Protein AF-A0A9P1FQW3-F1 (afdb_monomer)

Sequence (506 aa):
MGTGCNGGKSGRVASGGVCKGSCLQGYAPSVSKLDCYAGIFSPESFTCDPEPCKIPTVQNRAGSGCMGIPGDSIASSKVCNAHCQGGYSPSAAKLSCSAGTLTPATFECSPDPCPMPKVGNQLGNGCKGMAGTIIASGGTFETVCARGYTPSVAKLACFAGTLKPNAYICQEDKCKAVTGVPNAPTVACQEGQSIIGG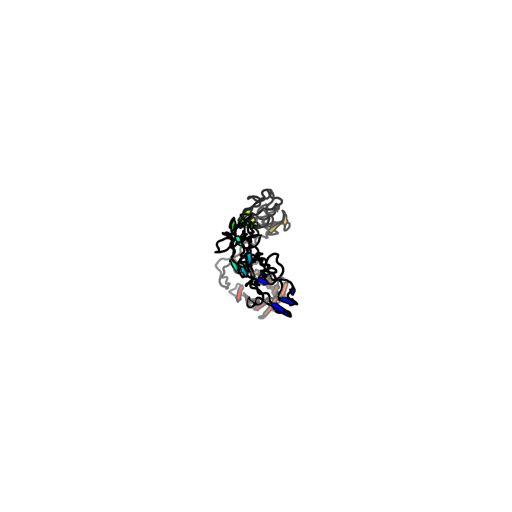KSCTPRCNAGFSPSITSLACSRGTLNPTTFQCRADNCDVPYVANSLNPTCSEGNNIAHNKRCTPRCKSGYLPSSGSLKCTAGVLRPATFVCKAPCAAPNVLNTNQLCREGRLVSHGRSCTTQCNAGYLPSKASLQCVDGVLTGGPVWCESAPPPIGGNFYNCWTGDPHFVCSHGRRSDPLVPGTHWVLKQSCPGSPNFMWVQGLFGPVRPACTMGTAFGGHFLGKNVITIRSNNNPSWIVKWNGQNIVNAWKRSGHNTYKYNLGGTELSLTWSTNHLQLALSYGVTYKAQRSHWRRQKNIRVSGFYYT

Radius of gyration: 66.46 Å; Cα contacts (8 Å, |Δi|>4): 1134; chains: 1; bounding box: 111×54×199 Å

Solvent-accessible surface area (backbone atoms only — not comparable to full-atom values): 28115 Å² total; per-residue (Å²): 137,55,50,53,41,64,72,62,76,52,104,70,77,55,68,80,32,76,35,41,56,34,46,50,93,35,32,41,39,76,41,72,54,27,42,25,51,92,88,40,43,51,57,79,74,68,50,68,42,56,24,53,13,71,53,56,92,47,66,61,42,35,85,50,26,28,65,96,45,78,65,61,57,40,57,43,79,39,70,35,40,48,26,38,31,94,37,33,44,49,76,41,63,57,30,40,20,50,36,42,42,42,46,56,72,65,60,45,46,44,58,23,52,15,73,55,71,90,49,69,61,35,36,87,66,25,39,63,95,60,81,80,61,63,39,56,46,76,39,71,42,41,48,36,32,28,94,38,30,44,50,76,43,62,57,39,32,21,46,38,42,37,48,46,60,77,74,65,48,43,41,54,22,54,12,69,41,56,66,89,49,63,61,33,50,88,56,22,18,74,71,36,62,58,37,56,38,77,41,61,37,38,59,42,39,35,94,34,30,43,51,76,49,78,62,22,42,18,49,52,37,37,45,49,56,73,71,74,48,43,42,62,24,53,15,74,58,73,92,45,68,57,38,39,89,51,42,17,80,70,39,45,61,34,50,53,77,36,64,38,39,62,32,43,34,93,78,35,39,55,64,46,81,59,25,41,18,51,38,37,40,44,48,58,79,72,65,48,38,34,36,39,12,66,53,66,92,43,70,67,36,93,57,40,24,74,76,39,66,60,36,47,43,81,38,68,33,41,45,44,40,35,94,68,34,39,47,76,49,67,59,31,41,17,53,77,39,37,63,43,79,67,91,68,52,48,41,76,44,75,78,76,79,71,90,80,74,84,84,78,83,92,78,80,85,70,81,68,94,73,87,72,96,72,92,72,80,88,58,67,74,49,78,49,75,51,71,56,65,62,90,92,55,93,60,38,43,37,39,38,41,44,49,53,61,96,74,94,63,65,38,44,40,42,35,42,37,23,51,87,55,75,73,36,35,41,36,41,33,41,50,73,80,86,30,47,34,37,20,52,71,80,43,76,78,37,80,62,66,84,94,75,70,80,49,75,48,79,43,77,60,94,88,42,45,35,36,44,36,39,44,98,51,34,44,31,45,34,38,73,85,46,39,35,36,39,41,34,60,49,94,53,89,99,49,93,49,75,48,68,46,63,48,77,54,130

Structure (mmCIF, N/CA/C/O backbone):
data_AF-A0A9P1FQW3-F1
#
_entry.id   AF-A0A9P1FQW3-F1
#
loop_
_atom_site.group_PDB
_atom_site.id
_atom_site.type_symbol
_atom_site.label_atom_id
_atom_site.label_alt_id
_atom_site.label_comp_id
_atom_site.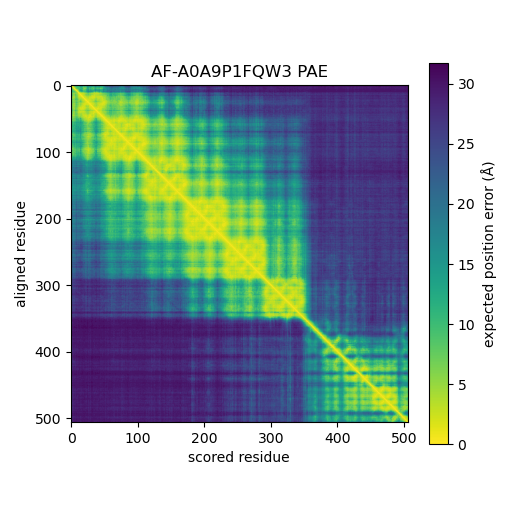label_asym_id
_atom_site.label_entity_id
_atom_site.label_seq_id
_atom_site.pdbx_PDB_ins_code
_atom_site.Cartn_x
_atom_site.Cartn_y
_atom_site.Cartn_z
_atom_site.occupancy
_atom_site.B_iso_or_equiv
_atom_site.auth_seq_id
_atom_site.auth_comp_id
_atom_site.auth_asym_id
_atom_site.auth_atom_id
_atom_site.pdbx_PDB_model_num
ATOM 1 N N . MET A 1 1 ? -50.103 -3.725 75.031 1.00 45.56 1 MET A N 1
ATOM 2 C CA . MET A 1 1 ? -50.382 -4.568 76.215 1.00 45.56 1 MET A CA 1
ATOM 3 C C . MET A 1 1 ? -51.576 -5.451 75.867 1.00 45.56 1 MET A C 1
ATOM 5 O O . MET A 1 1 ? -52.633 -4.904 75.585 1.00 45.56 1 MET A O 1
ATOM 9 N N . GLY A 1 2 ? -51.371 -6.764 75.710 1.00 49.44 2 GLY A N 1
ATOM 10 C CA . GLY A 1 2 ? -52.379 -7.715 75.210 1.00 49.44 2 GLY A CA 1
ATOM 11 C C . GLY A 1 2 ? -53.346 -8.217 76.288 1.00 49.44 2 GLY A C 1
ATOM 12 O O . GLY A 1 2 ? -53.043 -8.174 77.478 1.00 49.44 2 GLY A O 1
ATOM 13 N N . THR A 1 3 ? -54.523 -8.671 75.858 1.00 52.91 3 THR A N 1
ATOM 14 C CA . THR A 1 3 ? -55.677 -9.028 76.693 1.00 52.91 3 THR A CA 1
ATOM 15 C C . THR A 1 3 ? -55.717 -10.523 77.041 1.00 52.91 3 THR A C 1
ATOM 17 O O . THR A 1 3 ? -56.469 -11.285 76.445 1.00 52.91 3 THR A O 1
ATOM 20 N N . GLY A 1 4 ? -54.960 -10.927 78.067 1.00 64.94 4 GLY A N 1
ATOM 21 C CA . GLY A 1 4 ? -55.195 -12.141 78.871 1.00 64.94 4 GLY A CA 1
ATOM 22 C C . GLY A 1 4 ? -55.358 -13.493 78.143 1.00 64.94 4 GLY A C 1
ATOM 23 O O . GLY A 1 4 ? -55.073 -13.659 76.958 1.00 64.94 4 GLY A O 1
ATOM 24 N N . CYS A 1 5 ? -55.811 -14.500 78.896 1.00 65.50 5 CYS A N 1
ATOM 25 C CA . CYS A 1 5 ? -56.115 -15.840 78.388 1.00 65.50 5 CYS A CA 1
ATOM 26 C C . CYS A 1 5 ? -57.400 -15.834 77.545 1.00 65.50 5 CYS A C 1
ATOM 28 O O . CYS A 1 5 ? -58.411 -15.267 77.963 1.00 65.50 5 CYS A O 1
ATOM 30 N N . ASN A 1 6 ? -57.394 -16.513 76.390 1.00 65.38 6 ASN A N 1
ATOM 31 C CA . ASN A 1 6 ? -58.582 -16.709 75.540 1.00 65.38 6 ASN A CA 1
ATOM 32 C C . ASN A 1 6 ? -59.275 -15.399 75.090 1.00 65.38 6 ASN A C 1
ATOM 34 O O . ASN A 1 6 ? -60.502 -15.283 75.143 1.00 65.38 6 ASN A O 1
ATOM 38 N N . GLY A 1 7 ? -58.498 -14.402 74.651 1.00 58.59 7 GLY A N 1
ATOM 39 C CA . GLY A 1 7 ? -59.027 -13.191 74.006 1.00 58.59 7 GLY A CA 1
ATOM 40 C C . GLY A 1 7 ? -59.901 -12.315 74.913 1.00 58.59 7 GLY A C 1
ATOM 41 O O . GLY A 1 7 ? -60.831 -11.671 74.433 1.00 58.59 7 GLY A O 1
ATOM 42 N N . GLY A 1 8 ? -59.638 -12.321 76.224 1.00 57.00 8 GLY A N 1
ATOM 43 C CA . GLY A 1 8 ? -60.322 -11.469 77.201 1.00 57.00 8 GLY A CA 1
ATOM 44 C C . GLY A 1 8 ? -61.701 -11.951 77.672 1.00 57.00 8 GLY A C 1
ATOM 45 O O . GLY A 1 8 ? -62.405 -11.177 78.313 1.00 57.00 8 GLY A O 1
ATOM 46 N N . LYS A 1 9 ? -62.111 -13.200 77.390 1.00 55.12 9 LYS A N 1
ATOM 47 C CA . LYS A 1 9 ? -63.480 -13.675 77.699 1.00 55.12 9 LYS A CA 1
ATOM 48 C C . LYS A 1 9 ? -63.695 -14.317 79.079 1.00 55.12 9 LYS A C 1
ATOM 50 O O . LYS A 1 9 ? -64.844 -14.483 79.471 1.00 55.12 9 LYS A O 1
ATOM 55 N N . SER A 1 10 ? -62.654 -14.611 79.862 1.00 56.88 10 SER A N 1
ATOM 56 C CA . SER A 1 10 ? -62.814 -14.947 81.289 1.00 56.88 10 SER A CA 1
ATOM 57 C C . SER A 1 10 ? -61.488 -14.839 82.042 1.00 56.88 10 SER A C 1
ATOM 59 O O . SER A 1 10 ? -60.528 -15.527 81.708 1.00 56.88 10 SER A O 1
ATOM 61 N N . GLY A 1 11 ? -61.431 -14.033 83.106 1.00 65.19 11 GLY A N 1
ATOM 62 C CA . GLY A 1 11 ? -60.230 -13.856 83.939 1.00 65.19 11 GLY A CA 1
ATOM 63 C C . GLY A 1 11 ? -59.855 -15.054 84.828 1.00 65.19 11 GLY A C 1
ATOM 64 O O . GLY A 1 11 ? -59.080 -14.886 85.763 1.00 65.19 11 GLY A O 1
ATOM 65 N N . ARG A 1 12 ? -60.428 -16.244 84.599 1.00 72.50 12 ARG A N 1
ATOM 66 C CA . ARG A 1 12 ? -60.171 -17.463 85.380 1.00 72.50 12 ARG A CA 1
ATOM 67 C C . ARG A 1 12 ? -60.021 -18.667 84.448 1.00 72.50 12 ARG A C 1
ATOM 69 O O . ARG A 1 12 ? -60.848 -18.860 83.561 1.00 72.50 12 ARG A O 1
ATOM 76 N N . VAL A 1 13 ? -58.980 -19.468 84.670 1.00 76.56 13 VAL A N 1
ATOM 77 C CA . VAL A 1 13 ? -58.725 -20.760 84.010 1.00 76.56 13 VAL A CA 1
ATOM 78 C C . VAL A 1 13 ? -58.801 -21.832 85.098 1.00 76.56 13 VAL A C 1
ATOM 80 O O . VAL A 1 13 ? -58.195 -21.666 86.154 1.00 76.56 13 VAL A O 1
ATOM 83 N N . ALA A 1 14 ? -59.594 -22.887 84.894 1.00 79.38 14 ALA A N 1
ATOM 84 C CA . ALA A 1 14 ? -59.710 -23.977 85.865 1.00 79.38 14 ALA A CA 1
ATOM 85 C C . ALA A 1 14 ? -58.403 -24.787 85.947 1.00 79.38 14 ALA A C 1
ATOM 87 O O . ALA A 1 14 ? -57.673 -24.879 84.961 1.00 79.38 14 ALA A O 1
ATOM 88 N N . SER A 1 15 ? -58.129 -25.407 87.099 1.00 79.06 15 SER A N 1
ATOM 89 C CA . SER A 1 15 ? -57.006 -26.346 87.238 1.00 79.06 15 SER A CA 1
ATOM 90 C C . SER A 1 15 ? -57.171 -27.511 86.251 1.00 79.06 15 SER A C 1
ATOM 92 O O . SER A 1 15 ? -58.250 -28.092 86.161 1.00 79.06 15 SER A O 1
ATOM 94 N N . GLY A 1 16 ? -56.116 -27.830 85.501 1.00 80.00 16 GLY A N 1
ATOM 95 C CA . GLY A 1 16 ? -56.118 -28.724 84.337 1.00 80.00 16 GLY A CA 1
ATOM 96 C C . GLY A 1 16 ? -56.431 -28.030 83.000 1.00 80.00 16 GLY A C 1
ATOM 97 O O . GLY A 1 16 ? -56.376 -28.667 81.951 1.00 80.00 16 GLY A O 1
ATOM 98 N N . GLY A 1 17 ? -56.768 -26.736 83.012 1.00 83.56 17 GLY A N 1
ATOM 99 C CA . GLY A 1 17 ? -57.074 -25.939 81.824 1.00 83.56 17 GLY A CA 1
ATOM 100 C C . GLY A 1 17 ? -55.842 -25.311 81.167 1.00 83.56 17 GLY A C 1
ATOM 101 O O . GLY A 1 17 ? -54.821 -25.067 81.809 1.00 83.56 17 GLY A O 1
ATOM 102 N N . VAL A 1 18 ? -55.967 -24.995 79.874 1.00 84.88 18 VAL A N 1
ATOM 103 C CA . VAL A 1 18 ? -54.910 -24.364 79.070 1.00 84.88 18 VAL A CA 1
ATOM 104 C C . VAL A 1 18 ? -55.263 -22.905 78.792 1.00 84.88 18 VAL A C 1
ATOM 106 O O . VAL A 1 18 ? -56.301 -22.606 78.196 1.00 84.88 18 VAL A O 1
ATOM 109 N N . CYS A 1 19 ? -54.381 -21.988 79.180 1.00 82.75 19 CYS A N 1
ATOM 110 C CA . CYS A 1 19 ? -54.427 -20.597 78.749 1.00 82.75 19 CYS A CA 1
ATOM 111 C C . CYS A 1 19 ? -53.685 -20.460 77.418 1.00 82.75 19 CYS A C 1
ATOM 113 O O . CYS A 1 19 ? -52.464 -20.593 77.376 1.00 82.75 19 CYS A O 1
ATOM 115 N N . LYS A 1 20 ? -54.403 -20.174 76.328 1.00 83.81 20 LYS A N 1
ATOM 116 C CA . LYS A 1 20 ? -53.764 -19.760 75.072 1.00 83.81 20 LYS A CA 1
ATOM 117 C C . LYS A 1 20 ? -53.452 -18.270 75.153 1.00 83.81 20 LYS A C 1
ATOM 119 O O . LYS A 1 20 ? -54.370 -17.467 75.357 1.00 83.81 20 LYS A O 1
ATOM 124 N N . GLY A 1 21 ? -52.173 -17.924 75.016 1.00 81.12 21 GLY A N 1
ATOM 125 C CA . GLY A 1 21 ? -51.733 -16.534 74.997 1.00 81.12 21 GLY A CA 1
ATOM 126 C C . GLY A 1 21 ? -52.363 -15.800 73.817 1.00 81.12 21 GLY A C 1
ATOM 127 O O . GLY A 1 21 ? -52.281 -16.266 72.682 1.00 81.12 21 GLY A O 1
ATOM 128 N N . SER A 1 22 ? -53.022 -14.673 74.086 1.00 80.19 22 SER A N 1
ATOM 129 C CA . SER A 1 22 ? -53.589 -13.805 73.055 1.00 80.19 22 SER A CA 1
ATOM 130 C C . SER A 1 22 ? -52.861 -12.469 73.084 1.00 80.19 22 SER A C 1
ATOM 132 O O . SER A 1 22 ? -52.926 -11.732 74.068 1.00 80.19 22 SER A O 1
ATOM 134 N N . CYS A 1 23 ? -52.174 -12.149 71.996 1.00 83.06 23 CYS A N 1
ATOM 135 C CA . CYS A 1 23 ? -51.470 -10.885 71.826 1.00 83.06 23 CYS A CA 1
ATOM 136 C C . CYS A 1 23 ? -52.207 -9.986 70.825 1.00 83.06 23 CYS A C 1
ATOM 138 O O . CYS A 1 23 ? -53.097 -10.432 70.100 1.00 83.06 23 CYS A O 1
ATOM 140 N N . LEU A 1 24 ? -51.869 -8.694 70.827 1.00 82.12 24 LEU A N 1
ATOM 141 C CA . LEU A 1 24 ? -52.334 -7.770 69.790 1.00 82.12 24 LEU A CA 1
ATOM 142 C C . LEU A 1 24 ? -51.720 -8.169 68.441 1.00 82.12 24 LEU A C 1
ATOM 144 O O . LEU A 1 24 ? -50.643 -8.762 68.407 1.00 82.12 24 LEU A O 1
ATOM 148 N N . GLN A 1 25 ? -52.390 -7.825 67.341 1.00 82.69 25 GLN A N 1
ATOM 149 C CA . GLN A 1 25 ? -51.887 -8.085 65.990 1.00 82.69 25 GLN A CA 1
ATOM 150 C C . GLN A 1 25 ? -50.441 -7.575 65.833 1.00 82.69 25 GLN A C 1
ATOM 152 O O . GLN A 1 25 ? -50.140 -6.449 66.233 1.00 82.69 25 GLN A O 1
ATOM 157 N N . GLY A 1 26 ? -49.555 -8.413 65.281 1.00 80.75 26 GLY A N 1
ATOM 158 C CA . GLY A 1 26 ? -48.123 -8.121 65.132 1.00 80.75 26 GLY A CA 1
ATOM 159 C C . GLY A 1 26 ? -47.243 -8.523 66.324 1.00 80.75 26 GLY A C 1
ATOM 160 O O . GLY A 1 26 ? -46.040 -8.261 66.310 1.00 80.75 26 GLY A O 1
ATOM 161 N N . TYR A 1 27 ? -47.814 -9.152 67.355 1.00 84.25 27 TYR A N 1
ATOM 162 C CA . TYR A 1 27 ? -47.092 -9.690 68.507 1.00 84.25 27 TYR A CA 1
ATOM 163 C C . TYR A 1 27 ? -47.462 -11.160 68.728 1.00 84.25 27 TYR A C 1
ATOM 165 O O . TYR A 1 27 ? -48.639 -11.514 68.686 1.00 84.25 27 TYR A O 1
ATOM 173 N N . ALA A 1 28 ? -46.468 -11.994 69.030 1.00 85.50 28 ALA A N 1
ATOM 174 C CA . ALA A 1 28 ? -46.642 -13.400 69.369 1.00 85.50 28 ALA A CA 1
ATOM 175 C C . ALA A 1 28 ? -46.309 -13.625 70.850 1.00 85.50 28 ALA A C 1
ATOM 177 O O . ALA A 1 28 ? -45.401 -12.984 71.386 1.00 85.50 28 ALA A O 1
ATOM 178 N N . PRO A 1 29 ? -47.030 -14.517 71.544 1.00 86.19 29 PRO A N 1
ATOM 179 C CA . PRO A 1 29 ? -46.694 -14.835 72.919 1.00 86.19 29 PRO A CA 1
ATOM 180 C C . PRO A 1 29 ? -45.383 -15.640 72.952 1.00 86.19 29 PRO A C 1
ATOM 182 O O . PRO A 1 29 ? -45.217 -16.582 72.175 1.00 86.19 29 PRO A O 1
ATOM 185 N N . SER A 1 30 ? -44.463 -15.297 73.859 1.00 85.25 30 SER A N 1
ATOM 186 C CA . SER A 1 30 ? -43.166 -15.979 74.012 1.00 85.25 30 SER A CA 1
ATOM 187 C C . SER A 1 30 ? -43.306 -17.466 74.347 1.00 85.25 30 SER A C 1
ATOM 189 O O . SER A 1 30 ? -42.412 -18.260 74.055 1.00 85.25 30 SER A O 1
ATOM 191 N N . VAL A 1 31 ? -44.473 -17.865 74.863 1.00 85.06 31 VAL A N 1
ATOM 192 C CA . VAL A 1 31 ? -44.947 -19.250 74.884 1.00 85.06 31 VAL A CA 1
ATOM 193 C C . VAL A 1 31 ? -46.390 -19.345 74.391 1.00 85.06 31 VAL A C 1
ATOM 195 O O . VAL A 1 31 ? -47.246 -18.536 74.735 1.00 85.06 31 VAL A O 1
ATOM 198 N N . SER A 1 32 ? -46.691 -20.364 73.588 1.00 80.88 32 SER A N 1
ATOM 199 C CA . SER A 1 32 ? -48.008 -20.518 72.950 1.00 80.88 32 SER A CA 1
ATOM 200 C C . SER A 1 32 ? -49.133 -20.887 73.926 1.00 80.88 32 SER A C 1
ATOM 202 O O . SER A 1 32 ? -50.310 -20.643 73.640 1.00 80.88 32 SER A O 1
ATOM 204 N N . LYS A 1 33 ? -48.785 -21.467 75.080 1.00 85.25 33 LYS A N 1
ATOM 205 C CA . LYS A 1 33 ? -49.729 -21.866 76.120 1.00 85.25 33 LYS A CA 1
ATOM 206 C C . LYS A 1 33 ? -49.121 -21.790 77.520 1.00 85.25 33 LYS A C 1
ATOM 208 O O . LYS A 1 33 ? -47.930 -22.035 77.684 1.00 85.25 33 LYS A O 1
ATOM 213 N N . LEU A 1 34 ? -49.969 -21.514 78.507 1.00 85.31 34 LEU A N 1
ATOM 214 C CA . LEU A 1 34 ? -49.686 -21.733 79.924 1.00 85.31 34 LEU A CA 1
ATOM 215 C C . LEU A 1 34 ? -50.632 -22.823 80.437 1.00 85.31 34 LEU A C 1
ATOM 217 O O . LEU A 1 34 ? -51.855 -22.678 80.325 1.00 85.31 34 LEU A O 1
ATOM 221 N N . ASP A 1 35 ? -50.090 -23.903 80.990 1.00 86.31 35 ASP A N 1
ATOM 222 C CA . ASP A 1 35 ? -50.900 -24.958 81.600 1.00 86.31 35 ASP A CA 1
ATOM 223 C C . ASP A 1 35 ? -51.176 -24.588 83.072 1.00 86.31 35 ASP A C 1
ATOM 225 O O . ASP A 1 35 ? -50.246 -24.268 83.810 1.00 86.31 35 ASP A O 1
ATOM 229 N N . CYS A 1 36 ? -52.443 -24.571 83.505 1.00 84.00 36 CYS A N 1
ATOM 230 C CA . CYS A 1 36 ? -52.816 -24.231 84.883 1.00 84.00 36 CYS A CA 1
ATOM 231 C C . CYS A 1 36 ? -52.933 -25.498 85.736 1.00 84.00 36 CYS A C 1
ATOM 233 O O . CYS A 1 36 ? -53.832 -26.302 85.503 1.00 84.00 36 CYS A O 1
ATOM 235 N N . TYR A 1 37 ? -52.094 -25.661 86.759 1.00 86.94 37 TYR A N 1
ATOM 236 C CA . TYR A 1 37 ? -52.182 -26.761 87.724 1.00 86.94 37 TYR A CA 1
ATOM 237 C C . TYR A 1 37 ? -52.170 -26.219 89.152 1.00 86.94 37 TYR A C 1
ATOM 239 O O . TYR A 1 37 ? -51.283 -25.458 89.526 1.00 86.94 37 TYR A O 1
ATOM 247 N N . ALA A 1 38 ? -53.171 -26.601 89.953 1.00 84.19 38 ALA A N 1
ATOM 248 C CA . ALA A 1 38 ? -53.288 -26.218 91.364 1.00 84.19 38 ALA A CA 1
ATOM 249 C C . ALA A 1 38 ? -53.189 -24.695 91.621 1.00 84.19 38 ALA A C 1
ATOM 251 O O . ALA A 1 38 ? -52.664 -24.258 92.639 1.00 84.19 38 ALA A O 1
ATOM 252 N N . GLY A 1 39 ? -53.703 -23.879 90.691 1.00 80.50 39 GLY A N 1
ATOM 253 C CA . GLY A 1 39 ? -53.681 -22.414 90.788 1.00 80.50 39 GLY A CA 1
ATOM 254 C C . GLY A 1 39 ? -52.398 -21.742 90.283 1.00 80.50 39 GLY A C 1
ATOM 255 O O . GLY A 1 39 ? -52.322 -20.518 90.329 1.00 80.50 39 GLY A O 1
ATOM 256 N N . ILE A 1 40 ? -51.426 -22.502 89.766 1.00 82.50 40 ILE A N 1
ATOM 257 C CA . ILE A 1 40 ? -50.159 -21.996 89.219 1.00 82.50 40 ILE A CA 1
ATOM 258 C C . ILE A 1 40 ? -50.115 -22.259 87.708 1.00 82.50 40 ILE A C 1
ATOM 260 O O . ILE A 1 40 ? -50.484 -23.340 87.247 1.00 82.50 40 ILE A O 1
ATOM 264 N N . PHE A 1 41 ? -49.674 -21.274 86.924 1.00 84.44 41 PHE A N 1
ATOM 265 C CA . PHE A 1 41 ? -49.399 -21.449 85.497 1.00 84.44 41 PHE A CA 1
ATOM 266 C C . PHE A 1 41 ? -47.970 -21.963 85.280 1.00 84.44 41 PHE A C 1
ATOM 268 O O . PHE A 1 41 ? -47.038 -21.489 85.926 1.00 84.44 41 PHE A O 1
ATOM 275 N N . SER A 1 42 ? -47.787 -22.915 84.362 1.00 84.81 42 SER A N 1
ATOM 276 C CA . SER A 1 42 ? -46.469 -23.353 83.897 1.00 84.81 42 SER A CA 1
ATOM 277 C C . SER A 1 42 ? -46.346 -23.146 82.382 1.00 84.81 42 SER A C 1
ATOM 279 O O . SER A 1 42 ? -47.094 -23.778 81.625 1.00 84.81 42 SER A O 1
ATOM 281 N N . PRO A 1 43 ? -45.435 -22.265 81.921 1.00 87.69 43 PRO A N 1
ATOM 282 C CA . PRO A 1 43 ? -44.650 -21.292 82.705 1.00 87.69 43 PRO A CA 1
ATOM 283 C C . PRO A 1 43 ? -45.532 -20.228 83.394 1.00 87.69 43 PRO A C 1
ATOM 285 O O . PRO A 1 43 ? -46.718 -20.122 83.102 1.00 87.69 43 PRO A O 1
ATOM 288 N N . GLU A 1 44 ? -44.968 -19.448 84.324 1.00 83.81 44 GLU A N 1
ATOM 289 C CA . GLU A 1 44 ? -45.745 -18.521 85.176 1.00 83.81 44 GLU A CA 1
ATOM 290 C C . GLU A 1 44 ? -46.402 -17.370 84.404 1.00 83.81 44 GLU A C 1
ATOM 292 O O . GLU A 1 44 ? -47.450 -16.857 84.796 1.00 83.81 44 GLU A O 1
ATOM 297 N N . SER A 1 45 ? -45.792 -16.951 83.297 1.00 82.50 45 SER A N 1
ATOM 298 C CA . SER A 1 45 ? -46.298 -15.881 82.445 1.00 82.50 45 SER A CA 1
ATOM 299 C C . SER A 1 45 ? -45.791 -16.035 81.012 1.00 82.50 45 SER A C 1
ATOM 301 O O . SER A 1 45 ? -44.910 -16.847 80.728 1.00 82.50 45 SER A O 1
ATOM 303 N N . PHE A 1 46 ? -46.354 -15.237 80.108 1.00 84.25 46 PHE A N 1
ATOM 304 C CA . PHE A 1 46 ? -45.800 -15.008 78.780 1.00 84.25 46 PHE A CA 1
ATOM 305 C C . PHE A 1 46 ? -45.644 -13.506 78.548 1.00 84.25 46 PHE A C 1
ATOM 307 O O . PHE A 1 46 ? -46.395 -12.691 79.088 1.00 84.25 46 PHE A O 1
ATOM 314 N N . THR A 1 47 ? -44.689 -13.147 77.702 1.00 84.69 47 THR A N 1
ATOM 315 C CA . THR A 1 47 ? -44.554 -11.805 77.132 1.00 84.69 47 THR A CA 1
ATOM 316 C C . THR A 1 47 ? -45.130 -11.814 75.725 1.00 84.69 47 THR A C 1
ATOM 318 O O . THR A 1 47 ? -45.104 -12.834 75.044 1.00 84.69 47 THR A O 1
ATOM 321 N N . CYS A 1 48 ? -45.695 -10.693 75.286 1.00 86.00 48 CYS A N 1
ATOM 322 C CA . CYS A 1 48 ? -46.026 -10.511 73.877 1.00 86.00 48 CYS A CA 1
ATOM 323 C C . CYS A 1 48 ? -44.814 -9.881 73.200 1.00 86.00 48 CYS A C 1
ATOM 325 O O . CYS A 1 48 ? -44.601 -8.673 73.334 1.00 86.00 48 CYS A O 1
ATOM 327 N N . ASP A 1 49 ? -44.039 -10.697 72.495 1.00 87.38 49 ASP A N 1
ATOM 328 C CA . ASP A 1 49 ? -42.865 -10.248 71.762 1.00 87.38 49 ASP A CA 1
ATOM 329 C C . ASP A 1 49 ? -43.288 -9.863 70.339 1.00 87.38 49 ASP A C 1
ATOM 331 O O . ASP A 1 49 ? -44.151 -10.515 69.745 1.00 87.38 49 ASP A O 1
ATOM 335 N N . PRO A 1 50 ? -42.751 -8.771 69.777 1.00 87.88 50 PRO A N 1
ATOM 336 C CA . PRO A 1 50 ? -43.128 -8.346 68.439 1.00 87.88 50 PRO A CA 1
ATOM 337 C C . PRO A 1 50 ? -42.695 -9.390 67.403 1.00 87.88 50 PRO A C 1
ATOM 339 O O . PRO A 1 50 ? -41.548 -9.84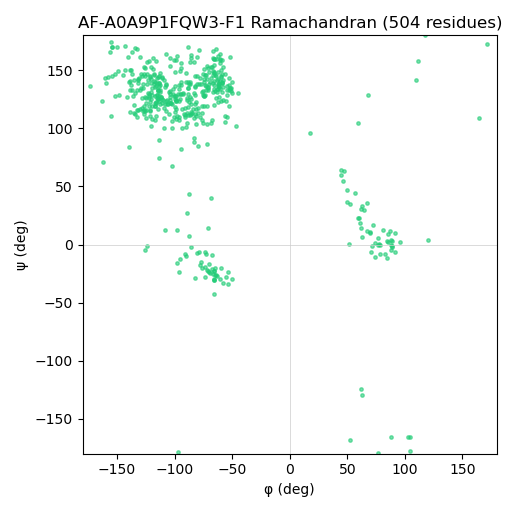4 67.405 1.00 87.88 50 PRO A O 1
ATOM 342 N N . GLU A 1 51 ? -43.608 -9.754 66.504 1.00 88.94 51 GLU A N 1
ATOM 343 C CA . GLU A 1 51 ? -43.362 -10.795 65.508 1.00 88.94 51 GLU A CA 1
ATOM 344 C C . GLU A 1 51 ? -42.233 -10.394 64.545 1.00 88.94 51 GLU A C 1
ATOM 346 O O . GLU A 1 51 ? -42.131 -9.223 64.148 1.00 88.94 51 GLU A O 1
ATOM 351 N N . PRO A 1 52 ? -41.374 -11.345 64.136 1.00 90.75 52 PRO A N 1
ATOM 352 C CA . PRO A 1 52 ? -40.410 -11.098 63.079 1.00 90.75 52 PRO A CA 1
ATOM 353 C C . PRO A 1 52 ? -41.130 -10.920 61.736 1.00 90.75 52 PRO A C 1
ATOM 355 O O . PRO A 1 52 ? -42.108 -11.601 61.435 1.00 90.75 52 PRO A O 1
ATOM 358 N N . CYS A 1 53 ? -40.625 -10.030 60.889 1.00 92.38 53 CYS A N 1
ATOM 359 C CA . CYS A 1 53 ? -41.166 -9.827 59.550 1.00 92.38 53 CYS A CA 1
ATOM 360 C C . CYS A 1 53 ? -40.608 -10.873 58.588 1.00 92.38 53 CYS A C 1
ATOM 362 O O . CYS A 1 53 ? -39.398 -11.109 58.562 1.00 92.38 53 CYS A O 1
ATOM 364 N N . LYS A 1 54 ? -41.462 -11.453 57.741 1.00 92.56 54 LYS A N 1
ATOM 365 C CA . LYS A 1 54 ? -41.025 -12.337 56.655 1.00 92.56 54 LYS A CA 1
ATOM 366 C C . LYS A 1 54 ? -40.363 -11.522 55.540 1.00 92.56 54 LYS A C 1
ATOM 368 O O . LYS A 1 54 ? -40.913 -10.516 55.099 1.00 92.56 54 LYS A O 1
ATOM 373 N N . ILE A 1 55 ? -39.201 -11.965 55.070 1.00 91.38 55 ILE A N 1
ATOM 374 C CA . ILE A 1 55 ? -38.490 -11.335 53.955 1.00 91.38 55 ILE A CA 1
ATOM 375 C C . ILE A 1 55 ? -39.214 -11.690 52.645 1.00 91.38 55 ILE A C 1
ATOM 377 O O . ILE A 1 55 ? -39.456 -12.874 52.380 1.00 91.38 55 ILE A O 1
ATOM 381 N N . PRO A 1 56 ? -39.568 -10.702 51.804 1.00 91.31 56 PRO A N 1
ATOM 382 C CA . PRO A 1 56 ? -40.212 -10.957 50.522 1.00 91.31 56 PRO A CA 1
ATOM 383 C C . PRO A 1 56 ? -39.286 -11.745 49.584 1.00 91.31 56 PRO A C 1
ATOM 385 O O . PRO A 1 56 ? -38.066 -11.560 49.562 1.00 91.31 56 PRO A O 1
ATOM 388 N N . THR A 1 57 ? -39.873 -12.632 48.778 1.00 90.38 57 THR A N 1
ATOM 389 C CA . THR A 1 57 ? -39.141 -13.343 47.721 1.00 90.38 57 THR A CA 1
ATOM 390 C C . THR A 1 57 ? -39.217 -12.553 46.429 1.00 90.38 57 THR A C 1
ATOM 392 O O . THR A 1 57 ? -40.277 -12.449 45.823 1.00 90.38 57 THR A O 1
ATOM 395 N N . VAL A 1 58 ? -38.078 -11.986 46.039 1.00 93.12 58 VAL A N 1
ATOM 396 C CA . VAL A 1 58 ? -37.927 -11.086 44.891 1.00 93.12 58 VAL A CA 1
ATOM 397 C C . VAL A 1 58 ? -36.977 -11.725 43.878 1.00 93.12 58 VAL A C 1
ATOM 399 O O . VAL A 1 58 ? -35.981 -12.346 44.258 1.00 93.12 58 VAL A O 1
ATOM 402 N N . GLN A 1 59 ? -37.274 -11.584 42.586 1.00 93.75 59 GLN A N 1
ATOM 403 C CA . GLN A 1 59 ? -36.392 -12.044 41.512 1.00 93.75 59 GLN A CA 1
ATOM 404 C C . GLN A 1 59 ? -35.074 -11.250 41.513 1.00 93.75 59 GLN A C 1
ATOM 406 O O . GLN A 1 59 ? -35.061 -10.066 41.833 1.00 93.75 59 GLN A O 1
ATOM 411 N N . ASN A 1 60 ? -33.959 -11.894 41.152 1.00 92.38 60 ASN A N 1
ATOM 412 C CA . ASN A 1 60 ? -32.616 -11.291 41.129 1.00 92.38 60 ASN A CA 1
ATOM 413 C C . ASN A 1 60 ? -32.143 -10.750 42.494 1.00 92.38 60 ASN A C 1
ATOM 415 O O . ASN A 1 60 ? -31.252 -9.903 42.549 1.00 92.38 60 ASN A O 1
ATOM 419 N N . ARG A 1 61 ? -32.700 -11.243 43.612 1.00 92.88 61 ARG A N 1
ATOM 420 C CA . ARG A 1 61 ? -32.166 -10.975 44.956 1.00 92.88 61 ARG A CA 1
ATOM 421 C C . ARG A 1 61 ? -30.871 -11.752 45.195 1.00 92.88 61 ARG A C 1
ATOM 423 O O . ARG A 1 61 ? -30.720 -12.882 44.723 1.00 92.88 61 ARG A O 1
ATOM 430 N N . ALA A 1 62 ? -29.948 -11.175 45.954 1.00 91.44 62 ALA A N 1
ATOM 431 C CA . ALA A 1 62 ? -28.731 -11.859 46.375 1.00 91.44 62 ALA A CA 1
ATOM 432 C C . ALA A 1 62 ? -28.888 -12.406 47.801 1.00 91.44 62 ALA A C 1
ATOM 434 O O . ALA A 1 62 ? -29.178 -11.661 48.740 1.00 91.44 62 ALA A O 1
ATOM 435 N N . GLY A 1 63 ? -28.683 -13.716 47.968 1.00 89.75 63 GLY A N 1
ATOM 436 C CA . GLY A 1 63 ? -28.913 -14.404 49.241 1.00 89.75 63 GLY A CA 1
ATOM 437 C C . GLY A 1 63 ? -30.386 -14.342 49.662 1.00 89.75 63 GLY A C 1
ATOM 438 O O . GLY A 1 63 ? -31.275 -14.631 48.861 1.00 89.75 63 GLY A O 1
ATOM 439 N N . SER A 1 64 ? -30.644 -13.932 50.906 1.00 89.56 64 SER A N 1
ATOM 440 C CA . SER A 1 64 ? -32.000 -13.708 51.434 1.00 89.56 64 SER A CA 1
ATOM 441 C C . SER A 1 64 ? -32.695 -12.483 50.823 1.00 89.56 64 SER A C 1
ATOM 443 O O . SER A 1 64 ? -33.914 -12.363 50.903 1.00 89.56 64 SER A O 1
ATOM 445 N N . GLY A 1 65 ? -31.945 -11.574 50.186 1.00 90.62 65 GLY A N 1
ATOM 446 C CA . GLY A 1 65 ? -32.422 -10.254 49.764 1.00 90.62 65 GLY A CA 1
ATOM 447 C C . GLY A 1 65 ? -32.200 -9.152 50.804 1.00 90.62 65 GLY A C 1
ATOM 448 O O . GLY A 1 65 ? -32.399 -7.984 50.483 1.00 90.62 65 GLY A O 1
ATOM 449 N N . CYS A 1 66 ? -31.728 -9.499 52.006 1.00 92.75 66 CYS A N 1
ATOM 450 C CA . CYS A 1 66 ? -31.313 -8.553 53.039 1.00 92.75 66 CYS A CA 1
ATOM 451 C C . CYS A 1 66 ? -29.837 -8.761 53.386 1.00 92.75 66 CYS A C 1
ATOM 453 O O . CYS A 1 66 ? -29.435 -9.826 53.856 1.00 92.75 66 CYS A O 1
ATOM 455 N N . MET A 1 67 ? -29.018 -7.733 53.173 1.00 92.44 67 MET A N 1
ATOM 456 C CA . MET A 1 67 ? -27.576 -7.808 53.397 1.00 92.44 67 MET A CA 1
ATOM 457 C C . MET A 1 67 ? -27.260 -8.150 54.861 1.00 92.44 67 MET A C 1
ATOM 459 O O . MET A 1 67 ? -27.668 -7.433 55.774 1.00 92.44 67 MET A O 1
ATOM 463 N N . GLY A 1 68 ? -26.514 -9.238 55.077 1.00 86.75 68 GLY A N 1
ATOM 464 C CA . GLY A 1 68 ? -26.064 -9.672 56.404 1.00 86.75 68 GLY A CA 1
ATOM 465 C C . GLY A 1 68 ? -27.125 -10.363 57.269 1.00 86.75 68 GLY A C 1
ATOM 466 O O . GLY A 1 68 ? -26.835 -10.669 58.422 1.00 86.75 68 GLY A O 1
ATOM 467 N N . ILE A 1 69 ? -28.327 -10.630 56.741 1.00 87.44 69 ILE A N 1
ATOM 468 C CA . ILE A 1 69 ? -29.388 -11.347 57.464 1.00 87.44 69 ILE A CA 1
ATOM 469 C C . ILE A 1 69 ? -29.555 -12.746 56.852 1.00 87.44 69 ILE A C 1
ATOM 471 O O . ILE A 1 69 ? -30.050 -12.856 55.726 1.00 87.44 69 ILE A O 1
ATOM 475 N N . PRO A 1 70 ? -29.146 -13.822 57.549 1.00 83.75 70 PRO A N 1
ATOM 476 C CA . PRO A 1 70 ? -29.403 -15.186 57.100 1.00 83.75 70 PRO A CA 1
ATOM 477 C C . PRO A 1 70 ? -30.872 -15.582 57.331 1.00 83.75 70 PRO A C 1
ATOM 479 O O . PRO A 1 70 ? -31.481 -15.182 58.321 1.00 83.75 70 PRO A O 1
ATOM 482 N N . GLY A 1 71 ? -31.423 -16.411 56.441 1.00 86.88 71 GLY A N 1
ATOM 483 C CA . GLY A 1 71 ? -32.793 -16.934 56.537 1.00 86.88 71 GLY A CA 1
ATOM 484 C C . GLY A 1 71 ? -33.865 -16.041 55.900 1.00 86.88 71 GLY A C 1
ATOM 485 O O . GLY A 1 71 ? -33.554 -15.129 55.138 1.00 86.88 71 GLY A O 1
ATOM 486 N N . ASP A 1 72 ? -35.131 -16.327 56.221 1.00 90.31 72 ASP A N 1
ATOM 487 C CA . ASP A 1 72 ? -36.314 -15.736 55.569 1.00 90.31 72 ASP A CA 1
ATOM 488 C C . ASP A 1 72 ? -37.067 -14.730 56.460 1.00 90.31 72 ASP A C 1
ATOM 490 O O . ASP A 1 72 ? -38.198 -14.346 56.152 1.00 90.31 72 ASP A O 1
ATOM 494 N N . SER A 1 73 ? -36.478 -14.306 57.582 1.00 91.19 73 SER A N 1
ATOM 495 C CA . SER A 1 73 ? -37.142 -13.435 58.560 1.00 91.19 73 SER A CA 1
ATOM 496 C C . SER A 1 73 ? -36.210 -12.407 59.196 1.00 91.19 73 SER A C 1
ATOM 498 O O . SER A 1 73 ? -35.029 -12.668 59.409 1.00 91.19 73 SER A O 1
ATOM 500 N N . ILE A 1 74 ? -36.772 -11.259 59.570 1.00 90.88 74 ILE A N 1
ATOM 501 C CA . ILE A 1 74 ? -36.087 -10.134 60.212 1.00 90.88 74 ILE A CA 1
ATOM 502 C C . ILE A 1 74 ? -36.721 -9.897 61.577 1.00 90.88 74 ILE A C 1
ATOM 504 O O . ILE A 1 74 ? -37.935 -9.736 61.666 1.00 90.88 74 ILE A O 1
ATOM 508 N N . ALA A 1 75 ? -35.918 -9.833 62.639 1.00 90.25 75 ALA A N 1
ATOM 509 C CA . ALA A 1 75 ? -36.424 -9.476 63.962 1.00 90.25 75 ALA A CA 1
ATOM 510 C C . ALA A 1 75 ? -37.073 -8.078 63.955 1.00 90.25 75 ALA A C 1
ATOM 512 O O . ALA A 1 75 ? -36.596 -7.166 63.273 1.00 90.25 75 ALA A O 1
ATOM 513 N N . SER A 1 76 ? -38.138 -7.888 64.738 1.00 90.06 76 SER A N 1
ATOM 514 C CA . SER A 1 76 ? -38.780 -6.576 64.859 1.00 90.06 76 SER A CA 1
ATOM 515 C C . SER A 1 76 ? -37.787 -5.496 65.302 1.00 90.06 76 SER A C 1
ATOM 517 O O . SER A 1 76 ? -36.842 -5.755 66.049 1.00 90.06 76 SER A O 1
ATOM 519 N N . SER A 1 77 ? -38.004 -4.273 64.821 1.00 88.88 77 SER A N 1
ATOM 520 C CA . SER A 1 77 ? -37.143 -3.100 65.017 1.00 88.88 77 SER A CA 1
ATOM 521 C C . SER A 1 77 ? -35.772 -3.189 64.331 1.00 88.88 77 SER A C 1
ATOM 523 O O . SER A 1 77 ? -34.898 -2.358 64.588 1.00 88.88 77 SER A O 1
ATOM 525 N N . LYS A 1 78 ? -35.555 -4.172 63.445 1.00 92.75 78 LYS A N 1
ATOM 526 C CA . LYS A 1 78 ? -34.382 -4.233 62.560 1.00 92.75 78 LYS A CA 1
ATOM 527 C C . LYS A 1 78 ? -34.714 -3.722 61.158 1.00 92.75 78 LYS A C 1
ATOM 529 O O . LYS A 1 78 ? -35.869 -3.688 60.732 1.00 92.75 78 LYS A O 1
ATOM 534 N N . VAL A 1 79 ? -33.662 -3.329 60.444 1.00 93.56 79 VAL A N 1
ATOM 535 C CA . VAL A 1 79 ? -33.729 -2.817 59.072 1.00 93.56 79 VAL A CA 1
ATOM 536 C C . VAL A 1 79 ? -33.081 -3.827 58.128 1.00 93.56 79 VAL A C 1
ATOM 538 O O . VAL A 1 79 ? -31.932 -4.217 58.325 1.00 93.56 79 VAL A O 1
ATOM 541 N N . CYS A 1 80 ? -33.810 -4.226 57.090 1.00 93.19 80 CYS A N 1
ATOM 542 C CA . CYS A 1 80 ? -33.264 -4.882 55.910 1.00 93.19 80 CYS A CA 1
ATOM 543 C C . CYS A 1 80 ? -32.575 -3.833 55.041 1.00 93.19 80 CYS A C 1
ATOM 545 O O . CYS A 1 80 ? -33.249 -2.930 54.551 1.00 93.19 80 CYS A O 1
ATOM 547 N N . ASN A 1 81 ? -31.274 -3.958 54.787 1.00 95.25 81 ASN A N 1
ATOM 548 C CA . ASN A 1 81 ? -30.675 -3.285 53.635 1.00 95.25 81 ASN A CA 1
ATOM 549 C C . ASN A 1 81 ? -30.888 -4.195 52.423 1.00 95.25 81 ASN A C 1
ATOM 551 O O . ASN A 1 81 ? -30.354 -5.308 52.406 1.00 95.25 81 ASN A O 1
ATOM 555 N N . ALA A 1 82 ? -31.699 -3.755 51.461 1.00 94.38 82 ALA A N 1
ATOM 556 C CA . ALA A 1 82 ? -32.052 -4.567 50.303 1.00 94.38 82 ALA A CA 1
ATOM 557 C C . ALA A 1 82 ? -30.797 -4.922 49.497 1.00 94.38 82 ALA A C 1
ATOM 559 O O . ALA A 1 82 ? -29.933 -4.075 49.265 1.00 94.38 82 ALA A O 1
ATOM 560 N N . HIS A 1 83 ? -30.692 -6.182 49.085 1.00 94.44 83 HIS A N 1
ATOM 561 C CA . HIS A 1 83 ? -29.508 -6.711 48.423 1.00 94.44 83 HIS A CA 1
ATOM 562 C C . HIS A 1 83 ? -29.900 -7.495 47.170 1.00 94.44 83 HIS A C 1
ATOM 564 O O . HIS A 1 83 ? -30.486 -8.581 47.236 1.00 94.44 83 HIS A O 1
ATOM 570 N N . CYS A 1 84 ? -29.573 -6.924 46.018 1.00 95.25 84 CYS A N 1
ATOM 571 C CA . CYS A 1 84 ? -29.797 -7.522 44.710 1.00 95.25 84 CYS A CA 1
ATOM 572 C C . CYS A 1 84 ? -28.520 -8.202 44.193 1.00 95.25 84 CYS A C 1
ATOM 574 O O . CYS A 1 84 ? -27.423 -7.970 44.699 1.00 95.25 84 CYS A O 1
ATOM 576 N N . GLN A 1 85 ? -28.667 -9.082 43.203 1.00 94.69 85 GLN A N 1
ATOM 577 C CA . GLN A 1 85 ? -27.545 -9.649 42.455 1.00 94.69 85 GLN A CA 1
ATOM 578 C C . GLN A 1 85 ? -26.762 -8.537 41.745 1.00 94.69 85 GLN A C 1
ATOM 580 O O . GLN A 1 85 ? -27.301 -7.468 41.469 1.00 94.69 85 GLN A O 1
ATOM 585 N N . GLY A 1 86 ? -25.485 -8.787 41.442 1.00 92.56 86 GLY A N 1
ATOM 586 C CA . GLY A 1 86 ? -24.654 -7.813 40.733 1.00 92.56 86 GLY A CA 1
ATOM 587 C C . GLY A 1 86 ? -25.293 -7.374 39.411 1.00 92.56 86 GLY A C 1
ATOM 588 O O . GLY A 1 86 ? -25.751 -8.217 38.641 1.00 92.56 86 GLY A O 1
ATOM 589 N N . GLY A 1 87 ? -25.326 -6.061 39.166 1.00 91.56 87 GLY A N 1
ATOM 590 C CA . GLY A 1 87 ? -25.974 -5.467 37.993 1.00 91.56 87 GLY A CA 1
ATOM 591 C C . GLY A 1 87 ? -27.469 -5.179 38.163 1.00 91.56 87 GLY A C 1
ATOM 592 O O . GLY A 1 87 ? -28.141 -4.906 37.168 1.00 91.56 87 GLY A O 1
ATOM 593 N N . TYR A 1 88 ? -28.003 -5.255 39.385 1.00 94.75 88 TYR A N 1
ATOM 594 C CA . TYR A 1 88 ? -29.381 -4.897 39.710 1.00 94.75 88 TYR A CA 1
ATOM 595 C C . TYR A 1 88 ? -29.438 -3.978 40.936 1.00 94.75 88 TYR A C 1
ATOM 597 O O . TYR A 1 88 ? -28.759 -4.219 41.936 1.00 94.75 88 TYR A O 1
ATOM 605 N N . SER A 1 89 ? -30.337 -2.995 40.899 1.00 94.12 89 SER A N 1
ATOM 606 C CA . SER A 1 89 ? -30.587 -2.052 41.989 1.00 94.12 89 SER A CA 1
ATOM 607 C C . SER A 1 89 ? -31.974 -2.262 42.602 1.00 94.12 89 SER A C 1
ATOM 609 O O . SER A 1 89 ? -32.952 -2.447 41.868 1.00 94.12 89 SER A O 1
ATOM 611 N N . PRO A 1 90 ? -32.098 -2.217 43.941 1.00 95.75 90 PRO A N 1
ATOM 612 C CA . PRO A 1 90 ? -33.387 -2.341 44.603 1.00 95.75 90 PRO A CA 1
ATOM 613 C C . PRO A 1 90 ? -34.218 -1.059 44.451 1.00 95.75 90 PRO A C 1
ATOM 615 O O . PRO A 1 90 ? -33.705 0.046 44.623 1.00 95.75 90 PRO A O 1
ATOM 618 N N . SER A 1 91 ? -35.525 -1.199 44.221 1.00 94.19 91 SER A N 1
ATOM 619 C CA . SER A 1 91 ? -36.478 -0.078 44.194 1.00 94.19 91 SER A CA 1
ATOM 620 C C . SER A 1 91 ? -36.607 0.628 45.550 1.00 94.19 91 SER A C 1
ATOM 622 O O . SER A 1 91 ? -36.893 1.822 45.606 1.00 94.19 91 SER A O 1
ATOM 624 N N . ALA A 1 92 ? -36.343 -0.094 46.643 1.00 94.00 92 ALA A N 1
ATOM 625 C CA . ALA A 1 92 ? -36.230 0.439 47.992 1.00 94.00 92 ALA A CA 1
ATOM 626 C C . ALA A 1 92 ? -34.936 -0.064 48.639 1.00 94.00 92 ALA A C 1
ATOM 628 O O . ALA A 1 92 ? -34.776 -1.258 48.875 1.00 94.00 92 ALA A O 1
ATOM 629 N N . ALA A 1 93 ? -34.014 0.846 48.965 1.00 93.25 93 ALA A N 1
ATOM 630 C CA . ALA A 1 93 ? -32.720 0.484 49.549 1.00 93.25 93 ALA A CA 1
ATOM 631 C C . ALA A 1 93 ? -32.833 -0.112 50.964 1.00 93.25 93 ALA A C 1
ATOM 633 O O . ALA A 1 93 ? -31.941 -0.836 51.409 1.00 93.25 93 ALA A O 1
ATOM 634 N N . LYS A 1 94 ? -33.908 0.218 51.690 1.00 94.19 94 LYS A N 1
ATOM 635 C CA . LYS A 1 94 ? -34.128 -0.202 53.075 1.00 94.19 94 LYS A CA 1
ATOM 636 C C . LYS A 1 94 ? -35.581 -0.592 53.309 1.00 94.19 94 LYS A C 1
ATOM 638 O O . LYS A 1 94 ? -36.479 0.095 52.828 1.00 94.19 94 LYS A O 1
ATOM 643 N N . LEU A 1 95 ? -35.790 -1.651 54.089 1.00 93.31 95 LEU A N 1
ATOM 644 C CA . LEU A 1 95 ? -37.098 -2.069 54.585 1.00 93.31 95 LEU A CA 1
ATOM 645 C C . LEU A 1 95 ? -37.046 -2.165 56.112 1.00 93.31 95 LEU A C 1
ATOM 647 O O . LEU A 1 95 ? -36.181 -2.844 56.663 1.00 93.31 95 LEU A O 1
ATOM 651 N N . SER A 1 96 ? -37.953 -1.483 56.800 1.00 94.12 96 SER A N 1
ATOM 652 C CA . SER A 1 96 ? -38.019 -1.460 58.264 1.00 94.12 96 SER A CA 1
ATOM 653 C C . SER A 1 96 ? -39.051 -2.465 58.759 1.00 94.12 96 SER A C 1
ATOM 655 O O . SER A 1 96 ? -40.184 -2.460 58.284 1.00 94.12 96 SER A O 1
ATOM 657 N N . CYS A 1 97 ? -38.674 -3.319 59.712 1.00 93.62 97 CYS A N 1
ATOM 658 C CA . CYS A 1 97 ? -39.589 -4.273 60.333 1.00 93.62 97 CYS A CA 1
ATOM 659 C C . CYS A 1 97 ? -40.154 -3.716 61.646 1.00 93.62 97 CYS A C 1
ATOM 661 O O . CYS A 1 97 ? -39.390 -3.400 62.559 1.00 93.62 97 CYS A O 1
ATOM 663 N N . SER A 1 98 ? -41.477 -3.638 61.771 1.00 93.50 98 SER A N 1
ATOM 664 C CA . SER A 1 98 ? -42.169 -3.255 63.006 1.00 93.50 98 SER A CA 1
ATOM 665 C C . SER A 1 98 ? -43.333 -4.205 63.279 1.00 93.50 98 SER A C 1
ATOM 667 O O . SER A 1 98 ? -44.313 -4.183 62.535 1.00 93.50 98 SER A O 1
ATOM 669 N N . ALA A 1 99 ? -43.227 -5.015 64.341 1.00 88.31 99 ALA A N 1
ATOM 670 C CA . ALA A 1 99 ? -44.292 -5.897 64.833 1.00 88.31 99 ALA A CA 1
ATOM 671 C C . ALA A 1 99 ? -44.968 -6.708 63.703 1.00 88.31 99 ALA A C 1
ATOM 673 O O . ALA A 1 99 ? -46.130 -6.490 63.362 1.00 88.31 99 ALA A O 1
ATOM 674 N N . GLY A 1 100 ? -44.197 -7.571 63.036 1.00 87.81 100 GLY A N 1
ATOM 675 C CA . GLY A 1 100 ? -44.655 -8.406 61.917 1.00 87.81 100 GLY A CA 1
ATOM 676 C C . GLY A 1 100 ? -44.872 -7.682 60.579 1.00 87.81 100 GLY A C 1
ATOM 677 O O . GLY A 1 100 ? -45.015 -8.342 59.551 1.00 87.81 100 GLY A O 1
ATOM 678 N N . THR A 1 101 ? -44.847 -6.344 60.544 1.00 91.06 101 THR A N 1
ATOM 679 C CA . THR A 1 101 ? -45.084 -5.550 59.325 1.00 91.06 101 THR A CA 1
ATOM 680 C C . THR A 1 101 ? -43.785 -4.982 58.757 1.00 91.06 101 THR A C 1
ATOM 682 O O . THR A 1 101 ? -43.060 -4.257 59.439 1.00 91.06 101 THR A O 1
ATOM 685 N N . LEU A 1 102 ? -43.501 -5.277 57.486 1.00 91.25 102 LEU A N 1
ATOM 686 C CA . LEU A 1 102 ? -42.353 -4.738 56.756 1.00 91.25 102 LEU A CA 1
ATOM 687 C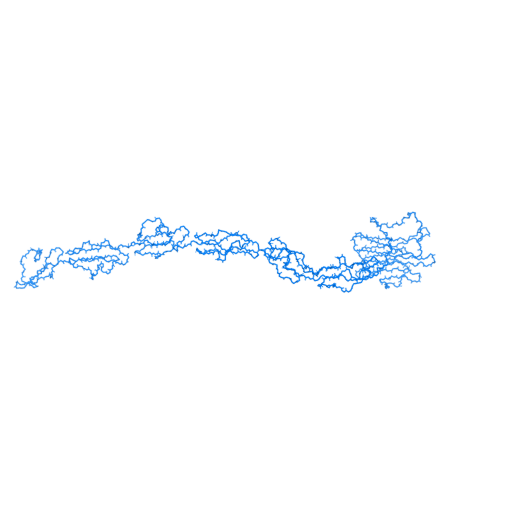 C . LEU A 1 102 ? -42.772 -3.485 55.971 1.00 91.25 102 LEU A C 1
ATOM 689 O O . LEU A 1 102 ? -43.764 -3.520 55.247 1.00 91.25 102 LEU A O 1
ATOM 693 N N . THR A 1 103 ? -42.034 -2.381 56.114 1.00 92.88 103 THR A N 1
ATOM 694 C CA . THR A 1 103 ? -42.304 -1.123 55.399 1.00 92.88 103 THR A CA 1
ATOM 695 C C . THR A 1 103 ? -41.068 -0.663 54.619 1.00 92.88 103 THR A C 1
ATOM 697 O O . THR A 1 103 ? -40.059 -0.328 55.247 1.00 92.88 103 THR A O 1
ATOM 700 N N . PRO A 1 104 ? -41.123 -0.602 53.275 1.00 94.31 104 PRO A N 1
ATOM 701 C CA . PRO A 1 104 ? -42.205 -1.092 52.409 1.00 94.31 104 PRO A CA 1
ATOM 702 C C . PRO A 1 104 ? -42.403 -2.615 52.524 1.00 94.31 104 PRO A C 1
ATOM 704 O O . PRO A 1 104 ? -41.523 -3.318 53.007 1.00 94.31 104 PRO A O 1
ATOM 707 N N . ALA A 1 105 ? -43.555 -3.132 52.089 1.00 91.94 105 ALA A N 1
ATOM 708 C CA . ALA A 1 105 ? -43.863 -4.565 52.197 1.00 91.94 105 ALA A CA 1
ATOM 709 C C . ALA A 1 105 ? -43.005 -5.441 51.265 1.00 91.94 105 ALA A C 1
ATOM 711 O O . ALA A 1 105 ? -42.797 -6.624 51.530 1.00 91.94 105 ALA A O 1
ATOM 712 N N . THR A 1 106 ? -42.506 -4.862 50.170 1.00 93.00 106 THR A N 1
ATOM 713 C CA . THR A 1 106 ? -41.651 -5.529 49.187 1.00 93.00 106 THR A CA 1
ATOM 714 C C . THR A 1 106 ? -40.687 -4.538 48.533 1.00 93.00 106 THR A C 1
ATOM 716 O O . THR A 1 106 ? -40.816 -3.326 48.705 1.00 93.00 106 THR A O 1
ATOM 719 N N . PHE A 1 107 ? -39.727 -5.062 47.775 1.00 94.06 107 PHE A N 1
ATOM 720 C CA . PHE A 1 107 ? -38.853 -4.311 46.880 1.00 94.06 107 PHE A CA 1
ATOM 721 C C . PHE A 1 107 ? -38.716 -5.068 45.555 1.00 94.06 107 PHE A C 1
ATOM 723 O O . PHE A 1 107 ? -39.059 -6.244 45.465 1.00 94.06 107 PHE A O 1
ATOM 730 N N . GLU A 1 108 ? -38.204 -4.402 44.527 1.00 94.62 108 GLU A N 1
ATOM 731 C CA . GLU A 1 108 ? -37.931 -4.997 43.218 1.00 94.62 108 GLU A CA 1
ATOM 732 C C . GLU A 1 108 ? -36.467 -4.779 42.856 1.00 94.62 108 GLU A C 1
ATOM 734 O O . GLU A 1 108 ? -35.941 -3.693 43.075 1.00 94.62 108 GLU A O 1
ATOM 739 N N . CYS A 1 109 ? -35.806 -5.787 42.290 1.00 95.62 109 CYS A N 1
ATOM 740 C CA . CYS A 1 109 ? -34.454 -5.648 41.753 1.00 95.62 109 CYS A CA 1
ATOM 741 C C . CYS A 1 109 ? -34.533 -5.327 40.259 1.00 95.62 109 CYS A C 1
ATOM 743 O O . CYS A 1 109 ? -34.733 -6.223 39.436 1.00 95.62 109 CYS A O 1
ATOM 745 N N . SER A 1 110 ? -34.379 -4.049 39.913 1.00 94.88 110 SER A N 1
ATOM 746 C CA . SER A 1 110 ? -34.373 -3.586 38.523 1.00 94.88 110 SER A CA 1
ATOM 747 C C . SER A 1 110 ? -32.962 -3.657 37.933 1.00 94.88 110 SER A C 1
ATOM 749 O O . SER A 1 110 ? -32.014 -3.300 38.629 1.00 94.88 110 SER A O 1
ATOM 751 N N . PRO A 1 111 ? -32.790 -4.104 36.674 1.00 94.94 111 PRO A N 1
ATOM 752 C CA . PRO A 1 111 ? -31.481 -4.133 36.029 1.00 94.94 111 PRO A CA 1
ATOM 753 C C . PRO A 1 111 ? -30.841 -2.741 35.970 1.00 94.94 111 PRO A C 1
ATOM 755 O O . PRO A 1 111 ? -31.486 -1.769 35.568 1.00 94.94 111 PRO A O 1
ATOM 758 N N . ASP A 1 112 ? -29.556 -2.659 36.297 1.00 93.69 112 ASP A N 1
ATOM 759 C CA . ASP A 1 112 ? -28.821 -1.400 36.315 1.00 93.69 112 ASP A CA 1
ATOM 760 C C . ASP A 1 112 ? -28.663 -0.815 34.898 1.00 93.69 112 ASP A C 1
ATOM 762 O O . ASP A 1 112 ? -28.504 -1.566 33.916 1.00 93.69 112 ASP A O 1
ATOM 766 N N . PRO A 1 113 ? -28.679 0.525 34.762 1.00 93.62 113 PRO A N 1
ATOM 767 C CA . PRO A 1 113 ? -28.273 1.199 33.538 1.00 93.62 113 PRO A CA 1
ATOM 768 C C . PRO A 1 113 ? -26.751 1.120 33.357 1.00 93.62 113 PRO A C 1
ATOM 770 O O . PRO A 1 113 ? -25.991 1.052 34.322 1.00 93.62 113 PRO A O 1
ATOM 773 N N . CYS A 1 114 ? -26.283 1.177 32.113 1.00 92.06 114 CYS A N 1
ATOM 774 C CA . CYS A 1 114 ? -24.856 1.164 31.803 1.00 92.06 114 CYS A CA 1
ATOM 775 C C . CYS A 1 114 ? -24.320 2.592 31.664 1.00 92.06 114 CYS A C 1
ATOM 777 O O . CYS A 1 114 ? -24.959 3.413 30.997 1.00 92.06 114 CYS A O 1
ATOM 779 N N . PRO A 1 115 ? -23.133 2.908 32.209 1.00 90.62 115 PRO A N 1
ATOM 780 C CA . PRO A 1 115 ? -22.471 4.169 31.909 1.00 90.62 115 PRO A CA 1
ATOM 781 C C . PRO A 1 115 ? -22.053 4.207 30.435 1.00 90.62 115 PRO A C 1
ATOM 783 O O . PRO A 1 115 ? -21.585 3.210 29.880 1.00 90.62 115 PRO A O 1
ATOM 786 N N . MET A 1 116 ? -22.198 5.367 29.792 1.00 86.94 116 MET A N 1
ATOM 787 C CA . MET A 1 116 ? -21.698 5.548 28.432 1.00 86.94 116 MET A CA 1
ATOM 788 C C . MET A 1 116 ? -20.163 5.480 28.416 1.00 86.94 116 MET A C 1
ATOM 790 O O . MET A 1 116 ? -19.506 6.155 29.217 1.00 86.94 116 MET A O 1
ATOM 794 N N . PRO A 1 117 ? -19.566 4.696 27.504 1.00 87.12 117 PRO A N 1
ATOM 795 C CA . PRO A 1 117 ? -18.117 4.601 27.387 1.00 87.12 117 PRO A CA 1
ATOM 796 C C . PRO A 1 117 ? -17.525 5.936 26.910 1.00 87.12 117 PRO A C 1
ATOM 798 O O . PRO A 1 117 ? -18.064 6.587 26.016 1.00 87.12 117 PRO A O 1
ATOM 801 N N . LYS A 1 118 ? -16.388 6.338 27.490 1.00 88.69 118 LYS A N 1
ATOM 802 C CA . LYS A 1 118 ? -15.596 7.483 27.018 1.00 88.69 118 LYS A CA 1
ATOM 803 C C . LYS A 1 118 ? -14.478 6.979 26.113 1.00 88.69 118 LYS A C 1
ATOM 805 O O . LYS A 1 118 ? -13.513 6.390 26.592 1.00 88.69 118 LYS A O 1
ATOM 810 N N . VAL A 1 119 ? -14.611 7.218 24.815 1.00 92.56 119 VAL A N 1
ATOM 811 C CA . VAL A 1 119 ? -13.681 6.772 23.775 1.00 92.56 119 VAL A CA 1
ATOM 812 C C . VAL A 1 119 ? -13.065 7.989 23.084 1.00 92.56 119 VAL A C 1
ATOM 814 O O . VAL A 1 119 ? -13.748 8.960 22.763 1.00 92.56 119 VAL A O 1
ATOM 817 N N . GLY A 1 120 ? -11.751 7.960 22.856 1.00 92.75 120 GLY A N 1
ATOM 818 C CA . GLY A 1 120 ? -11.072 9.007 22.087 1.00 92.75 120 GLY A CA 1
ATOM 819 C C . GLY A 1 120 ? -11.598 9.071 20.650 1.00 92.75 120 GLY A C 1
ATOM 820 O O . GLY A 1 120 ? -11.871 8.037 20.049 1.00 92.75 120 GLY A O 1
ATOM 821 N N . ASN A 1 121 ? -11.723 10.278 20.089 1.00 92.31 121 ASN A N 1
ATOM 822 C CA . ASN A 1 121 ? -12.270 10.522 18.744 1.00 92.31 121 ASN A CA 1
ATOM 823 C C . ASN A 1 121 ? -13.722 10.050 18.540 1.00 92.31 121 ASN A C 1
ATOM 825 O O . ASN A 1 121 ? -14.132 9.821 17.404 1.00 92.31 121 ASN A O 1
ATOM 829 N N . GLN A 1 122 ? -14.516 9.913 19.605 1.00 92.81 122 GLN A N 1
ATOM 830 C CA . GLN A 1 122 ? -15.959 9.694 19.481 1.00 92.81 122 GLN A CA 1
ATOM 831 C C . GLN A 1 122 ? -16.689 10.982 19.067 1.00 92.81 122 GLN A C 1
ATOM 833 O O . GLN A 1 122 ? -16.255 12.086 19.403 1.00 92.81 122 GLN A O 1
ATOM 838 N N . LEU A 1 123 ? -17.814 10.858 18.359 1.00 91.56 123 LEU A N 1
ATOM 839 C CA . LEU A 1 123 ? -18.669 12.009 18.061 1.00 91.56 123 LEU A CA 1
ATOM 840 C C . LEU A 1 123 ? -19.679 12.200 19.198 1.00 91.56 123 LEU A C 1
ATOM 842 O O . LEU A 1 123 ? -20.492 11.316 19.463 1.00 91.56 123 LEU A O 1
ATOM 846 N N . GLY A 1 124 ? -19.637 13.349 19.876 1.00 88.69 124 GLY A N 1
ATOM 847 C CA . GLY A 1 124 ? -20.507 13.612 21.027 1.00 88.69 124 GLY A CA 1
ATOM 848 C C . GLY A 1 124 ? -20.259 12.622 22.173 1.00 88.69 124 GLY A C 1
ATOM 849 O O . GLY A 1 124 ? -19.132 12.475 22.646 1.00 88.69 124 GLY A O 1
ATOM 850 N N . ASN A 1 125 ? -21.305 11.922 22.616 1.00 87.38 125 ASN A N 1
ATOM 851 C CA . ASN A 1 125 ? -21.204 10.848 23.615 1.00 87.38 125 ASN A CA 1
ATOM 852 C C . ASN A 1 125 ? -20.917 9.461 23.000 1.00 87.38 125 ASN A C 1
ATOM 854 O O . ASN A 1 125 ? -20.960 8.458 23.708 1.00 87.38 125 ASN A O 1
ATOM 858 N N . GLY A 1 126 ? -20.645 9.390 21.692 1.00 88.56 126 GLY A N 1
ATOM 859 C CA . GLY A 1 126 ? -20.338 8.144 20.993 1.00 88.56 126 GLY A CA 1
ATOM 860 C C . GLY A 1 126 ? -21.548 7.268 20.668 1.00 88.56 126 GLY A C 1
ATOM 861 O O . GLY A 1 126 ? -21.371 6.215 20.062 1.00 88.56 126 GLY A O 1
ATOM 862 N N . CYS A 1 127 ? -22.762 7.694 21.028 1.00 87.38 127 CYS A N 1
ATOM 863 C CA . CYS A 1 127 ? -24.008 6.964 20.807 1.00 87.38 127 CYS A CA 1
ATOM 864 C C . CYS A 1 127 ? -24.916 7.765 19.866 1.00 87.38 127 CYS A C 1
ATOM 866 O O . CYS A 1 127 ? -25.323 8.887 20.170 1.00 87.38 127 CYS A O 1
ATOM 868 N N . LYS A 1 128 ? -25.261 7.202 18.707 1.00 88.75 128 LYS A N 1
ATOM 869 C CA . LYS A 1 128 ? -26.056 7.907 17.695 1.00 88.75 128 LYS A CA 1
ATOM 870 C C . LYS A 1 128 ? -27.445 8.261 18.226 1.00 88.75 128 LYS A C 1
ATOM 872 O O . LYS A 1 128 ? -28.213 7.375 18.586 1.00 88.75 128 LYS A O 1
ATOM 877 N N . GLY A 1 129 ? -27.782 9.550 18.213 1.00 80.75 129 GLY A N 1
ATOM 878 C CA . GLY A 1 129 ? -29.132 10.028 18.528 1.00 80.75 129 GLY A CA 1
ATOM 879 C C . GLY A 1 129 ? -29.547 9.891 19.996 1.00 80.75 129 GLY A C 1
ATOM 880 O O . GLY A 1 129 ? -30.716 10.097 20.302 1.00 80.75 129 GLY A O 1
ATOM 881 N N . MET A 1 130 ? -28.621 9.567 20.903 1.00 82.88 130 MET A N 1
ATOM 882 C CA . MET A 1 130 ? -28.890 9.520 22.341 1.00 82.88 130 MET A CA 1
ATOM 883 C C . MET A 1 130 ? -28.232 10.708 23.033 1.00 82.88 130 MET A C 1
ATOM 885 O O . MET A 1 130 ? -27.084 11.035 22.748 1.00 82.88 130 MET A O 1
ATOM 889 N N . ALA A 1 131 ? -28.938 11.333 23.970 1.00 78.62 131 ALA A N 1
ATOM 890 C CA . ALA A 1 131 ? -28.387 12.355 24.855 1.00 78.62 131 ALA A CA 1
ATOM 891 C C . ALA A 1 131 ? -28.151 11.772 26.258 1.00 78.62 131 ALA A C 1
ATOM 893 O O . ALA A 1 131 ? -28.824 10.825 26.660 1.00 78.62 131 ALA A O 1
ATOM 894 N N . GLY A 1 132 ? -27.207 12.345 27.009 1.00 83.25 132 GLY A N 1
ATOM 895 C CA . GLY A 1 132 ? -26.909 11.947 28.390 1.00 83.25 132 GLY A CA 1
ATOM 896 C C . GLY A 1 132 ? -25.624 11.131 28.547 1.00 83.25 132 GLY A C 1
ATOM 897 O O . GLY A 1 132 ? -24.772 11.120 27.658 1.00 83.25 132 GLY A O 1
ATOM 898 N N . THR A 1 133 ? -25.479 10.503 29.719 1.00 85.88 133 THR A N 1
ATOM 899 C CA . THR A 1 133 ? -24.274 9.774 30.171 1.00 85.88 133 THR A CA 1
ATOM 900 C C . THR A 1 133 ? -24.542 8.315 30.558 1.00 85.88 133 THR A C 1
ATOM 902 O O . THR A 1 133 ? -23.611 7.601 30.928 1.00 85.88 133 THR A O 1
ATOM 905 N N . ILE A 1 134 ? -25.795 7.865 30.472 1.00 89.25 134 ILE A N 1
ATOM 906 C CA . ILE A 1 134 ? -26.261 6.542 30.900 1.00 89.25 134 ILE A CA 1
ATOM 907 C C . ILE A 1 134 ? -27.206 5.949 29.859 1.00 89.25 134 ILE A C 1
ATOM 909 O O . ILE A 1 134 ? -27.954 6.667 29.200 1.00 89.25 134 ILE A O 1
ATOM 913 N N . ILE A 1 135 ? -27.156 4.628 29.721 1.00 88.81 135 ILE A N 1
ATOM 914 C CA . ILE A 1 135 ? -27.971 3.834 28.803 1.00 88.81 135 ILE A CA 1
ATOM 915 C C . ILE A 1 135 ? -28.876 2.945 29.650 1.00 88.81 135 ILE A C 1
ATOM 917 O O . ILE A 1 135 ? -28.390 2.199 30.499 1.00 88.81 135 ILE A O 1
ATOM 921 N N . ALA A 1 136 ? -30.187 3.020 29.425 1.00 90.69 136 ALA A N 1
ATOM 922 C CA . ALA A 1 136 ? -31.137 2.152 30.110 1.00 90.69 136 ALA A CA 1
ATOM 923 C C . ALA A 1 136 ? -30.846 0.673 29.808 1.00 90.69 136 ALA A C 1
ATOM 925 O O . ALA A 1 136 ? -30.466 0.313 28.689 1.00 90.69 136 ALA A O 1
ATOM 926 N N . SER A 1 137 ? -31.048 -0.188 30.805 1.00 92.75 137 SER A N 1
ATOM 927 C CA . SER A 1 137 ? -30.922 -1.632 30.620 1.00 92.75 137 SER A CA 1
ATOM 928 C C . SER A 1 137 ? -31.885 -2.143 29.545 1.00 92.75 137 SER A C 1
ATOM 930 O O . SER A 1 137 ? -33.026 -1.696 29.464 1.00 92.75 137 SER A O 1
ATOM 932 N N . GLY A 1 138 ? -31.420 -3.062 28.701 1.00 90.62 138 GLY A N 1
ATOM 933 C CA . GLY A 1 138 ? -32.128 -3.528 27.505 1.00 90.62 138 GLY A CA 1
ATOM 934 C C . GLY A 1 138 ? -31.953 -2.624 26.278 1.00 90.62 138 GLY A C 1
ATOM 935 O O . GLY A 1 138 ? -32.354 -3.005 25.180 1.00 90.62 138 GLY A O 1
ATOM 936 N N . GLY A 1 139 ? -31.335 -1.449 26.427 1.00 89.94 139 GLY A N 1
ATOM 937 C CA . GLY A 1 139 ? -31.074 -0.532 25.322 1.00 89.94 139 GLY A CA 1
ATOM 938 C C . GLY A 1 139 ? -29.973 -1.027 24.381 1.00 89.94 139 GLY A C 1
ATOM 939 O O . GLY A 1 139 ? -28.951 -1.559 24.816 1.00 89.94 139 GLY A O 1
ATOM 940 N N . THR A 1 140 ? -30.146 -0.785 23.080 1.00 91.19 140 THR A N 1
ATOM 941 C CA . THR A 1 140 ? -29.095 -0.956 22.064 1.00 91.19 140 THR A CA 1
ATOM 942 C C . THR A 1 140 ? -28.822 0.357 21.350 1.00 91.19 140 THR A C 1
ATOM 944 O O . THR A 1 140 ? -29.765 1.087 21.045 1.00 91.19 140 THR A O 1
ATOM 947 N N . PHE A 1 141 ? -27.563 0.639 21.025 1.00 88.69 141 PHE A N 1
ATOM 948 C CA . PHE A 1 141 ? -27.175 1.883 20.363 1.00 88.69 141 PHE A CA 1
ATOM 949 C C . PHE A 1 141 ? -26.133 1.663 19.275 1.00 88.69 141 PHE A C 1
ATOM 951 O O . PHE A 1 141 ? -25.314 0.747 19.346 1.00 88.69 141 PHE A O 1
ATOM 958 N N . GLU A 1 142 ? -26.180 2.527 18.261 1.00 93.44 142 GLU A N 1
ATOM 959 C CA . GLU A 1 142 ? -25.158 2.610 17.220 1.00 93.44 142 GL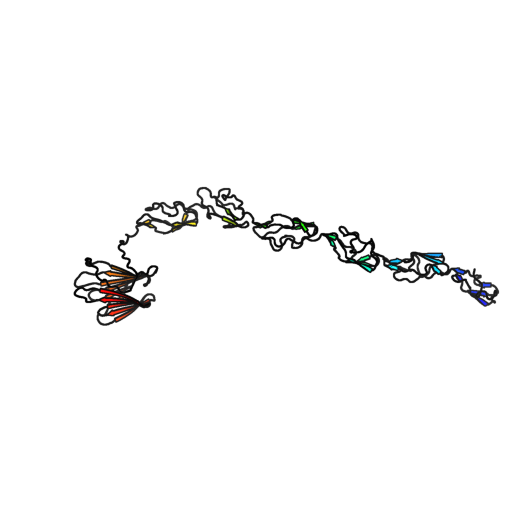U A CA 1
ATOM 960 C C . GLU A 1 142 ? -24.004 3.477 17.714 1.00 93.44 142 GLU A C 1
ATOM 962 O O . GLU A 1 142 ? -24.220 4.586 18.210 1.00 93.44 142 GLU A O 1
ATOM 967 N N . THR A 1 143 ? -22.781 2.974 17.582 1.00 93.81 143 THR A N 1
ATOM 968 C CA . THR A 1 143 ? -21.578 3.729 17.933 1.00 93.81 143 THR A CA 1
ATOM 969 C C . THR A 1 143 ? -21.250 4.739 16.838 1.00 93.81 143 THR A C 1
ATOM 971 O O . THR A 1 143 ? -21.438 4.478 15.647 1.00 93.81 143 THR A O 1
ATOM 974 N N . VAL A 1 144 ? -20.759 5.916 17.227 1.00 93.38 144 VAL A N 1
ATOM 975 C CA . VAL A 1 144 ? -20.401 6.975 16.275 1.00 93.38 144 VAL A CA 1
ATOM 976 C C . VAL A 1 144 ? -19.070 7.602 16.642 1.00 93.38 144 VAL A C 1
ATOM 978 O O . VAL A 1 144 ? -18.861 8.078 17.758 1.00 93.38 144 VAL A O 1
ATOM 981 N N . CYS A 1 145 ? -18.182 7.650 15.659 1.00 94.88 145 CYS A N 1
ATOM 982 C CA . CYS A 1 145 ? -16.887 8.296 15.769 1.00 94.88 145 CYS A CA 1
ATOM 983 C C . CYS A 1 145 ? -16.878 9.643 15.041 1.00 94.88 145 CYS A C 1
ATOM 985 O O . CYS A 1 145 ? -17.733 9.928 14.199 1.00 94.88 145 CYS A O 1
ATOM 987 N N . ALA A 1 146 ? -15.924 10.499 15.398 1.00 94.12 146 ALA A N 1
ATOM 988 C CA . ALA A 1 146 ? -15.676 11.757 14.715 1.00 94.12 146 ALA A CA 1
ATOM 989 C C . ALA A 1 146 ? -15.343 11.511 13.234 1.00 94.12 146 ALA A C 1
ATOM 991 O O . ALA A 1 146 ? -14.913 10.427 12.841 1.00 94.12 146 ALA A O 1
ATOM 992 N N . ARG A 1 147 ? -15.523 12.535 12.393 1.00 92.44 147 ARG A N 1
ATOM 993 C CA . ARG A 1 147 ? -15.250 12.437 10.952 1.00 92.44 147 ARG A CA 1
ATOM 994 C C . ARG A 1 147 ? -13.817 11.947 10.697 1.00 92.44 147 ARG A C 1
ATOM 996 O O . ARG A 1 147 ? -12.869 12.548 11.201 1.00 92.44 147 ARG A O 1
ATOM 1003 N N . GLY A 1 148 ? -13.674 10.907 9.873 1.00 90.31 148 GLY A N 1
ATOM 1004 C CA . GLY A 1 148 ? -12.381 10.286 9.575 1.00 90.31 148 GLY A CA 1
ATOM 1005 C C . GLY A 1 148 ? -12.002 9.125 10.495 1.00 90.31 148 GLY A C 1
ATOM 1006 O O . GLY A 1 148 ? -10.849 8.693 10.460 1.00 90.31 148 GLY A O 1
ATOM 1007 N N . TYR A 1 149 ? -12.932 8.656 11.330 1.00 93.62 149 TYR A N 1
ATOM 1008 C CA . TYR A 1 149 ? -12.767 7.494 12.193 1.00 93.62 149 TYR A CA 1
ATOM 1009 C C . TYR A 1 149 ? -13.972 6.552 12.064 1.00 93.62 149 TYR A C 1
ATOM 1011 O O . TYR A 1 149 ? -15.121 6.994 12.018 1.00 93.62 149 TYR A O 1
ATOM 1019 N N . THR A 1 150 ? -13.706 5.249 12.108 1.00 93.12 150 THR A N 1
ATOM 1020 C CA . THR A 1 150 ? -14.693 4.169 12.074 1.00 93.12 150 THR A CA 1
ATOM 1021 C C . THR A 1 150 ? -14.673 3.417 13.410 1.00 93.12 150 THR A C 1
ATOM 1023 O O . THR A 1 150 ? -13.595 3.068 13.908 1.00 93.12 150 THR A O 1
ATOM 1026 N N . PRO A 1 151 ? -15.837 3.142 14.024 1.00 94.62 151 PRO A N 1
ATOM 1027 C CA . PRO A 1 151 ? -15.891 2.367 15.257 1.00 94.62 151 PRO A CA 1
ATOM 1028 C C . PR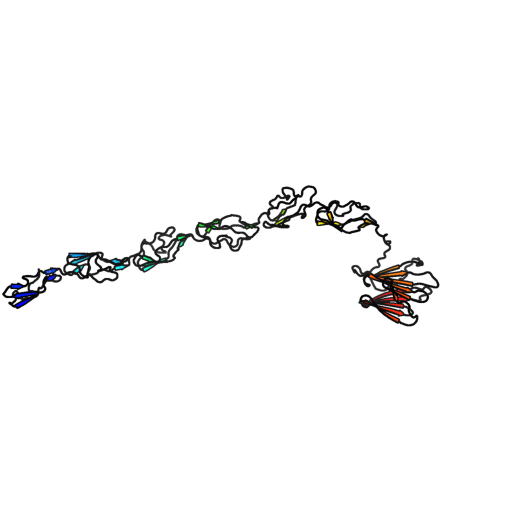O A 1 151 ? -15.526 0.898 15.010 1.00 94.62 151 PRO A C 1
ATOM 1030 O O . PRO A 1 151 ? -15.979 0.285 14.045 1.00 94.62 151 PRO A O 1
ATOM 1033 N N . SER A 1 152 ? -14.767 0.295 15.927 1.00 94.06 152 SER A N 1
ATOM 1034 C CA . SER A 1 152 ? -14.423 -1.136 15.876 1.00 94.06 152 SER A CA 1
ATOM 1035 C C . SER A 1 152 ? -15.630 -2.061 16.055 1.00 94.06 152 SER A C 1
ATOM 1037 O O . SER A 1 152 ? -15.593 -3.221 15.657 1.00 94.06 152 SER A O 1
ATOM 1039 N N . VAL A 1 153 ? -16.693 -1.557 16.683 1.00 93.81 153 VAL A N 1
ATOM 1040 C CA . VAL A 1 153 ? -17.947 -2.265 16.941 1.00 93.81 153 VAL A CA 1
ATOM 1041 C C . VAL A 1 153 ? -19.081 -1.319 16.586 1.00 93.81 153 VAL A C 1
ATOM 1043 O O . VAL A 1 153 ? -19.172 -0.266 17.201 1.00 93.81 153 VAL A O 1
ATOM 1046 N N . ALA A 1 154 ? -19.950 -1.683 15.641 1.00 93.00 154 ALA A N 1
ATOM 1047 C CA . ALA A 1 154 ? -21.018 -0.800 15.157 1.00 93.00 154 ALA A CA 1
ATOM 1048 C C . ALA A 1 154 ? -22.183 -0.616 16.146 1.00 93.00 154 ALA A C 1
ATOM 1050 O O . ALA A 1 154 ? -22.864 0.406 16.108 1.00 93.00 154 ALA A O 1
ATOM 1051 N N . LYS A 1 155 ? -22.444 -1.612 17.004 1.00 92.69 155 LYS A N 1
ATOM 1052 C CA . LYS A 1 155 ? -23.557 -1.599 17.961 1.00 92.69 155 LYS A CA 1
ATOM 1053 C C . LYS A 1 155 ? -23.149 -2.161 19.313 1.00 92.69 155 LYS A C 1
ATOM 1055 O O . LYS A 1 155 ? -22.458 -3.174 19.381 1.00 92.69 155 LYS A O 1
ATOM 1060 N N . LEU A 1 156 ? -23.634 -1.527 20.371 1.00 92.62 156 LEU A N 1
ATOM 1061 C CA . LEU A 1 156 ? -23.477 -1.971 21.751 1.00 92.62 156 LEU A CA 1
ATOM 1062 C C . LEU A 1 156 ? -24.862 -2.173 22.369 1.00 92.62 156 LEU A C 1
ATOM 1064 O O . LEU A 1 156 ? -25.798 -1.430 22.071 1.00 92.62 156 LEU A O 1
ATOM 1068 N N . ALA A 1 157 ? -24.987 -3.185 23.220 1.00 93.19 157 ALA A N 1
ATOM 1069 C CA . ALA A 1 157 ? -26.181 -3.453 24.010 1.00 93.19 157 ALA A CA 1
ATOM 1070 C C . ALA A 1 157 ? -25.862 -3.293 25.497 1.00 93.19 157 ALA A C 1
ATOM 1072 O O . ALA A 1 157 ? -24.807 -3.735 25.945 1.00 93.19 157 ALA A O 1
ATOM 1073 N N . CYS A 1 158 ? -26.764 -2.681 26.255 1.00 93.94 158 CYS A N 1
ATOM 1074 C CA . CYS A 1 158 ? -26.673 -2.574 27.705 1.00 93.94 158 CYS A CA 1
ATOM 1075 C C . CYS A 1 158 ? -27.598 -3.595 28.368 1.00 93.94 158 CYS A C 1
ATOM 1077 O O . CYS A 1 158 ? -28.783 -3.646 28.046 1.00 93.94 158 CYS A O 1
ATOM 1079 N N . PHE A 1 159 ? -27.088 -4.374 29.319 1.00 94.94 159 PHE A N 1
ATOM 1080 C CA . PHE A 1 159 ? -27.912 -5.233 30.163 1.00 94.94 159 PHE A CA 1
ATOM 1081 C C . PHE A 1 159 ? -27.287 -5.387 31.551 1.00 94.94 159 PHE A C 1
ATOM 1083 O O . PHE A 1 159 ? -26.107 -5.718 31.656 1.00 94.94 159 PHE A O 1
ATOM 1090 N N . ALA A 1 160 ? -28.081 -5.149 32.598 1.00 92.88 160 ALA A N 1
ATOM 1091 C CA . ALA A 1 160 ? -27.691 -5.260 34.006 1.00 92.88 160 ALA A CA 1
ATOM 1092 C C . ALA A 1 160 ? -26.331 -4.586 34.305 1.00 92.88 160 ALA A C 1
ATOM 1094 O O . ALA A 1 160 ? -25.375 -5.225 34.745 1.00 92.88 160 ALA A O 1
ATOM 1095 N N . GLY A 1 161 ? -26.201 -3.303 33.945 1.00 91.75 161 GLY A N 1
ATOM 1096 C CA . GLY A 1 161 ? -24.982 -2.508 34.141 1.00 91.75 161 GLY A CA 1
ATOM 1097 C C . GLY A 1 161 ? -23.794 -2.871 33.237 1.00 91.75 161 GLY A C 1
ATOM 1098 O O . GLY A 1 161 ? -22.757 -2.211 33.301 1.00 91.75 161 GLY A O 1
ATOM 1099 N N . THR A 1 162 ? -23.926 -3.878 32.367 1.00 92.38 162 THR A N 1
ATOM 1100 C CA . THR A 1 162 ? -22.839 -4.377 31.514 1.00 92.38 162 THR A CA 1
ATOM 1101 C C . THR A 1 162 ? -23.102 -4.095 30.035 1.00 92.38 162 THR A C 1
ATOM 1103 O O . THR A 1 162 ? -24.182 -4.371 29.511 1.00 92.38 162 THR A O 1
ATOM 1106 N N . LEU A 1 163 ? -22.088 -3.579 29.333 1.00 92.06 163 LEU A N 1
ATOM 1107 C CA . LEU A 1 163 ? -22.122 -3.403 27.880 1.00 92.06 163 LEU A CA 1
ATOM 1108 C C . LEU A 1 163 ? -21.669 -4.678 27.161 1.00 92.06 163 LEU A C 1
ATOM 1110 O O . LEU A 1 163 ? -20.699 -5.325 27.561 1.00 92.06 163 LEU A O 1
ATOM 1114 N N . LYS A 1 164 ? -22.343 -5.016 26.061 1.00 92.62 164 LYS A N 1
ATOM 1115 C CA . LYS A 1 164 ? -21.955 -6.094 25.151 1.00 92.62 164 LYS A CA 1
ATOM 1116 C C . LYS A 1 164 ? -21.897 -5.588 23.704 1.00 92.62 164 LYS A C 1
ATOM 1118 O O . LYS A 1 164 ? -22.944 -5.249 23.149 1.00 92.62 164 LYS A O 1
ATOM 1123 N N . PRO A 1 165 ? -20.720 -5.612 23.051 1.00 92.62 165 PRO A N 1
ATOM 1124 C CA . PRO A 1 165 ? -19.370 -5.765 23.626 1.00 92.62 165 PRO A CA 1
ATOM 1125 C C . PRO A 1 165 ? -19.055 -4.787 24.775 1.00 92.62 165 PRO A C 1
ATOM 1127 O O . PRO A 1 165 ? -19.733 -3.782 24.932 1.00 92.62 165 PRO A O 1
ATOM 1130 N N . ASN A 1 166 ? -18.040 -5.071 25.593 1.00 89.25 166 ASN A N 1
ATOM 1131 C CA . ASN A 1 166 ? -17.729 -4.255 26.780 1.00 89.25 166 ASN A CA 1
ATOM 1132 C C . ASN A 1 166 ? -17.082 -2.897 26.454 1.00 89.25 166 ASN A C 1
ATOM 1134 O O . ASN A 1 166 ? -17.099 -1.995 27.288 1.00 89.25 166 ASN A O 1
ATOM 1138 N N . ALA A 1 167 ? -16.518 -2.746 25.256 1.00 88.38 167 ALA A N 1
ATOM 1139 C CA . ALA A 1 167 ? -15.899 -1.517 24.786 1.00 88.38 167 ALA A CA 1
ATOM 1140 C C . ALA A 1 167 ? -15.886 -1.449 23.251 1.00 88.38 167 ALA A C 1
ATOM 1142 O O . ALA A 1 167 ? -16.069 -2.450 22.554 1.00 88.38 167 ALA A O 1
ATOM 1143 N N . TYR A 1 168 ? -15.612 -0.255 22.732 1.00 93.69 168 TYR A N 1
ATOM 1144 C CA . TYR A 1 168 ? -15.270 -0.021 21.333 1.00 93.69 168 TYR A CA 1
ATOM 1145 C C . TYR A 1 168 ? -14.158 1.027 21.252 1.00 93.69 168 TYR A C 1
ATOM 1147 O O . TYR A 1 168 ? -13.922 1.772 22.203 1.00 93.69 168 TYR A O 1
ATOM 1155 N N . ILE A 1 169 ? -13.478 1.082 20.111 1.00 94.25 169 ILE A N 1
ATOM 1156 C CA . ILE A 1 169 ? -12.485 2.111 19.809 1.00 94.25 169 ILE A CA 1
ATOM 1157 C C . ILE A 1 169 ? -12.823 2.782 18.481 1.00 94.25 169 ILE A C 1
ATOM 1159 O O . ILE A 1 169 ? -13.331 2.134 17.567 1.00 94.25 169 ILE A O 1
ATOM 1163 N N . CYS A 1 170 ? -12.522 4.072 18.367 1.00 94.62 170 CYS A N 1
ATOM 1164 C CA . CYS A 1 170 ? -12.589 4.796 17.104 1.00 94.62 170 CYS A CA 1
ATOM 1165 C C . CYS A 1 170 ? -11.246 4.678 16.388 1.00 94.62 170 CYS A C 1
ATOM 1167 O O . CYS A 1 170 ? -10.262 5.307 16.780 1.00 94.62 170 CYS A O 1
ATOM 1169 N N . GLN A 1 171 ? -11.201 3.839 15.357 1.00 93.75 171 GLN A N 1
ATOM 1170 C CA . GLN A 1 171 ? -10.013 3.639 14.535 1.00 93.75 171 GLN A CA 1
ATOM 1171 C C . GLN A 1 171 ? -10.010 4.649 13.399 1.00 93.75 171 GLN A C 1
ATOM 1173 O O . GLN A 1 171 ? -11.052 4.929 12.823 1.00 93.75 171 GLN A O 1
ATOM 1178 N N . GLU A 1 172 ? -8.850 5.208 13.081 1.00 93.00 172 GLU A N 1
ATOM 1179 C CA . GLU A 1 172 ? -8.732 6.132 11.956 1.00 93.00 172 GLU A CA 1
ATOM 1180 C C . GLU A 1 172 ? -9.076 5.427 10.636 1.00 93.00 172 GLU A C 1
ATOM 1182 O O . GLU A 1 172 ? -8.682 4.277 10.406 1.00 93.00 172 GLU A O 1
ATOM 1187 N N . ASP A 1 173 ? -9.824 6.115 9.775 1.00 93.31 173 ASP A N 1
ATOM 1188 C CA . ASP A 1 173 ? -10.301 5.556 8.516 1.00 93.31 173 ASP A CA 1
ATOM 1189 C C . ASP A 1 173 ? -9.133 5.179 7.605 1.00 93.31 173 ASP A C 1
ATOM 1191 O O . ASP A 1 173 ? -8.167 5.929 7.425 1.00 93.31 173 ASP A O 1
ATOM 1195 N N . LYS A 1 174 ? -9.251 4.003 6.986 1.00 94.44 174 LYS A N 1
ATOM 1196 C CA . LYS A 1 174 ? -8.277 3.525 6.007 1.00 94.44 174 LYS A CA 1
ATOM 1197 C C . LYS A 1 174 ? -8.371 4.352 4.730 1.00 94.44 174 LYS A C 1
ATOM 1199 O O . LYS A 1 174 ? -9.465 4.599 4.224 1.00 94.44 174 LYS A O 1
ATOM 1204 N N . CYS A 1 175 ? -7.230 4.703 4.154 1.00 95.38 175 CYS A N 1
ATOM 1205 C CA . CYS A 1 175 ? -7.195 5.343 2.848 1.00 95.38 175 CYS A CA 1
ATOM 1206 C C . CYS A 1 175 ? -7.295 4.302 1.738 1.00 95.38 175 CYS A C 1
ATOM 1208 O O . CYS A 1 175 ? -6.743 3.203 1.839 1.00 95.38 175 CYS A O 1
ATOM 1210 N N . LYS A 1 176 ? -7.969 4.661 0.647 1.00 95.31 176 LYS A N 1
ATOM 1211 C CA . LYS A 1 176 ? -7.914 3.888 -0.595 1.00 95.31 176 LYS A CA 1
ATOM 1212 C C . LYS A 1 176 ? -6.652 4.272 -1.359 1.00 95.31 176 LYS A C 1
ATOM 1214 O O . LYS A 1 176 ? -6.338 5.456 -1.466 1.00 95.31 176 LYS A O 1
ATOM 1219 N N . ALA A 1 177 ? -5.942 3.277 -1.879 1.00 94.25 177 ALA A N 1
ATOM 1220 C CA . ALA A 1 177 ? -4.817 3.517 -2.769 1.00 94.25 177 ALA A CA 1
ATOM 1221 C C . ALA A 1 177 ? -5.270 4.298 -4.006 1.00 94.25 177 ALA A C 1
ATOM 1223 O O . ALA A 1 177 ? -6.394 4.126 -4.489 1.00 94.25 177 ALA A O 1
ATOM 1224 N N . VAL A 1 178 ? -4.383 5.146 -4.525 1.00 93.69 178 VAL A N 1
ATOM 1225 C CA . VAL A 1 178 ? -4.645 5.899 -5.753 1.00 93.69 178 VAL A CA 1
ATOM 1226 C C . VAL A 1 178 ? -4.845 4.905 -6.903 1.00 93.69 178 VAL A C 1
ATOM 1228 O O . VAL A 1 178 ? -4.105 3.929 -7.028 1.00 93.69 178 VAL A O 1
ATOM 1231 N N . THR A 1 179 ? -5.854 5.139 -7.737 1.00 92.75 179 THR A N 1
ATOM 1232 C CA . THR A 1 179 ? -6.150 4.316 -8.919 1.00 92.75 179 THR A CA 1
ATOM 1233 C C . THR A 1 179 ? -6.129 5.181 -10.173 1.00 92.75 179 THR A C 1
ATOM 1235 O O . THR A 1 179 ? -6.251 6.401 -10.095 1.00 92.75 179 THR A O 1
ATOM 1238 N N . GLY A 1 180 ? -5.923 4.558 -11.336 1.00 92.31 180 GLY A N 1
ATOM 1239 C CA . GLY A 1 180 ? -5.930 5.268 -12.619 1.00 92.31 180 GLY A CA 1
ATOM 1240 C C . GLY A 1 180 ? -4.714 6.166 -12.873 1.00 92.31 180 GLY A C 1
ATOM 1241 O O . GLY A 1 180 ? -4.773 7.006 -13.765 1.00 92.31 180 GLY A O 1
ATOM 1242 N N . VAL A 1 181 ? -3.614 6.004 -12.126 1.00 95.50 181 VAL A N 1
ATOM 1243 C CA . VAL A 1 181 ? -2.358 6.720 -12.402 1.00 95.50 181 VAL A CA 1
ATOM 1244 C C . VAL A 1 181 ? -1.724 6.135 -13.675 1.00 95.50 181 VAL A C 1
ATOM 1246 O O . VAL A 1 181 ? -1.407 4.942 -13.698 1.00 95.50 181 VAL A O 1
ATOM 1249 N N . PRO A 1 182 ? -1.521 6.925 -14.747 1.00 95.88 182 PRO A N 1
ATOM 1250 C CA . PRO A 1 182 ? -0.876 6.433 -15.962 1.00 95.88 182 PRO A CA 1
ATOM 1251 C C . PRO A 1 182 ? 0.535 5.914 -15.674 1.00 95.88 182 PRO A C 1
ATOM 1253 O O . PRO A 1 182 ? 1.283 6.536 -14.923 1.00 95.88 182 PRO A O 1
ATOM 1256 N N . ASN A 1 183 ? 0.913 4.798 -16.302 1.00 94.75 183 ASN A N 1
ATOM 1257 C CA . ASN A 1 183 ? 2.201 4.118 -16.098 1.00 94.75 183 ASN A CA 1
ATOM 1258 C C . ASN A 1 183 ? 2.452 3.621 -14.660 1.00 94.75 183 ASN A C 1
ATOM 1260 O O . ASN A 1 183 ? 3.592 3.317 -14.313 1.00 94.75 183 ASN A O 1
ATOM 1264 N N . ALA A 1 184 ? 1.406 3.497 -13.842 1.00 96.56 184 ALA A N 1
ATOM 1265 C CA . ALA A 1 184 ? 1.437 2.770 -12.579 1.00 96.56 184 ALA A CA 1
ATOM 1266 C C . ALA A 1 184 ? 0.800 1.373 -12.735 1.00 96.56 184 ALA A C 1
ATOM 1268 O O . ALA A 1 184 ? 0.007 1.151 -13.658 1.00 96.56 184 ALA A O 1
ATOM 1269 N N . PRO A 1 185 ? 1.114 0.420 -11.843 1.00 94.44 185 PRO A N 1
ATOM 1270 C CA . PRO A 1 185 ? 0.360 -0.824 -11.731 1.00 94.44 185 PRO A CA 1
ATOM 1271 C C . PRO A 1 185 ? -1.071 -0.568 -11.223 1.00 94.44 185 PRO A C 1
ATOM 1273 O O . PRO A 1 185 ? -1.371 0.488 -10.668 1.00 94.44 185 PRO A O 1
ATOM 1276 N N . THR A 1 186 ? -1.954 -1.568 -11.341 1.00 92.12 186 THR A N 1
ATOM 1277 C CA . THR A 1 186 ? -3.354 -1.492 -10.866 1.00 92.12 186 THR A CA 1
ATOM 1278 C C . THR A 1 186 ? -3.462 -1.087 -9.393 1.00 92.12 186 THR A C 1
ATOM 1280 O O . THR A 1 186 ? -4.399 -0.392 -9.006 1.00 92.12 186 THR A O 1
ATOM 1283 N N . VAL A 1 187 ? -2.495 -1.510 -8.574 1.00 93.81 187 VAL A N 1
ATOM 1284 C CA . VAL A 1 187 ? -2.349 -1.086 -7.179 1.00 93.81 187 VAL A CA 1
ATOM 1285 C C . VAL A 1 187 ? -1.120 -0.193 -7.074 1.00 93.81 187 VAL A C 1
ATOM 1287 O O . VAL A 1 187 ? 0.009 -0.680 -7.033 1.00 93.81 187 VAL A O 1
ATOM 1290 N N . ALA A 1 188 ? -1.357 1.116 -7.049 1.00 95.56 188 ALA A N 1
ATOM 1291 C CA . ALA A 1 188 ? -0.318 2.136 -7.151 1.00 95.56 188 ALA A CA 1
ATOM 1292 C C . ALA A 1 188 ? 0.463 2.379 -5.842 1.00 95.56 188 ALA A C 1
ATOM 1294 O O . ALA A 1 188 ? 1.443 3.116 -5.855 1.00 95.56 188 ALA A O 1
ATOM 1295 N N . CYS A 1 189 ? 0.051 1.763 -4.729 1.00 96.75 189 CYS A N 1
ATOM 1296 C CA . CYS A 1 189 ? 0.738 1.809 -3.434 1.00 96.75 189 CYS A CA 1
ATOM 1297 C C . CYS A 1 189 ? 1.375 0.450 -3.118 1.00 96.75 189 CYS A C 1
ATOM 1299 O O . CYS A 1 189 ? 0.777 -0.598 -3.377 1.00 96.75 189 CYS A O 1
ATOM 1301 N N . GLN A 1 190 ? 2.570 0.445 -2.531 1.00 96.50 190 GLN A N 1
ATOM 1302 C CA . GLN A 1 190 ? 3.245 -0.786 -2.110 1.00 96.50 190 GLN A CA 1
ATOM 1303 C C . GLN A 1 190 ? 2.504 -1.518 -0.985 1.00 96.50 190 GLN A C 1
ATOM 1305 O O . GLN A 1 190 ? 2.514 -2.744 -0.937 1.00 96.50 190 GLN A O 1
ATOM 1310 N N . GLU A 1 191 ? 1.811 -0.775 -0.130 1.00 96.06 191 GLU A N 1
ATOM 1311 C CA . GLU A 1 191 ? 1.066 -1.245 1.037 1.00 96.06 191 GLU A CA 1
ATOM 1312 C C . GLU A 1 191 ? -0.245 -1.958 0.661 1.00 96.06 191 GLU A C 1
ATOM 1314 O O . GLU A 1 191 ? -0.921 -2.517 1.522 1.00 96.06 191 GLU A O 1
ATOM 1319 N N . GLY A 1 192 ? -0.609 -1.958 -0.624 1.00 94.81 192 GLY A N 1
ATOM 1320 C CA . GLY A 1 192 ? -1.824 -2.582 -1.136 1.00 94.81 192 GLY A CA 1
ATOM 1321 C C . GLY A 1 192 ? -2.932 -1.576 -1.449 1.00 94.81 192 GLY A C 1
ATOM 1322 O O . GLY A 1 192 ? -2.700 -0.377 -1.563 1.00 94.81 192 GLY A O 1
ATOM 1323 N N . GLN A 1 193 ? -4.161 -2.073 -1.630 1.00 95.44 193 GLN A N 1
ATOM 1324 C CA . GLN A 1 193 ? -5.319 -1.250 -2.020 1.00 95.44 193 GLN A CA 1
ATOM 1325 C C . GLN A 1 193 ? -5.897 -0.402 -0.879 1.00 95.44 193 GLN A C 1
ATOM 1327 O O . GLN A 1 193 ? -6.615 0.565 -1.136 1.00 95.44 193 GLN A O 1
ATOM 1332 N N . SER A 1 194 ? -5.618 -0.770 0.373 1.00 95.06 194 SER A N 1
ATOM 1333 C CA . SER A 1 194 ? -6.135 -0.096 1.560 1.00 95.06 194 SER A CA 1
ATOM 1334 C C . SER A 1 194 ? -4.997 0.166 2.537 1.00 95.06 194 SER A C 1
ATOM 1336 O O . SER A 1 194 ? -4.392 -0.771 3.054 1.00 95.06 194 SER A O 1
ATOM 1338 N N . ILE A 1 195 ? -4.714 1.443 2.779 1.00 95.12 195 ILE A N 1
ATOM 1339 C CA . ILE A 1 195 ? -3.656 1.900 3.677 1.00 95.12 195 ILE A CA 1
ATOM 1340 C C . ILE A 1 195 ? -4.273 2.176 5.044 1.00 95.12 195 ILE A C 1
ATOM 1342 O O . ILE A 1 195 ? -5.285 2.868 5.150 1.00 95.12 195 ILE A O 1
ATOM 1346 N N . ILE A 1 196 ? -3.672 1.622 6.094 1.00 92.06 196 ILE A N 1
ATOM 1347 C CA . ILE A 1 196 ? -4.103 1.850 7.478 1.00 92.06 196 ILE A CA 1
ATOM 1348 C C . ILE A 1 196 ? -3.971 3.348 7.811 1.00 92.06 196 ILE A C 1
ATOM 1350 O O . ILE A 1 196 ? -2.976 3.971 7.439 1.00 92.06 196 ILE A O 1
ATOM 1354 N N . GLY A 1 197 ? -4.954 3.920 8.518 1.00 92.19 197 GLY A N 1
ATOM 1355 C CA . GLY A 1 197 ? -4.887 5.301 9.010 1.00 92.19 197 GLY A CA 1
ATOM 1356 C C . GLY A 1 197 ? -3.602 5.565 9.808 1.00 92.19 197 GLY A C 1
ATOM 1357 O O . GLY A 1 197 ? -3.134 4.699 10.551 1.00 92.19 197 GLY A O 1
ATOM 1358 N N . GLY A 1 198 ? -2.975 6.719 9.581 1.00 90.25 198 GLY A N 1
ATOM 1359 C CA . GLY A 1 198 ? -1.698 7.103 10.189 1.00 90.25 198 GLY A CA 1
ATOM 1360 C C . GLY A 1 198 ? -0.457 6.462 9.551 1.00 90.25 198 GLY A C 1
ATOM 1361 O O . GLY A 1 198 ? 0.661 6.718 10.000 1.00 90.25 198 GLY A O 1
ATOM 1362 N N . LYS A 1 199 ? -0.611 5.618 8.521 1.00 95.50 199 LYS A N 1
ATOM 1363 C CA . LYS A 1 199 ? 0.503 5.085 7.714 1.00 95.50 199 LYS A CA 1
ATOM 1364 C C . LYS A 1 199 ? 0.688 5.891 6.431 1.00 95.50 199 LYS A C 1
ATOM 1366 O O . LYS A 1 199 ? -0.001 6.876 6.198 1.00 95.50 199 LYS A O 1
ATOM 1371 N N . SER A 1 200 ? 1.636 5.493 5.594 1.00 96.56 200 SER A N 1
ATOM 1372 C CA . SER A 1 200 ? 1.891 6.117 4.297 1.00 96.56 200 SER A CA 1
ATOM 1373 C C . SER A 1 200 ? 1.699 5.125 3.159 1.00 96.56 200 SER A C 1
ATOM 1375 O O . SER A 1 200 ? 1.896 3.930 3.341 1.00 96.56 200 SER A O 1
ATOM 1377 N N . CYS A 1 201 ? 1.316 5.641 1.995 1.00 97.12 201 CYS A N 1
ATOM 1378 C CA . CYS A 1 201 ? 1.408 4.951 0.720 1.00 97.12 201 CYS A CA 1
ATOM 1379 C C . CYS A 1 201 ? 2.773 5.250 0.093 1.00 97.12 201 CYS A C 1
ATOM 1381 O O . CYS A 1 201 ? 3.096 6.419 -0.126 1.00 97.12 201 CYS A O 1
ATOM 1383 N N . THR A 1 202 ? 3.532 4.210 -0.239 1.00 97.56 202 THR A N 1
ATOM 1384 C CA . THR A 1 202 ? 4.750 4.288 -1.046 1.00 97.56 202 THR A CA 1
ATOM 1385 C C . THR A 1 202 ? 4.372 4.075 -2.514 1.00 97.56 202 THR A C 1
ATOM 1387 O O . THR A 1 202 ? 3.929 2.978 -2.878 1.00 97.56 202 THR A O 1
ATOM 1390 N N . PRO A 1 203 ? 4.497 5.101 -3.374 1.00 97.44 203 PRO A N 1
ATOM 1391 C CA . PRO A 1 203 ? 4.111 5.023 -4.776 1.00 97.44 203 PRO A CA 1
ATOM 1392 C C . PRO A 1 203 ? 4.878 3.968 -5.559 1.00 97.44 203 PRO A C 1
ATOM 1394 O O . PRO A 1 203 ? 6.093 3.827 -5.430 1.00 97.44 203 PRO A O 1
ATOM 1397 N N . ARG A 1 204 ? 4.167 3.278 -6.445 1.00 97.00 204 ARG A N 1
ATOM 1398 C CA . ARG A 1 204 ? 4.728 2.339 -7.411 1.00 97.00 204 ARG A CA 1
ATOM 1399 C C . ARG A 1 204 ? 4.453 2.812 -8.826 1.00 97.00 204 ARG A C 1
ATOM 1401 O O . ARG A 1 204 ? 3.340 3.218 -9.151 1.00 97.00 204 ARG A O 1
ATOM 1408 N N . CYS A 1 205 ? 5.464 2.671 -9.668 1.00 97.19 205 CYS A N 1
ATOM 1409 C CA . CYS A 1 205 ? 5.387 2.900 -11.100 1.00 97.19 205 CYS A CA 1
ATOM 1410 C C . CYS A 1 205 ? 5.833 1.643 -11.855 1.00 97.19 205 CYS A C 1
ATOM 1412 O O . CYS A 1 205 ? 6.512 0.776 -11.297 1.00 97.19 205 CYS A O 1
ATOM 1414 N N . ASN A 1 206 ? 5.399 1.510 -13.106 1.00 95.44 206 ASN A N 1
ATOM 1415 C CA . ASN A 1 206 ? 5.851 0.441 -13.992 1.00 95.44 206 ASN A CA 1
ATOM 1416 C C . ASN A 1 206 ? 7.340 0.628 -14.328 1.00 95.44 206 ASN A C 1
ATOM 1418 O O . ASN A 1 206 ? 7.881 1.723 -14.194 1.00 95.44 206 ASN A O 1
ATOM 1422 N N . ALA A 1 207 ? 8.004 -0.438 -14.781 1.00 92.88 207 ALA A N 1
ATOM 1423 C CA . ALA A 1 207 ? 9.427 -0.393 -15.114 1.00 92.88 207 ALA A CA 1
ATOM 1424 C C . ALA A 1 207 ? 9.756 0.750 -16.097 1.00 92.88 207 ALA A C 1
ATOM 1426 O O . ALA A 1 207 ? 9.066 0.918 -17.105 1.00 92.88 207 ALA A O 1
ATOM 1427 N N . GLY A 1 208 ? 10.813 1.512 -15.799 1.00 92.06 208 GLY A N 1
ATOM 1428 C CA . GLY A 1 208 ? 11.225 2.681 -16.583 1.00 92.06 208 GLY A CA 1
ATOM 1429 C C . GLY A 1 208 ? 10.515 3.989 -16.218 1.00 92.06 208 GLY A C 1
ATOM 1430 O O . GLY A 1 208 ? 10.643 4.977 -16.948 1.00 92.06 208 GLY A O 1
ATOM 1431 N N . PHE A 1 209 ? 9.742 3.995 -15.130 1.00 95.75 209 PHE A N 1
ATOM 1432 C CA . PHE A 1 209 ? 9.098 5.181 -14.583 1.00 95.75 209 PHE A CA 1
ATOM 1433 C C . PHE A 1 209 ? 9.343 5.292 -13.076 1.00 95.75 209 PHE A C 1
ATOM 1435 O O . PHE A 1 209 ? 9.246 4.303 -12.347 1.00 95.75 209 PHE A O 1
ATOM 1442 N N . SER A 1 210 ? 9.521 6.524 -12.606 1.00 95.19 210 SER A N 1
ATOM 1443 C CA . SER A 1 210 ? 9.672 6.880 -11.196 1.00 95.19 210 SER A CA 1
ATOM 1444 C C . SER A 1 210 ? 8.544 7.803 -10.734 1.00 95.19 210 SER A C 1
ATOM 1446 O O . SER A 1 210 ? 8.054 8.637 -11.507 1.00 95.19 210 SER A O 1
ATOM 1448 N N . PRO A 1 211 ? 8.102 7.690 -9.473 1.00 97.06 211 PRO A N 1
ATOM 1449 C CA . PRO A 1 211 ? 7.026 8.521 -8.965 1.00 97.06 211 PRO A CA 1
ATOM 1450 C C . PRO A 1 211 ? 7.502 9.961 -8.717 1.00 97.06 211 PRO A C 1
ATOM 1452 O O . PRO A 1 211 ? 8.633 10.208 -8.308 1.00 97.06 211 PRO A O 1
ATOM 1455 N N . SER A 1 212 ? 6.618 10.935 -8.938 1.00 95.94 212 SER A N 1
ATOM 1456 C CA . SER A 1 212 ? 6.898 12.363 -8.726 1.00 95.94 212 SER A CA 1
ATOM 1457 C C . SER A 1 212 ? 7.094 12.741 -7.255 1.00 95.94 212 SER A C 1
ATOM 1459 O O . SER A 1 212 ? 7.644 13.798 -6.965 1.00 95.94 212 SER A O 1
ATOM 1461 N N . ILE A 1 213 ? 6.588 11.906 -6.348 1.00 95.50 213 ILE A N 1
ATOM 1462 C CA . ILE A 1 213 ? 6.708 12.005 -4.892 1.00 95.50 213 ILE A CA 1
ATOM 1463 C C . ILE A 1 213 ? 6.975 10.605 -4.346 1.00 95.50 213 ILE A C 1
ATOM 1465 O O . ILE A 1 213 ? 6.533 9.619 -4.928 1.00 95.50 213 ILE A O 1
ATOM 1469 N N . THR A 1 214 ? 7.680 10.504 -3.229 1.00 94.75 214 THR A N 1
ATOM 1470 C CA . THR A 1 214 ? 8.111 9.211 -2.675 1.00 94.75 214 THR A CA 1
ATOM 1471 C C . THR A 1 214 ? 7.166 8.654 -1.613 1.00 94.75 214 THR A C 1
ATOM 1473 O O . THR A 1 214 ? 7.289 7.487 -1.256 1.00 94.75 214 THR A O 1
ATOM 1476 N N . SER A 1 215 ? 6.225 9.455 -1.104 1.00 96.38 215 SER A N 1
ATOM 1477 C CA . SER A 1 215 ? 5.296 9.042 -0.049 1.00 96.38 215 SER A CA 1
ATOM 1478 C C . SER A 1 215 ? 4.031 9.906 -0.031 1.00 96.38 215 SER A C 1
ATOM 1480 O O . SER A 1 215 ? 4.097 11.109 -0.289 1.00 96.38 215 SER A O 1
ATOM 1482 N N . LEU A 1 216 ? 2.884 9.293 0.278 1.00 96.62 216 LEU A N 1
ATOM 1483 C CA . LEU A 1 216 ? 1.610 9.967 0.548 1.00 96.62 216 LEU A CA 1
ATOM 1484 C C . LEU A 1 216 ? 1.139 9.557 1.944 1.00 96.62 216 LEU A C 1
ATOM 1486 O O . LEU A 1 216 ? 0.895 8.378 2.194 1.00 96.62 216 LEU A O 1
ATOM 1490 N N . ALA A 1 217 ? 0.993 10.510 2.858 1.00 96.75 217 ALA A N 1
ATOM 1491 C CA . ALA A 1 217 ? 0.525 10.232 4.210 1.00 96.75 217 ALA A CA 1
ATOM 1492 C C . ALA A 1 217 ? -0.980 9.928 4.203 1.00 96.75 217 ALA A C 1
ATOM 1494 O O . ALA A 1 217 ? -1.768 10.703 3.667 1.00 96.75 217 ALA A O 1
ATOM 1495 N N . CYS A 1 218 ? -1.393 8.821 4.812 1.00 96.62 218 CYS A N 1
ATOM 1496 C CA . CYS A 1 218 ? -2.793 8.495 5.035 1.00 96.62 218 CYS A CA 1
ATOM 1497 C C . CYS A 1 218 ? -3.245 9.081 6.369 1.00 96.62 218 CYS A C 1
ATOM 1499 O O . CYS A 1 218 ? -2.812 8.625 7.426 1.00 96.62 218 CYS A O 1
ATOM 1501 N N . SER A 1 219 ? -4.140 10.065 6.324 1.00 94.88 219 SER A N 1
ATOM 1502 C CA . SER A 1 219 ? -4.806 10.571 7.523 1.00 94.88 219 SER A CA 1
ATOM 1503 C C . SER A 1 219 ? -6.306 10.688 7.292 1.00 94.88 219 SER A C 1
ATOM 1505 O O . SER A 1 219 ? -6.761 11.201 6.269 1.00 94.88 219 SER A O 1
ATOM 1507 N N . ARG A 1 220 ? -7.090 10.185 8.248 1.00 92.31 220 ARG A N 1
ATOM 1508 C CA . ARG A 1 220 ? -8.555 10.284 8.286 1.00 92.31 220 ARG A CA 1
ATOM 1509 C C . ARG A 1 220 ? -9.215 9.860 6.967 1.00 92.31 220 ARG A C 1
ATOM 1511 O O . ARG A 1 220 ? -10.045 10.581 6.412 1.00 92.31 220 ARG A O 1
ATOM 1518 N N . GLY A 1 221 ? -8.785 8.721 6.420 1.00 92.50 221 GLY A N 1
ATOM 1519 C CA . GLY A 1 221 ? -9.300 8.159 5.166 1.00 92.50 221 GLY A CA 1
ATOM 1520 C C . GLY A 1 221 ? -8.850 8.871 3.885 1.00 92.50 221 GLY A C 1
ATOM 1521 O O . GLY A 1 221 ? -9.243 8.457 2.794 1.00 92.50 221 GLY A O 1
ATOM 1522 N N . THR A 1 222 ? -8.015 9.909 3.984 1.00 94.19 222 THR A N 1
ATOM 1523 C CA . THR A 1 222 ? -7.539 10.703 2.843 1.00 94.19 222 THR A CA 1
ATOM 1524 C C . THR A 1 222 ? -6.016 10.644 2.726 1.00 94.19 222 THR A C 1
ATOM 1526 O O . THR A 1 222 ? -5.295 10.784 3.714 1.00 94.19 222 THR A O 1
ATOM 1529 N N . LEU A 1 223 ? -5.511 10.447 1.505 1.00 95.25 223 LEU A N 1
ATOM 1530 C CA . LEU A 1 223 ? -4.080 10.564 1.219 1.00 95.25 223 LEU A CA 1
ATOM 1531 C C . LEU A 1 223 ? -3.693 12.039 1.056 1.00 95.25 223 LEU A C 1
ATOM 1533 O O . LEU A 1 223 ? -4.405 12.800 0.401 1.00 95.25 223 LEU A O 1
ATOM 1537 N N . ASN A 1 224 ? -2.555 12.432 1.624 1.00 95.31 224 ASN A N 1
ATOM 1538 C CA . ASN A 1 224 ? -1.919 13.721 1.390 1.00 95.31 224 ASN A CA 1
ATOM 1539 C C . ASN A 1 224 ? -0.454 13.519 0.955 1.00 95.31 224 ASN A C 1
ATOM 1541 O O . ASN A 1 224 ? 0.357 13.069 1.770 1.00 95.31 224 ASN A O 1
ATOM 1545 N N . PRO A 1 225 ? -0.091 13.847 -0.298 1.00 95.69 225 PRO A N 1
ATOM 1546 C CA . PRO A 1 225 ? -0.957 14.336 -1.381 1.00 95.69 225 PRO A CA 1
ATOM 1547 C C . PRO A 1 225 ? -2.060 13.337 -1.763 1.00 95.69 225 PRO A C 1
ATOM 1549 O O . PRO A 1 225 ? -1.972 12.164 -1.420 1.00 95.69 225 PRO A O 1
ATOM 1552 N N . THR A 1 226 ? -3.101 13.766 -2.480 1.00 94.19 226 THR A N 1
ATOM 1553 C CA . THR A 1 226 ? -4.196 12.859 -2.892 1.00 94.19 226 THR A CA 1
ATOM 1554 C C . THR A 1 226 ? -3.832 11.976 -4.087 1.00 94.19 226 THR A C 1
ATOM 1556 O O . THR A 1 226 ? -4.504 10.978 -4.344 1.00 94.19 226 THR A O 1
ATOM 1559 N N . THR A 1 227 ? -2.784 12.336 -4.834 1.00 95.00 227 THR A N 1
ATOM 1560 C CA . THR A 1 227 ? -2.336 11.636 -6.043 1.00 95.00 227 THR A CA 1
ATOM 1561 C C . THR A 1 227 ? -0.844 11.860 -6.309 1.00 95.00 227 THR A C 1
ATOM 1563 O O . THR A 1 227 ? -0.209 12.709 -5.683 1.00 95.00 227 THR A O 1
ATOM 1566 N N . PHE A 1 228 ? -0.289 11.113 -7.262 1.00 96.62 228 PHE A N 1
ATOM 1567 C CA . PHE A 1 228 ? 1.074 11.257 -7.768 1.00 96.62 228 PHE A CA 1
ATOM 1568 C C . PHE A 1 228 ? 1.125 10.987 -9.278 1.00 96.62 228 PHE A C 1
ATOM 1570 O O . PHE A 1 228 ? 0.151 10.533 -9.875 1.00 96.62 228 PHE A O 1
ATOM 1577 N N . GLN A 1 229 ? 2.267 11.267 -9.907 1.00 96.94 229 GLN A N 1
ATOM 1578 C CA . GLN A 1 229 ? 2.502 10.987 -11.324 1.00 96.94 229 GLN A CA 1
ATOM 1579 C C . GLN A 1 229 ? 3.689 10.040 -11.489 1.00 96.94 229 GLN A C 1
ATOM 1581 O O . GLN A 1 229 ? 4.710 10.229 -10.835 1.00 96.94 229 GLN A O 1
ATOM 1586 N N . CYS A 1 230 ? 3.593 9.074 -12.402 1.00 97.06 230 CYS A N 1
ATOM 1587 C CA . CYS A 1 230 ? 4.741 8.284 -12.845 1.00 97.06 230 CYS A CA 1
ATOM 1588 C C . CYS A 1 230 ? 5.427 8.982 -14.021 1.00 97.06 230 CYS A C 1
ATOM 1590 O O . CYS A 1 230 ? 4.863 9.088 -15.113 1.00 97.06 230 CYS A O 1
ATOM 1592 N N . ARG A 1 231 ? 6.641 9.484 -13.791 1.00 95.75 231 ARG A N 1
ATOM 1593 C CA . ARG A 1 231 ? 7.462 10.174 -14.791 1.00 95.75 231 ARG A CA 1
ATOM 1594 C C . ARG A 1 231 ? 8.433 9.185 -15.410 1.00 95.75 231 ARG A C 1
ATOM 1596 O O . ARG A 1 231 ? 9.004 8.369 -14.702 1.00 95.75 231 ARG A O 1
ATOM 1603 N N . ALA A 1 232 ? 8.590 9.2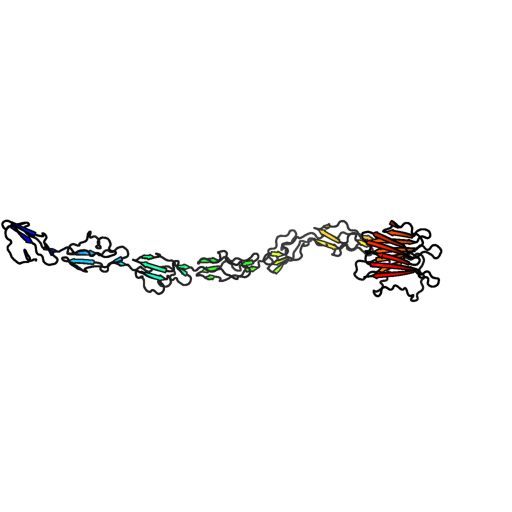48 -16.728 1.00 93.69 232 ALA A N 1
ATOM 1604 C CA . ALA A 1 232 ? 9.533 8.390 -17.432 1.00 93.69 232 ALA A CA 1
ATOM 1605 C C . ALA A 1 232 ? 10.960 8.675 -16.953 1.00 93.69 232 ALA A C 1
ATOM 1607 O O . ALA A 1 232 ? 11.357 9.839 -16.865 1.00 93.69 232 ALA A O 1
ATOM 1608 N N . ASP A 1 233 ? 11.711 7.615 -16.682 1.00 93.50 233 ASP A N 1
ATOM 1609 C CA . ASP A 1 233 ? 13.070 7.725 -16.173 1.00 93.50 233 ASP A CA 1
ATOM 1610 C C . ASP A 1 233 ? 14.020 8.265 -17.242 1.00 93.50 233 ASP A C 1
ATOM 1612 O O . ASP A 1 233 ? 13.871 8.012 -18.450 1.00 93.50 233 ASP A O 1
ATOM 1616 N N . ASN A 1 234 ? 15.033 8.989 -16.774 1.00 94.06 234 ASN A N 1
ATOM 1617 C CA . ASN A 1 234 ? 16.200 9.302 -17.581 1.00 94.06 234 ASN A CA 1
ATOM 1618 C C . ASN A 1 234 ? 17.027 8.029 -17.777 1.00 94.06 234 ASN A C 1
ATOM 1620 O O . ASN A 1 234 ? 17.011 7.125 -16.946 1.00 94.06 234 ASN A O 1
ATOM 1624 N N . CYS A 1 235 ? 17.751 7.956 -18.884 1.00 94.06 235 CYS A N 1
ATOM 1625 C CA . CYS A 1 235 ? 18.622 6.833 -19.164 1.00 94.06 235 CYS A CA 1
ATOM 1626 C C . CYS A 1 235 ? 20.052 7.138 -18.729 1.00 94.06 235 CYS A C 1
ATOM 1628 O O . CYS A 1 235 ? 20.647 8.103 -19.216 1.00 94.06 235 CYS A O 1
ATOM 1630 N N . ASP A 1 236 ? 20.622 6.271 -17.901 1.00 94.44 236 ASP A N 1
ATOM 1631 C CA . ASP A 1 236 ? 22.046 6.308 -17.593 1.00 94.44 236 ASP A CA 1
ATOM 1632 C C . ASP A 1 236 ? 22.845 5.602 -18.689 1.00 94.44 236 ASP A C 1
ATOM 1634 O O . ASP A 1 236 ? 22.550 4.479 -19.104 1.00 94.44 236 ASP A O 1
ATOM 1638 N N . VAL A 1 237 ? 23.858 6.296 -19.195 1.00 92.12 237 VAL A N 1
ATOM 1639 C CA . VAL A 1 237 ? 24.751 5.785 -20.230 1.00 92.12 237 VAL A CA 1
ATOM 1640 C C . VAL A 1 237 ? 25.860 4.990 -19.544 1.00 92.12 237 VAL A C 1
ATOM 1642 O O . VAL A 1 237 ? 26.593 5.561 -18.730 1.00 92.12 237 VAL A O 1
ATOM 1645 N N . PRO A 1 238 ? 26.031 3.693 -19.861 1.00 91.00 238 PRO A N 1
ATOM 1646 C CA . PRO A 1 238 ? 27.092 2.897 -19.265 1.00 91.00 238 PRO A CA 1
ATOM 1647 C C . PRO A 1 238 ? 28.472 3.401 -19.700 1.00 91.00 238 PRO A C 1
ATOM 1649 O O . PRO A 1 238 ? 28.636 4.049 -20.738 1.00 91.00 238 PRO A O 1
ATOM 1652 N N . TYR A 1 239 ? 29.494 3.052 -18.922 1.00 91.75 239 TYR A N 1
ATOM 1653 C CA . TYR A 1 239 ? 30.875 3.241 -19.346 1.00 91.75 239 TYR A CA 1
ATOM 1654 C C . TYR A 1 239 ? 31.168 2.395 -20.594 1.00 91.75 239 TYR A C 1
ATOM 1656 O O . TYR A 1 239 ? 30.873 1.199 -20.627 1.00 91.75 239 TYR A O 1
ATOM 1664 N N . VAL A 1 240 ? 31.775 3.012 -21.610 1.00 93.12 240 VAL A N 1
ATOM 1665 C CA . VAL A 1 240 ? 32.171 2.348 -22.856 1.00 93.12 240 VAL A CA 1
ATOM 1666 C C . VAL A 1 240 ? 33.676 2.518 -23.046 1.00 93.12 240 VAL A C 1
ATOM 1668 O O . VAL A 1 240 ? 34.201 3.629 -23.046 1.00 93.12 240 VAL A O 1
ATOM 1671 N N . ALA A 1 241 ? 34.403 1.415 -23.231 1.00 93.06 241 ALA A N 1
ATOM 1672 C CA . ALA A 1 241 ? 35.835 1.479 -23.509 1.00 93.06 241 ALA A CA 1
ATOM 1673 C C . ALA A 1 241 ? 36.110 2.307 -24.777 1.00 93.06 241 ALA A C 1
ATOM 1675 O O . ALA A 1 241 ? 35.373 2.230 -25.760 1.00 93.06 241 ALA A O 1
ATOM 1676 N N . ASN A 1 242 ? 37.185 3.099 -24.754 1.00 90.25 242 ASN A N 1
ATOM 1677 C CA . ASN A 1 242 ? 37.561 4.036 -25.822 1.00 90.25 242 ASN A CA 1
ATOM 1678 C C . ASN A 1 242 ? 36.539 5.152 -26.111 1.00 90.25 242 ASN A C 1
ATOM 1680 O O . ASN A 1 242 ? 36.683 5.851 -27.117 1.00 90.25 242 ASN A O 1
ATOM 1684 N N . SER A 1 243 ? 35.559 5.383 -25.230 1.00 93.88 243 SER A N 1
ATOM 1685 C CA . SER A 1 243 ? 34.749 6.601 -25.257 1.00 93.88 243 SER A CA 1
ATOM 1686 C C . SER A 1 243 ? 35.467 7.781 -24.593 1.00 93.88 243 SER A C 1
ATOM 1688 O O . SER A 1 243 ? 36.436 7.622 -23.841 1.00 93.88 243 SER A O 1
ATOM 1690 N N . LEU A 1 244 ? 34.997 8.989 -24.893 1.00 92.62 244 LEU A N 1
ATOM 1691 C CA . LEU A 1 244 ? 35.281 10.189 -24.107 1.00 92.62 244 LEU A CA 1
ATOM 1692 C C . LEU A 1 244 ? 34.379 10.216 -22.858 1.00 92.62 244 LEU A C 1
ATOM 1694 O O . LEU A 1 244 ? 33.438 9.432 -22.758 1.00 92.62 244 LEU A O 1
ATOM 1698 N N . ASN A 1 245 ? 34.674 11.103 -21.904 1.00 91.56 245 ASN A N 1
ATOM 1699 C CA . ASN A 1 245 ? 33.788 11.414 -20.780 1.00 91.56 245 ASN A CA 1
ATOM 1700 C C . ASN A 1 245 ? 33.381 12.897 -20.880 1.00 91.56 245 ASN A C 1
ATOM 1702 O O . ASN A 1 245 ? 34.276 13.746 -20.907 1.00 91.56 245 ASN A O 1
ATOM 1706 N N . PRO A 1 246 ? 32.084 13.235 -20.966 1.00 93.69 246 PRO A N 1
ATOM 1707 C CA . PRO A 1 246 ? 30.928 12.335 -21.056 1.00 93.69 246 PRO A CA 1
ATOM 1708 C C . PRO A 1 246 ? 30.923 11.454 -22.318 1.00 93.69 246 PRO A C 1
ATOM 1710 O O . PRO A 1 246 ? 31.418 11.854 -23.375 1.00 93.69 246 PRO A O 1
ATOM 1713 N N . THR A 1 247 ? 30.352 10.254 -22.176 1.00 95.19 247 THR A N 1
ATOM 1714 C CA . THR A 1 247 ? 30.256 9.194 -23.194 1.00 95.19 247 THR A CA 1
ATOM 1715 C C . THR A 1 247 ? 29.377 9.609 -24.375 1.00 95.19 247 THR A C 1
ATOM 1717 O O . THR A 1 247 ? 29.630 9.201 -25.510 1.00 95.19 247 THR A O 1
ATOM 1720 N N . CYS A 1 248 ? 28.378 10.459 -24.125 1.00 95.81 248 CYS A N 1
ATOM 1721 C CA . CYS A 1 248 ? 27.551 11.094 -25.148 1.00 95.81 248 CYS A CA 1
ATOM 1722 C C . CYS A 1 248 ? 27.745 12.613 -25.142 1.00 95.81 248 CYS A C 1
ATOM 1724 O O . CYS A 1 248 ? 28.129 13.205 -24.130 1.00 95.81 248 CYS A O 1
ATOM 1726 N N . SER A 1 249 ? 27.442 13.265 -26.263 1.00 95.00 249 SER A N 1
ATOM 1727 C CA . SER A 1 249 ? 27.459 14.733 -26.371 1.00 95.00 249 SER A CA 1
ATOM 1728 C C . SER A 1 249 ? 26.479 15.419 -25.423 1.00 95.00 249 SER A C 1
ATOM 1730 O O . SER A 1 249 ? 26.745 16.519 -24.954 1.00 95.00 249 SER A O 1
ATOM 1732 N N . GLU A 1 250 ? 25.378 14.753 -25.104 1.00 95.06 250 GLU A N 1
ATOM 1733 C CA . GLU A 1 250 ? 24.302 15.239 -24.247 1.00 95.06 250 GLU A CA 1
ATOM 1734 C C . GLU A 1 250 ? 24.564 14.979 -22.749 1.00 95.06 250 GLU A C 1
ATOM 1736 O O . GLU A 1 250 ? 23.757 15.377 -21.913 1.00 95.06 250 GLU A O 1
ATOM 1741 N N . GLY A 1 251 ? 25.683 14.330 -22.399 1.00 94.19 251 GLY A N 1
ATOM 1742 C CA . GLY A 1 251 ? 26.014 13.904 -21.035 1.00 94.19 251 GLY A CA 1
ATOM 1743 C C . GLY A 1 251 ? 25.834 12.398 -20.806 1.00 94.19 251 GLY A C 1
ATOM 1744 O O . GLY A 1 251 ? 25.501 11.652 -21.722 1.00 94.19 251 GLY A O 1
ATOM 1745 N N . ASN A 1 252 ? 26.071 11.935 -19.573 1.00 93.94 252 ASN A N 1
ATOM 1746 C CA . ASN A 1 252 ? 25.902 10.519 -19.202 1.00 93.94 252 ASN A CA 1
ATOM 1747 C C . ASN A 1 252 ? 24.490 10.190 -18.678 1.00 93.94 252 ASN A C 1
ATOM 1749 O O . ASN A 1 252 ? 24.179 9.019 -18.507 1.00 93.94 252 ASN A O 1
ATOM 1753 N N . ASN A 1 253 ? 23.639 11.194 -18.445 1.00 95.75 253 ASN A N 1
ATOM 1754 C CA . ASN A 1 253 ? 22.243 11.025 -18.042 1.00 95.75 253 ASN A CA 1
ATOM 1755 C C . ASN A 1 253 ? 21.344 11.672 -19.104 1.00 95.75 253 ASN A C 1
ATOM 1757 O O . ASN A 1 253 ? 21.320 12.892 -19.264 1.00 95.75 253 ASN A O 1
ATOM 1761 N N . ILE A 1 254 ? 20.655 10.843 -19.884 1.00 95.44 254 ILE A N 1
ATOM 1762 C CA . ILE A 1 254 ? 19.892 11.264 -21.060 1.00 95.44 254 ILE A CA 1
ATOM 1763 C C . ILE A 1 254 ? 18.422 11.360 -20.680 1.00 95.44 254 ILE A C 1
ATOM 1765 O O . ILE A 1 254 ? 17.801 10.358 -20.335 1.00 95.44 254 ILE A O 1
ATOM 1769 N N . ALA A 1 255 ? 17.838 12.553 -20.783 1.00 93.38 255 ALA A N 1
ATOM 1770 C CA . ALA A 1 255 ? 16.418 12.730 -20.504 1.00 93.38 255 ALA A CA 1
ATOM 1771 C C . ALA A 1 255 ? 15.531 11.870 -21.427 1.00 93.38 255 ALA A C 1
ATOM 1773 O O . ALA A 1 255 ? 15.871 11.601 -22.585 1.00 93.38 255 ALA A O 1
ATOM 1774 N N . HIS A 1 256 ? 14.360 11.470 -20.930 1.00 93.06 256 HIS A N 1
ATOM 1775 C CA . HIS A 1 256 ? 13.383 10.717 -21.715 1.00 93.06 256 HIS A CA 1
ATOM 1776 C C . HIS A 1 256 ? 13.092 11.371 -23.084 1.00 93.06 256 HIS A C 1
ATOM 1778 O O . HIS A 1 256 ? 12.976 12.592 -23.203 1.00 93.06 256 HIS A O 1
ATOM 1784 N N . ASN A 1 257 ? 12.967 10.551 -24.135 1.00 93.00 257 ASN A N 1
ATOM 1785 C CA . ASN A 1 257 ? 12.779 10.949 -25.537 1.00 93.00 257 ASN A CA 1
ATOM 1786 C C . ASN A 1 257 ? 13.924 11.762 -26.155 1.00 93.00 257 ASN A C 1
ATOM 1788 O O . ASN A 1 257 ? 13.810 12.194 -27.306 1.00 93.00 257 ASN A O 1
ATOM 1792 N N . LYS A 1 258 ? 15.045 11.937 -25.450 1.00 95.81 258 LYS A N 1
ATOM 1793 C CA . LYS A 1 258 ? 16.274 12.472 -26.036 1.00 95.81 258 LYS A CA 1
ATOM 1794 C C . LYS A 1 258 ? 17.128 11.353 -26.625 1.00 95.81 258 LYS A C 1
ATOM 1796 O O . LYS A 1 258 ? 16.834 10.159 -26.502 1.00 95.81 258 LYS A O 1
ATOM 1801 N N . ARG A 1 259 ? 18.156 11.766 -27.357 1.00 95.94 259 ARG A N 1
ATOM 1802 C CA . ARG A 1 259 ? 19.114 10.880 -28.007 1.00 95.94 259 ARG A CA 1
ATOM 1803 C C . ARG A 1 259 ? 20.478 11.087 -27.362 1.00 95.94 259 ARG A C 1
ATOM 1805 O O . ARG A 1 259 ? 20.797 12.206 -26.992 1.00 95.94 259 ARG A O 1
ATOM 1812 N N . CYS A 1 260 ? 21.235 10.009 -27.232 1.00 96.00 260 CYS A N 1
ATOM 1813 C CA . CYS A 1 260 ? 22.666 10.045 -26.990 1.00 96.00 260 CYS A CA 1
ATOM 1814 C C . CYS A 1 260 ? 23.376 9.981 -28.343 1.00 96.00 260 CYS A C 1
ATOM 1816 O O . CYS A 1 260 ? 23.097 9.085 -29.148 1.00 96.00 260 CYS A O 1
ATOM 1818 N N . THR A 1 261 ? 24.298 10.908 -28.563 1.00 95.62 261 THR A N 1
ATOM 1819 C CA . THR A 1 261 ? 25.246 10.921 -29.673 1.00 95.62 261 THR A CA 1
ATOM 1820 C C . THR A 1 261 ? 26.607 10.461 -29.145 1.00 95.62 261 THR A C 1
ATOM 1822 O O . THR A 1 261 ? 27.252 11.214 -28.411 1.00 95.62 261 THR A O 1
ATOM 1825 N N . PRO A 1 262 ? 27.047 9.229 -29.464 1.00 94.69 262 PRO A N 1
ATOM 1826 C CA . PRO A 1 262 ? 28.282 8.661 -28.931 1.00 94.69 262 PRO A CA 1
ATOM 1827 C C . PRO A 1 262 ? 29.542 9.467 -29.232 1.00 94.69 262 PRO A C 1
ATOM 1829 O O . PRO A 1 262 ? 29.754 9.917 -30.358 1.00 94.69 262 PRO A O 1
ATOM 1832 N N . ARG A 1 263 ? 30.425 9.574 -28.237 1.00 94.19 263 ARG A N 1
ATOM 1833 C CA . ARG A 1 263 ? 31.721 10.248 -28.344 1.00 94.19 263 ARG A CA 1
ATOM 1834 C C . ARG A 1 263 ? 32.854 9.257 -28.127 1.00 94.19 263 ARG A C 1
ATOM 1836 O O . ARG A 1 263 ? 33.114 8.837 -27.003 1.00 94.19 263 ARG A O 1
ATOM 1843 N N . CYS A 1 264 ? 33.553 8.911 -29.201 1.00 92.75 264 CYS A N 1
ATOM 1844 C CA . CYS A 1 264 ? 34.738 8.058 -29.149 1.00 92.75 264 CYS A CA 1
ATOM 1845 C C . CYS A 1 264 ? 36.030 8.882 -29.082 1.00 92.75 264 CYS A C 1
ATOM 1847 O O . CYS A 1 264 ? 36.077 10.018 -29.557 1.00 92.75 264 CYS A O 1
ATOM 1849 N N . LYS A 1 265 ? 37.082 8.315 -28.477 1.00 93.00 265 LYS A N 1
ATOM 1850 C CA . LYS A 1 265 ? 38.438 8.880 -28.510 1.00 93.00 265 LYS A CA 1
ATOM 1851 C C . LYS A 1 265 ? 38.944 8.964 -29.955 1.00 93.00 265 LYS A C 1
ATOM 1853 O O . LYS A 1 265 ? 38.471 8.240 -30.831 1.00 93.00 265 LYS A O 1
ATOM 1858 N N . SER A 1 266 ? 39.934 9.827 -30.192 1.00 87.62 266 SER A N 1
ATOM 1859 C CA . SER A 1 266 ? 40.570 9.952 -31.510 1.00 87.62 266 SER A CA 1
ATOM 1860 C C . SER A 1 266 ? 41.030 8.585 -32.033 1.00 87.62 266 SER A C 1
ATOM 1862 O O . SER A 1 266 ? 41.602 7.796 -31.281 1.00 87.62 266 SER A O 1
ATOM 1864 N N . GLY A 1 267 ? 40.744 8.296 -33.305 1.00 82.75 267 GLY A N 1
ATOM 1865 C CA . GLY A 1 267 ? 41.045 7.006 -33.933 1.00 82.75 267 GLY A CA 1
ATOM 1866 C C . GLY A 1 267 ? 40.001 5.904 -33.715 1.00 82.75 267 GLY A C 1
ATOM 1867 O O . GLY A 1 267 ? 40.209 4.801 -34.205 1.00 82.75 267 GLY A O 1
ATOM 1868 N N . TYR A 1 268 ? 38.878 6.174 -33.042 1.00 86.06 268 TYR A N 1
ATOM 1869 C CA . TYR A 1 268 ? 37.782 5.216 -32.849 1.00 86.06 268 TYR A CA 1
ATOM 1870 C C . TYR A 1 268 ? 36.452 5.777 -33.364 1.00 86.06 268 TYR A C 1
ATOM 1872 O O . TYR A 1 268 ? 36.191 6.975 -33.265 1.00 86.06 268 TYR A O 1
ATOM 1880 N N . LEU A 1 269 ? 35.583 4.903 -33.879 1.00 86.69 269 LEU A N 1
ATOM 1881 C CA . LEU A 1 269 ? 34.224 5.237 -34.311 1.00 86.69 269 LEU A CA 1
ATOM 1882 C C . LEU A 1 269 ? 33.187 4.395 -33.550 1.00 86.69 269 LEU A C 1
ATOM 1884 O O . LEU A 1 269 ? 33.453 3.229 -33.237 1.00 86.69 269 LEU A O 1
ATOM 1888 N N . PRO A 1 270 ? 32.003 4.954 -33.242 1.00 90.31 270 PRO A N 1
ATOM 1889 C CA . PRO A 1 270 ? 30.968 4.224 -32.526 1.00 90.31 270 PRO A CA 1
ATOM 1890 C C . PRO A 1 270 ? 30.277 3.207 -33.440 1.00 90.31 270 PRO A C 1
ATOM 1892 O O . PRO A 1 270 ? 29.994 3.483 -34.605 1.00 90.31 270 PRO A O 1
ATOM 1895 N N . SER A 1 271 ? 29.933 2.042 -32.891 1.00 86.81 271 SER A N 1
ATOM 1896 C CA . SER A 1 271 ? 29.158 1.013 -33.598 1.00 86.81 271 SER A CA 1
ATOM 1897 C C . SER A 1 271 ? 27.725 1.446 -33.935 1.00 86.81 271 SER A C 1
ATOM 1899 O O . SER A 1 271 ? 27.107 0.896 -34.842 1.00 86.81 271 SER A O 1
ATOM 1901 N N . SER A 1 272 ? 27.173 2.420 -33.208 1.00 88.94 272 SER A N 1
ATOM 1902 C CA . SER A 1 272 ? 25.856 3.017 -33.448 1.00 88.94 272 SER A CA 1
ATOM 1903 C C . SER A 1 272 ? 25.965 4.532 -33.361 1.00 88.94 272 SER A C 1
ATOM 1905 O O . SER A 1 272 ? 26.514 5.046 -32.398 1.00 88.94 272 SER A O 1
ATOM 1907 N N . GLY A 1 273 ? 25.449 5.260 -34.354 1.00 87.31 273 GLY A N 1
ATOM 1908 C CA . GLY A 1 273 ? 25.579 6.724 -34.404 1.00 87.31 273 GLY A CA 1
ATOM 1909 C C . GLY A 1 273 ? 24.634 7.488 -33.469 1.00 87.31 273 GLY A C 1
ATOM 1910 O O . GLY A 1 273 ? 24.834 8.675 -33.244 1.00 87.31 273 GLY A O 1
ATOM 1911 N N . SER A 1 274 ? 23.593 6.840 -32.936 1.00 93.00 274 SER A N 1
ATOM 1912 C CA . SER A 1 274 ? 22.638 7.454 -32.009 1.00 93.00 274 SER A CA 1
ATOM 1913 C C . SER A 1 274 ? 21.900 6.386 -31.200 1.00 93.00 274 SER A C 1
ATOM 1915 O O . SER A 1 274 ? 21.502 5.362 -31.756 1.00 93.00 274 SER A O 1
ATOM 1917 N N . LEU A 1 275 ? 21.695 6.636 -29.905 1.00 94.25 275 LEU A N 1
ATOM 1918 C CA . LEU A 1 275 ? 20.885 5.805 -29.011 1.00 94.25 275 LEU A CA 1
ATOM 1919 C C . LEU A 1 275 ? 19.678 6.627 -28.555 1.00 94.25 275 LEU A C 1
ATOM 1921 O O . LEU A 1 275 ? 19.845 7.750 -28.091 1.00 94.25 275 LEU A O 1
ATOM 1925 N N . LYS A 1 276 ? 18.456 6.103 -28.679 1.00 96.00 276 LYS A N 1
ATOM 1926 C CA . LYS A 1 276 ? 17.243 6.792 -28.206 1.00 96.00 276 LYS A CA 1
ATOM 1927 C C . LYS A 1 276 ? 16.920 6.358 -26.777 1.00 96.00 276 LYS A C 1
ATOM 1929 O O . LYS A 1 276 ? 16.845 5.161 -26.523 1.00 96.00 276 LYS A O 1
ATOM 1934 N N . CYS A 1 277 ? 16.684 7.312 -25.880 1.00 96.00 277 CYS A N 1
ATOM 1935 C CA . CYS A 1 277 ? 16.219 7.039 -24.523 1.00 96.00 277 CYS A CA 1
ATOM 1936 C C . CYS A 1 277 ? 14.687 6.970 -24.469 1.00 96.00 277 CYS A C 1
ATOM 1938 O O . CYS A 1 277 ? 13.997 7.929 -24.826 1.00 96.00 277 CYS A O 1
ATOM 1940 N N . THR A 1 278 ? 14.138 5.852 -23.998 1.00 94.56 278 THR A N 1
ATOM 1941 C CA . THR A 1 278 ? 12.695 5.648 -23.801 1.00 94.56 278 THR A CA 1
ATOM 1942 C C . THR A 1 278 ? 12.455 4.987 -22.448 1.00 94.56 278 THR A C 1
ATOM 1944 O O . THR A 1 278 ? 12.845 3.836 -22.290 1.00 94.56 278 THR A O 1
ATOM 1947 N N . ALA A 1 279 ? 11.819 5.701 -21.507 1.00 91.69 279 ALA A N 1
ATOM 1948 C CA . ALA A 1 279 ? 11.495 5.234 -20.155 1.00 91.69 279 ALA A CA 1
ATOM 1949 C C . ALA A 1 279 ? 12.667 4.498 -19.473 1.00 91.69 279 ALA A C 1
ATOM 1951 O O . ALA A 1 279 ? 12.617 3.287 -19.286 1.00 91.69 279 ALA A O 1
ATOM 1952 N N . GLY A 1 280 ? 13.774 5.202 -19.219 1.00 92.62 280 GLY A N 1
ATOM 1953 C CA . GLY A 1 280 ? 14.974 4.632 -18.588 1.00 92.62 280 GLY A CA 1
ATOM 1954 C C . GLY A 1 280 ? 15.793 3.652 -19.438 1.00 92.62 280 GLY A C 1
ATOM 1955 O O . GLY A 1 280 ? 16.884 3.263 -19.034 1.00 92.62 280 GLY A O 1
ATOM 1956 N N . VAL A 1 281 ? 15.327 3.266 -20.633 1.00 93.62 281 VAL A N 1
ATOM 1957 C CA . VAL A 1 281 ? 16.009 2.289 -21.497 1.00 93.62 281 VAL A CA 1
ATOM 1958 C C . VAL A 1 281 ? 16.581 2.951 -22.752 1.00 93.62 281 VAL A C 1
ATOM 1960 O O . VAL A 1 281 ? 15.850 3.564 -23.536 1.00 93.62 281 VAL A O 1
ATOM 1963 N N . LEU A 1 282 ? 17.886 2.778 -22.987 1.00 93.06 282 LEU A N 1
ATOM 1964 C CA . LEU A 1 282 ? 18.539 3.151 -24.246 1.00 93.06 282 LEU A CA 1
ATOM 1965 C C . LEU A 1 282 ? 18.267 2.103 -25.332 1.00 93.06 282 LEU A C 1
ATOM 1967 O O . LEU A 1 282 ? 18.325 0.897 -25.091 1.00 93.06 282 LEU A O 1
ATOM 1971 N N . ARG A 1 283 ? 17.983 2.556 -26.557 1.00 93.56 283 ARG A N 1
ATOM 1972 C CA . ARG A 1 283 ? 17.881 1.700 -27.748 1.00 93.56 283 ARG A CA 1
ATOM 1973 C C . ARG A 1 283 ? 18.772 2.234 -28.878 1.00 93.56 283 ARG A C 1
ATOM 1975 O O . ARG A 1 283 ? 18.468 3.312 -29.401 1.00 93.56 283 ARG A O 1
ATOM 1982 N N . PRO A 1 284 ? 19.821 1.490 -29.287 1.00 92.69 284 PRO A N 1
ATOM 1983 C CA . PRO A 1 284 ? 20.326 0.249 -28.669 1.00 92.69 284 PRO A CA 1
ATOM 1984 C C . PRO A 1 284 ? 20.789 0.463 -27.215 1.00 92.69 284 PRO A C 1
ATOM 1986 O O . PRO A 1 284 ? 21.036 1.596 -26.821 1.00 92.69 284 PRO A O 1
ATOM 1989 N N . ALA A 1 285 ? 20.874 -0.609 -26.417 1.00 90.31 285 ALA A N 1
ATOM 1990 C CA . ALA A 1 285 ? 21.184 -0.520 -24.979 1.00 90.31 285 ALA A CA 1
ATOM 1991 C C . ALA A 1 285 ? 22.596 0.012 -24.685 1.00 90.31 285 ALA A C 1
ATOM 1993 O O . ALA A 1 285 ? 22.842 0.583 -23.628 1.00 90.31 285 ALA A O 1
ATOM 1994 N N . THR A 1 286 ? 23.521 -0.171 -25.626 1.00 91.19 286 THR A N 1
ATOM 1995 C CA . THR A 1 286 ? 24.898 0.316 -25.545 1.00 91.19 286 THR A CA 1
ATOM 1996 C C . THR A 1 286 ? 25.482 0.487 -26.950 1.00 91.19 286 THR A C 1
ATOM 1998 O O . THR A 1 286 ? 24.859 0.111 -27.948 1.00 91.19 286 THR A O 1
ATOM 2001 N N . PHE A 1 287 ? 26.689 1.038 -27.028 1.00 91.75 287 PHE A N 1
ATOM 2002 C CA . PHE A 1 287 ? 27.520 1.080 -28.226 1.00 91.75 287 PHE A CA 1
ATOM 2003 C C . PHE A 1 287 ? 28.959 0.693 -27.868 1.00 91.75 287 PHE A C 1
ATOM 2005 O O . PHE A 1 287 ? 29.322 0.606 -26.699 1.00 91.75 287 PHE A O 1
ATOM 2012 N N . VAL A 1 288 ? 29.792 0.463 -28.882 1.00 91.19 288 VAL A N 1
ATOM 2013 C CA . VAL A 1 288 ? 31.223 0.186 -28.699 1.00 91.19 288 VAL A CA 1
ATOM 2014 C C . VAL A 1 288 ? 32.022 1.134 -29.582 1.00 91.19 288 VAL A C 1
ATOM 2016 O O . VAL A 1 288 ? 31.676 1.315 -30.749 1.00 91.19 288 VAL A O 1
ATOM 2019 N N . CYS A 1 289 ? 33.084 1.729 -29.042 1.00 91.06 289 CYS A N 1
ATOM 2020 C CA . CYS A 1 289 ? 34.065 2.477 -29.823 1.00 91.06 289 CYS A CA 1
ATOM 2021 C C . CYS A 1 289 ? 35.112 1.512 -30.377 1.00 91.06 289 CYS A C 1
ATOM 2023 O O . CYS A 1 289 ? 35.892 0.940 -29.616 1.00 91.06 289 CYS A O 1
ATOM 2025 N N . LYS A 1 290 ? 35.133 1.333 -31.699 1.00 88.06 290 LYS A N 1
ATOM 2026 C CA . LYS A 1 290 ? 36.063 0.424 -32.385 1.00 88.06 290 LYS A CA 1
ATOM 2027 C C . LYS A 1 290 ? 36.924 1.165 -33.392 1.00 88.06 290 LYS A C 1
ATOM 2029 O O . LYS A 1 290 ? 36.515 2.203 -33.916 1.00 88.06 290 LYS A O 1
ATOM 2034 N N . ALA A 1 291 ? 38.115 0.633 -33.646 1.00 85.62 291 ALA A N 1
ATOM 2035 C CA . ALA A 1 291 ? 39.010 1.202 -34.639 1.00 85.62 291 ALA A CA 1
ATOM 2036 C C . ALA A 1 291 ? 38.352 1.125 -36.036 1.00 85.62 291 ALA A C 1
ATOM 2038 O O . ALA A 1 291 ? 37.785 0.084 -36.393 1.00 85.62 291 ALA A O 1
ATOM 2039 N N . PRO A 1 292 ? 38.374 2.212 -36.828 1.00 84.62 292 PRO A N 1
ATOM 2040 C CA . PRO A 1 292 ? 37.976 2.159 -38.225 1.00 84.62 292 PRO A CA 1
ATOM 2041 C C . PRO A 1 292 ? 38.983 1.322 -39.015 1.00 84.62 292 PRO A C 1
ATOM 2043 O O . PRO A 1 292 ? 40.161 1.258 -38.670 1.00 84.62 292 PRO A O 1
ATOM 2046 N N . CYS A 1 293 ? 38.538 0.717 -40.109 1.00 85.56 293 CYS A N 1
ATOM 2047 C CA . CYS A 1 293 ? 39.438 0.017 -41.009 1.00 85.56 293 CYS A CA 1
ATOM 2048 C C . CYS A 1 293 ? 40.030 0.996 -42.021 1.00 85.56 293 CYS A C 1
ATOM 2050 O O . CYS A 1 293 ? 39.294 1.688 -42.730 1.00 85.56 293 CYS A O 1
ATOM 2052 N N . ALA A 1 294 ? 41.358 1.040 -42.102 1.00 86.81 294 ALA A N 1
ATOM 2053 C CA . ALA A 1 294 ? 42.045 1.774 -43.153 1.00 86.81 294 ALA A CA 1
ATOM 2054 C C . ALA A 1 294 ? 41.947 0.998 -44.472 1.00 86.81 294 ALA A C 1
ATOM 2056 O O . ALA A 1 294 ? 42.265 -0.191 -44.527 1.00 86.81 294 ALA A O 1
ATOM 2057 N N . ALA A 1 295 ? 41.506 1.670 -45.534 1.00 84.81 295 ALA A N 1
ATOM 2058 C CA . ALA A 1 295 ? 41.530 1.098 -46.873 1.00 84.81 295 ALA A CA 1
ATOM 2059 C C . ALA A 1 295 ? 42.994 0.844 -47.291 1.00 84.81 295 ALA A C 1
ATOM 2061 O O . ALA A 1 295 ? 43.798 1.779 -47.221 1.00 84.81 295 ALA A O 1
ATOM 2062 N N . PRO A 1 296 ? 43.370 -0.382 -47.702 1.00 83.69 296 PRO A N 1
ATOM 2063 C CA . PRO A 1 296 ? 44.730 -0.660 -48.135 1.00 83.69 296 PRO A CA 1
ATOM 2064 C C . PRO A 1 296 ? 45.052 0.084 -49.431 1.00 83.69 296 PRO A C 1
ATOM 2066 O O . PRO A 1 296 ? 44.186 0.309 -50.280 1.00 83.69 296 PRO A O 1
ATOM 2069 N N . ASN A 1 297 ? 46.327 0.432 -49.588 1.00 83.31 297 ASN A N 1
ATOM 2070 C CA . ASN A 1 297 ? 46.841 0.974 -50.837 1.00 83.31 297 ASN A CA 1
ATOM 2071 C C . ASN A 1 297 ? 46.989 -0.178 -51.833 1.00 83.31 297 ASN A C 1
ATOM 2073 O O . ASN A 1 297 ? 47.800 -1.080 -51.630 1.00 83.31 297 ASN A O 1
ATOM 2077 N N . VAL A 1 298 ? 46.188 -0.152 -52.892 1.00 86.56 298 VAL A N 1
ATOM 2078 C CA . VAL A 1 298 ? 46.184 -1.162 -53.954 1.00 86.56 298 VAL A CA 1
ATOM 2079 C C . VAL A 1 298 ? 46.623 -0.485 -55.254 1.00 86.56 298 VAL A C 1
ATOM 2081 O O . VAL A 1 298 ? 46.317 0.682 -55.492 1.00 86.56 298 VAL A O 1
ATOM 2084 N N . LEU A 1 299 ? 47.381 -1.190 -56.093 1.00 85.69 299 LEU A N 1
ATOM 2085 C CA . LEU A 1 299 ? 47.780 -0.683 -57.409 1.00 85.69 299 LEU A CA 1
ATOM 2086 C C . LEU A 1 299 ? 46.552 -0.523 -58.319 1.00 85.69 299 LEU A C 1
ATOM 2088 O O . LEU A 1 299 ? 45.604 -1.301 -58.237 1.00 85.69 299 LEU A O 1
ATOM 2092 N N . ASN A 1 300 ? 46.584 0.469 -59.212 1.00 84.50 300 ASN A N 1
ATOM 2093 C CA . ASN A 1 300 ? 45.487 0.787 -60.138 1.00 84.50 300 ASN A CA 1
ATOM 2094 C C . ASN A 1 300 ? 44.174 1.205 -59.451 1.00 84.50 300 ASN A C 1
ATOM 2096 O O . ASN A 1 300 ? 43.086 1.006 -59.994 1.00 84.50 300 ASN A O 1
ATOM 2100 N N . THR A 1 301 ? 44.265 1.826 -58.274 1.00 84.88 301 THR A N 1
ATOM 2101 C CA . THR A 1 301 ? 43.151 2.542 -57.645 1.00 84.88 301 THR A CA 1
ATOM 2102 C C . THR A 1 301 ? 43.624 3.856 -57.028 1.00 84.88 301 THR A C 1
ATOM 2104 O O . THR A 1 301 ? 44.672 3.913 -56.390 1.00 84.88 301 THR A O 1
ATOM 2107 N N . ASN A 1 302 ? 42.850 4.925 -57.217 1.00 81.06 302 ASN A N 1
ATOM 2108 C CA . ASN A 1 302 ? 43.082 6.205 -56.538 1.00 81.06 302 ASN A CA 1
ATOM 2109 C C . ASN A 1 302 ? 42.492 6.215 -55.115 1.00 81.06 302 ASN A C 1
ATOM 2111 O O . ASN A 1 302 ? 42.993 6.905 -54.232 1.00 81.06 302 ASN A O 1
ATOM 2115 N N . GLN A 1 303 ? 41.425 5.448 -54.882 1.00 86.75 303 GLN A N 1
ATOM 2116 C CA . GLN A 1 303 ? 40.789 5.264 -53.579 1.00 86.75 303 GLN A CA 1
ATOM 2117 C C . GLN A 1 303 ? 40.072 3.916 -53.598 1.00 86.75 303 GLN A C 1
ATOM 2119 O O . GLN A 1 303 ? 39.066 3.790 -54.285 1.00 86.75 303 GLN A O 1
ATOM 2124 N N . LEU A 1 304 ? 40.552 2.925 -52.842 1.00 89.06 304 LEU A N 1
ATOM 2125 C CA . LEU A 1 304 ? 40.021 1.560 -52.928 1.00 89.06 304 LEU A CA 1
ATOM 2126 C C . LEU A 1 304 ? 38.563 1.438 -52.468 1.00 89.06 304 LEU A C 1
ATOM 2128 O O . LEU A 1 304 ? 37.798 0.731 -53.109 1.00 89.06 304 LEU A O 1
ATOM 2132 N N . CYS A 1 305 ? 38.176 2.084 -51.367 1.00 89.94 305 CYS A N 1
ATOM 2133 C CA . CYS A 1 305 ? 36.813 2.011 -50.832 1.00 89.94 305 CYS A CA 1
ATOM 2134 C C . CYS A 1 305 ? 36.014 3.247 -51.239 1.00 89.94 305 CYS A C 1
ATOM 2136 O O . CYS A 1 305 ? 36.435 4.370 -50.953 1.00 89.94 305 CYS A O 1
ATOM 2138 N N . ARG A 1 306 ? 34.832 3.069 -51.832 1.00 89.12 306 ARG A N 1
ATOM 2139 C CA . ARG A 1 306 ? 33.936 4.176 -52.204 1.00 89.12 306 ARG A CA 1
ATOM 2140 C C . ARG A 1 306 ? 33.539 5.044 -51.004 1.00 89.12 306 ARG A C 1
ATOM 2142 O O . ARG A 1 306 ? 33.380 6.251 -51.140 1.00 89.12 306 ARG A O 1
ATOM 2149 N N . GLU A 1 307 ? 33.421 4.437 -49.830 1.00 86.31 307 GLU A N 1
ATOM 2150 C CA . GLU A 1 307 ? 33.016 5.051 -48.562 1.00 86.31 307 GLU A CA 1
ATOM 2151 C C . GLU A 1 307 ? 34.100 5.952 -47.944 1.00 86.31 307 GLU A C 1
ATOM 2153 O O . GLU A 1 307 ? 33.829 6.651 -46.971 1.00 86.31 307 GLU A O 1
ATOM 2158 N N . GLY A 1 308 ? 35.316 5.959 -48.501 1.00 85.06 308 GLY A N 1
ATOM 2159 C CA . GLY A 1 308 ? 36.436 6.777 -48.033 1.00 85.06 308 GLY A CA 1
ATOM 2160 C C . GLY A 1 308 ? 37.631 5.956 -47.549 1.00 85.06 308 GLY A C 1
ATOM 2161 O O . GLY A 1 308 ? 37.622 4.727 -47.553 1.00 85.06 308 GLY A O 1
ATOM 2162 N N . ARG A 1 309 ? 38.690 6.649 -47.109 1.00 84.94 309 ARG A N 1
ATOM 2163 C CA . ARG A 1 309 ? 39.938 6.015 -46.636 1.00 84.94 309 ARG A CA 1
ATOM 2164 C C . ARG A 1 309 ? 39.789 5.290 -45.292 1.00 84.94 309 ARG A C 1
ATOM 2166 O O . ARG A 1 309 ? 40.585 4.407 -44.988 1.00 84.94 309 ARG A O 1
ATOM 2173 N N . LEU A 1 310 ? 38.797 5.674 -44.489 1.00 85.38 310 LEU A N 1
ATOM 2174 C CA . LEU A 1 310 ? 38.486 5.075 -43.192 1.00 85.38 310 LEU A CA 1
ATOM 2175 C C . LEU A 1 310 ? 37.050 4.556 -43.216 1.00 85.38 310 LEU A C 1
ATOM 2177 O O . LEU A 1 310 ? 36.107 5.338 -43.301 1.00 85.38 310 LEU A O 1
ATOM 2181 N N . VAL A 1 311 ? 36.892 3.240 -43.118 1.00 84.50 311 VAL A N 1
ATOM 2182 C CA . VAL A 1 311 ? 35.587 2.576 -43.104 1.00 84.50 311 VAL A CA 1
ATOM 2183 C C . VAL A 1 311 ? 35.212 2.269 -41.660 1.00 84.50 311 VAL A C 1
ATOM 2185 O O . VAL A 1 311 ? 35.999 1.686 -40.916 1.00 84.50 311 VAL A O 1
ATOM 2188 N N . SER A 1 312 ? 34.020 2.683 -41.229 1.00 81.12 312 SER A N 1
ATOM 2189 C CA . SER A 1 312 ? 33.556 2.423 -39.862 1.00 81.12 312 SER A CA 1
ATOM 2190 C C . SER A 1 312 ? 33.349 0.930 -39.612 1.00 81.12 312 SER A C 1
ATOM 2192 O O . SER A 1 312 ? 32.944 0.189 -40.508 1.00 81.12 312 SER A O 1
ATOM 2194 N N . HIS A 1 313 ? 33.568 0.488 -38.375 1.00 82.06 313 HIS A N 1
ATOM 2195 C CA . HIS A 1 313 ? 33.288 -0.891 -37.987 1.00 82.06 313 HIS A CA 1
ATOM 2196 C C . HIS A 1 313 ? 31.840 -1.303 -38.311 1.00 82.06 313 HIS A C 1
ATOM 2198 O O . HIS A 1 313 ? 30.903 -0.547 -38.059 1.00 82.06 313 HIS A O 1
ATOM 2204 N N . GLY A 1 314 ? 31.661 -2.507 -38.861 1.00 77.56 314 GLY A N 1
ATOM 2205 C CA . GLY A 1 314 ? 30.366 -3.049 -39.278 1.00 77.56 314 GLY A CA 1
ATOM 2206 C C . GLY A 1 314 ? 29.835 -2.474 -40.593 1.00 77.56 314 GLY A C 1
ATOM 2207 O O . GLY A 1 314 ? 28.756 -2.864 -41.033 1.00 77.56 314 GLY A O 1
ATOM 2208 N N . ARG A 1 315 ? 30.565 -1.551 -41.233 1.00 85.25 315 ARG A N 1
ATOM 2209 C CA . ARG A 1 315 ? 30.271 -1.083 -42.591 1.00 85.25 315 ARG A CA 1
ATOM 2210 C C . ARG A 1 315 ? 31.068 -1.868 -43.621 1.00 85.25 315 ARG A C 1
ATOM 2212 O O . ARG A 1 315 ? 32.128 -2.429 -43.337 1.00 85.25 315 ARG A O 1
ATOM 2219 N N . SER A 1 316 ? 30.535 -1.871 -44.834 1.00 88.19 316 SER A N 1
ATOM 2220 C CA . SER A 1 316 ? 31.163 -2.490 -45.988 1.00 88.19 316 SER A CA 1
ATOM 2221 C C . SER A 1 316 ? 31.936 -1.438 -46.777 1.00 88.19 316 SER A C 1
ATOM 2223 O O . SER A 1 316 ? 31.430 -0.348 -47.019 1.00 88.19 316 SER A O 1
ATOM 2225 N N . CYS A 1 317 ? 33.162 -1.774 -47.152 1.00 89.44 317 CYS A N 1
ATOM 2226 C CA . CYS A 1 317 ? 33.947 -1.086 -48.163 1.00 89.44 317 CYS A CA 1
ATOM 2227 C C . CYS A 1 317 ? 33.498 -1.602 -49.532 1.00 89.44 317 CYS A C 1
ATOM 2229 O O . CYS A 1 317 ? 33.745 -2.767 -49.846 1.00 89.44 317 CYS A O 1
ATOM 2231 N N . THR A 1 318 ? 32.857 -0.768 -50.342 1.00 91.06 318 THR A N 1
ATOM 2232 C CA . THR A 1 318 ? 32.596 -1.059 -51.751 1.00 91.06 318 THR A CA 1
ATOM 2233 C C . THR A 1 318 ? 33.873 -0.783 -52.527 1.00 91.06 318 THR A C 1
ATOM 2235 O O . THR A 1 318 ? 34.324 0.360 -52.614 1.00 91.06 318 THR A O 1
ATOM 2238 N N . THR A 1 319 ? 34.481 -1.831 -53.068 1.00 90.44 319 THR A N 1
ATOM 2239 C CA . THR A 1 319 ? 35.777 -1.719 -53.741 1.00 90.44 319 THR A CA 1
ATOM 2240 C C . THR A 1 319 ? 35.628 -1.045 -55.100 1.00 90.44 319 THR A C 1
ATOM 2242 O O . THR A 1 319 ? 34.738 -1.405 -55.874 1.00 90.44 319 THR A O 1
ATOM 2245 N N . GLN A 1 320 ? 36.535 -0.137 -55.432 1.00 89.12 320 GLN A N 1
ATOM 2246 C CA . GLN A 1 320 ? 36.590 0.533 -56.724 1.00 89.12 320 GLN A CA 1
ATOM 2247 C C . GLN A 1 320 ? 38.027 0.575 -57.259 1.00 89.12 320 GLN A C 1
ATOM 2249 O O . GLN A 1 320 ? 38.997 0.773 -56.518 1.00 89.12 320 GLN A O 1
ATOM 2254 N N . CYS A 1 321 ? 38.141 0.383 -58.569 1.00 89.38 321 CYS A N 1
ATOM 2255 C CA . CYS A 1 321 ? 39.391 0.396 -59.318 1.00 89.38 321 CYS A CA 1
ATOM 2256 C C . CYS A 1 321 ? 39.353 1.511 -60.367 1.00 89.38 321 CYS A C 1
ATOM 2258 O O . CYS A 1 321 ? 38.279 1.993 -60.735 1.00 89.38 321 CYS A O 1
ATOM 2260 N N . ASN A 1 322 ? 40.524 1.926 -60.846 1.00 89.06 322 ASN A N 1
ATOM 2261 C CA . ASN A 1 322 ? 40.631 2.903 -61.924 1.00 89.06 322 ASN A CA 1
ATOM 2262 C C . ASN A 1 322 ? 40.029 2.345 -63.227 1.00 89.06 322 ASN A C 1
ATOM 2264 O O . ASN A 1 322 ? 39.888 1.132 -63.403 1.00 89.06 322 ASN A O 1
ATOM 2268 N N . ALA A 1 323 ? 39.672 3.238 -64.154 1.00 82.88 323 ALA A N 1
ATOM 2269 C CA . ALA A 1 323 ? 39.096 2.857 -65.441 1.00 82.88 323 ALA A CA 1
ATOM 2270 C C . ALA A 1 323 ? 39.969 1.811 -66.162 1.00 82.88 323 ALA A C 1
ATOM 2272 O O . ALA A 1 323 ? 41.188 1.953 -66.234 1.00 82.88 323 ALA A O 1
ATOM 2273 N N . GLY A 1 324 ? 39.332 0.760 -66.685 1.00 79.38 324 GLY A N 1
ATOM 2274 C CA . GLY A 1 324 ? 40.025 -0.368 -67.315 1.00 79.38 324 GLY A CA 1
ATOM 2275 C C . GLY A 1 324 ? 40.426 -1.494 -66.357 1.00 79.38 324 GLY A C 1
ATOM 2276 O O . GLY A 1 324 ? 41.041 -2.453 -66.811 1.00 79.38 324 GLY A O 1
ATOM 2277 N N . TYR A 1 325 ? 40.054 -1.422 -65.074 1.00 86.00 325 TYR A N 1
ATOM 2278 C CA . TYR A 1 325 ? 40.297 -2.477 -64.090 1.00 86.00 325 TYR A CA 1
ATOM 2279 C C . TYR A 1 325 ? 39.024 -2.857 -63.318 1.00 86.00 325 TYR A C 1
ATOM 2281 O O . TYR A 1 325 ? 38.176 -2.007 -63.041 1.00 86.00 325 TYR A O 1
ATOM 2289 N N . LEU A 1 326 ? 38.896 -4.133 -62.946 1.00 87.12 326 LEU A N 1
ATOM 2290 C CA . LEU A 1 326 ? 37.815 -4.667 -62.114 1.00 87.12 326 LEU A CA 1
ATOM 2291 C C . LEU A 1 326 ? 3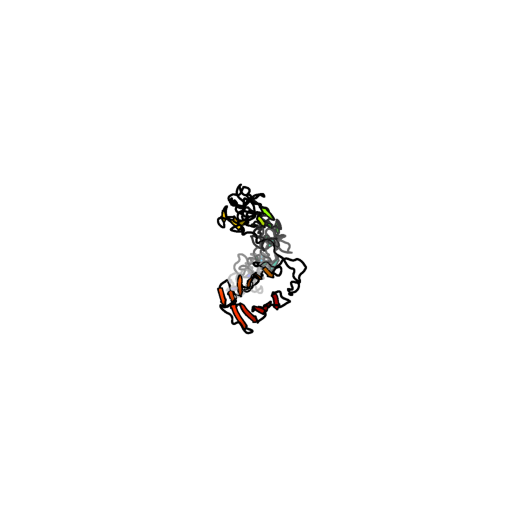8.370 -5.149 -60.765 1.00 87.12 326 LEU A C 1
ATOM 2293 O O . LEU A 1 326 ? 39.435 -5.770 -60.728 1.00 87.12 326 LEU A O 1
ATOM 2297 N N . PRO A 1 327 ? 37.676 -4.888 -59.644 1.00 89.94 327 PRO A N 1
ATOM 2298 C CA . PRO A 1 327 ? 38.105 -5.395 -58.351 1.00 89.94 327 PRO A CA 1
ATOM 2299 C C . PRO A 1 327 ? 37.882 -6.909 -58.273 1.00 89.94 327 PRO A C 1
ATOM 2301 O O . PRO A 1 327 ? 36.803 -7.406 -58.592 1.00 89.94 327 PRO A O 1
ATOM 2304 N N . SER A 1 328 ? 38.881 -7.634 -57.773 1.00 89.38 328 SER A N 1
ATOM 2305 C CA . SER A 1 328 ? 38.805 -9.082 -57.487 1.00 89.38 328 SER A CA 1
ATOM 2306 C C . SER A 1 328 ? 37.644 -9.469 -56.557 1.00 89.38 328 SER A C 1
ATOM 2308 O O . SER A 1 328 ? 37.122 -10.581 -56.632 1.00 89.38 328 SER A O 1
ATOM 2310 N N . LYS A 1 329 ? 37.209 -8.556 -55.679 1.00 88.50 329 LYS A N 1
ATOM 2311 C CA . LYS A 1 329 ? 36.031 -8.710 -54.810 1.00 88.50 329 LYS A CA 1
ATOM 2312 C C . LYS A 1 329 ? 35.283 -7.402 -54.766 1.00 88.50 329 LYS A C 1
ATOM 2314 O O . LYS A 1 329 ? 35.923 -6.404 -54.508 1.00 88.50 329 LYS A O 1
ATOM 2319 N N . ALA A 1 330 ? 33.961 -7.421 -54.930 1.00 86.19 330 ALA A N 1
ATOM 2320 C CA . ALA A 1 330 ? 33.142 -6.208 -54.997 1.00 86.19 330 ALA A CA 1
ATOM 2321 C C . ALA A 1 330 ? 32.969 -5.469 -53.651 1.00 86.19 330 ALA A C 1
ATOM 2323 O O . ALA A 1 330 ? 32.641 -4.281 -53.635 1.00 86.19 330 ALA A O 1
ATOM 2324 N N . SER A 1 331 ? 33.151 -6.158 -52.518 1.00 90.38 331 SER A N 1
ATOM 2325 C CA . SER A 1 331 ? 32.993 -5.558 -51.190 1.00 90.38 331 SER A CA 1
ATOM 2326 C C . SER A 1 331 ? 33.815 -6.260 -50.110 1.00 90.38 331 SER A C 1
ATOM 2328 O O . SER A 1 331 ? 33.897 -7.489 -50.107 1.00 90.38 331 SER A O 1
ATOM 2330 N N . LEU A 1 332 ? 34.326 -5.494 -49.145 1.00 89.75 332 LEU A N 1
ATOM 2331 C CA . LEU A 1 332 ? 34.988 -5.978 -47.927 1.00 89.75 332 LEU A CA 1
ATOM 2332 C C . LEU A 1 332 ? 34.206 -5.540 -46.684 1.00 89.75 332 LEU A C 1
ATOM 2334 O O . LEU A 1 332 ? 33.640 -4.452 -46.676 1.00 89.75 332 LEU A O 1
ATOM 2338 N N . GLN A 1 333 ? 34.185 -6.344 -45.620 1.00 89.69 333 GLN A N 1
ATOM 2339 C CA . GLN A 1 333 ? 33.506 -5.983 -44.365 1.00 89.69 333 GLN A CA 1
ATOM 2340 C C . GLN A 1 333 ? 34.518 -5.495 -43.329 1.00 89.69 333 GLN A C 1
ATOM 2342 O O . GLN A 1 333 ? 35.486 -6.196 -43.038 1.00 89.69 333 GLN A O 1
ATOM 2347 N N . CYS A 1 334 ? 34.295 -4.323 -42.735 1.00 86.69 334 CYS A N 1
ATOM 2348 C CA . CYS A 1 334 ? 35.170 -3.806 -41.688 1.00 86.69 334 CYS A CA 1
ATOM 2349 C C . CYS A 1 334 ? 34.842 -4.429 -40.322 1.00 86.69 334 CYS A C 1
ATOM 2351 O O . CYS A 1 334 ? 33.815 -4.118 -39.713 1.00 86.69 334 CYS A O 1
ATOM 2353 N N . VAL A 1 335 ? 35.734 -5.270 -39.800 1.00 84.19 335 VAL A N 1
ATOM 2354 C CA . VAL A 1 335 ? 35.607 -5.921 -38.491 1.00 84.19 335 VAL A CA 1
ATOM 2355 C C . VAL A 1 335 ? 36.814 -5.546 -37.634 1.00 84.19 335 VAL A C 1
ATOM 2357 O O . VAL A 1 335 ? 37.931 -5.946 -37.918 1.00 84.19 335 VAL A O 1
ATOM 2360 N N . ASP A 1 336 ? 36.565 -4.747 -36.598 1.00 81.12 336 ASP A N 1
ATOM 2361 C CA . ASP A 1 336 ? 37.520 -4.294 -35.584 1.00 81.12 336 ASP A CA 1
ATOM 2362 C C . ASP A 1 336 ? 38.883 -3.825 -36.128 1.00 81.12 336 ASP A C 1
ATOM 2364 O O . ASP A 1 336 ? 39.928 -4.392 -35.835 1.00 81.12 336 ASP A O 1
ATOM 2368 N N . GLY A 1 337 ? 38.865 -2.805 -36.992 1.00 83.25 337 GLY A N 1
ATOM 2369 C CA . GLY A 1 337 ? 40.072 -2.276 -37.635 1.00 83.25 337 GLY A CA 1
ATOM 2370 C C . GLY A 1 337 ? 40.602 -3.100 -38.816 1.00 83.25 337 GLY A C 1
ATOM 2371 O O . GLY A 1 337 ? 41.467 -2.613 -39.543 1.00 83.25 337 GLY A O 1
ATOM 2372 N N . VAL A 1 338 ? 40.056 -4.295 -39.079 1.00 85.56 338 VAL A N 1
ATOM 2373 C CA . VAL A 1 338 ? 40.484 -5.185 -40.170 1.00 85.56 338 VAL A CA 1
ATOM 2374 C C . VAL A 1 338 ? 39.412 -5.293 -41.260 1.00 85.56 338 VAL A C 1
ATOM 2376 O O . VAL A 1 338 ? 38.260 -5.641 -40.998 1.00 85.56 338 VAL A O 1
ATOM 2379 N N . LEU A 1 339 ? 39.784 -5.041 -42.520 1.00 86.88 339 LEU A N 1
ATOM 2380 C CA . LEU A 1 339 ? 38.924 -5.365 -43.663 1.00 86.88 339 LEU A CA 1
ATOM 2381 C C . LEU A 1 339 ? 38.953 -6.875 -43.908 1.00 86.88 339 LEU A C 1
ATOM 2383 O O . LEU A 1 339 ? 39.919 -7.438 -44.420 1.00 86.88 339 LEU A O 1
ATOM 2387 N N . THR A 1 340 ? 37.872 -7.534 -43.520 1.00 85.75 340 THR A N 1
ATOM 2388 C CA . THR A 1 340 ? 37.657 -8.963 -43.733 1.00 85.75 340 THR A CA 1
ATOM 2389 C C . THR A 1 340 ? 37.183 -9.220 -45.159 1.00 85.75 340 THR A C 1
ATOM 2391 O O . THR A 1 340 ? 36.461 -8.416 -45.756 1.00 85.75 340 THR A O 1
ATOM 2394 N N . GLY A 1 341 ? 37.616 -10.350 -45.718 1.00 77.44 341 GLY A N 1
ATOM 2395 C CA . GLY A 1 341 ? 37.443 -10.658 -47.136 1.00 77.44 341 GLY A CA 1
ATOM 2396 C C . GLY A 1 341 ? 38.757 -10.875 -47.885 1.00 77.44 341 GLY A C 1
ATOM 2397 O O . GLY A 1 341 ? 38.702 -11.144 -49.075 1.00 77.44 341 GLY A O 1
ATOM 2398 N N . GLY A 1 342 ? 39.914 -10.860 -47.218 1.00 77.00 342 GLY A N 1
ATOM 2399 C CA . GLY A 1 342 ? 41.214 -11.189 -47.820 1.00 77.00 342 GLY A CA 1
ATOM 2400 C C . GLY A 1 342 ? 41.797 -10.066 -48.689 1.00 77.00 342 GLY A C 1
ATOM 2401 O O . GLY A 1 342 ? 41.194 -8.997 -48.792 1.00 77.00 342 GLY A O 1
ATOM 2402 N N . PRO A 1 343 ? 42.980 -10.282 -49.293 1.00 80.31 343 PRO A N 1
ATOM 2403 C CA . PRO A 1 343 ? 43.608 -9.274 -50.137 1.00 80.31 343 PRO A CA 1
ATOM 2404 C C . PRO A 1 343 ? 42.715 -8.959 -51.341 1.00 80.31 343 PRO A C 1
ATOM 2406 O O . PRO A 1 343 ? 42.128 -9.860 -51.940 1.00 80.31 343 PRO A O 1
ATOM 2409 N N . VAL A 1 344 ? 42.615 -7.674 -51.677 1.00 86.94 344 VAL A N 1
ATOM 2410 C CA . VAL A 1 344 ? 41.924 -7.186 -52.873 1.00 86.94 344 VAL A CA 1
ATOM 2411 C C . VAL A 1 344 ? 42.950 -6.559 -53.789 1.00 86.94 344 VAL A C 1
ATOM 2413 O O . VAL A 1 344 ? 43.769 -5.749 -53.364 1.00 86.94 344 VAL A O 1
ATOM 2416 N N . TRP A 1 345 ? 42.872 -6.927 -55.056 1.00 88.81 345 TRP A N 1
ATOM 2417 C CA . TRP A 1 345 ? 43.612 -6.311 -56.145 1.00 88.81 345 TRP A CA 1
ATOM 2418 C C . TRP A 1 345 ? 42.672 -5.967 -57.304 1.00 88.81 345 TRP A C 1
ATOM 2420 O O . TRP A 1 345 ? 41.551 -6.483 -57.389 1.00 88.81 345 TRP A O 1
ATOM 2430 N N . CYS A 1 346 ? 43.140 -5.068 -58.165 1.00 89.75 346 CYS A N 1
ATOM 2431 C CA . CYS A 1 346 ? 42.466 -4.627 -59.378 1.00 89.75 346 CYS A CA 1
ATOM 2432 C C . CYS A 1 346 ? 43.057 -5.375 -60.581 1.00 89.75 346 CYS A C 1
ATOM 2434 O O . CYS A 1 346 ? 44.241 -5.223 -60.881 1.00 89.75 346 CYS A O 1
ATOM 2436 N N . GLU A 1 347 ? 42.245 -6.182 -61.260 1.00 89.56 347 GLU A N 1
ATOM 2437 C CA . GLU A 1 347 ? 42.638 -6.934 -62.459 1.00 89.56 347 GLU A CA 1
ATOM 2438 C C . GLU A 1 347 ? 42.253 -6.162 -63.717 1.00 89.56 347 GLU A C 1
ATOM 2440 O O . GLU A 1 347 ? 41.272 -5.419 -63.702 1.00 89.56 347 GLU A O 1
ATOM 2445 N N . SER A 1 348 ? 43.016 -6.307 -64.804 1.00 83.12 348 SER A N 1
ATOM 2446 C CA . SER A 1 348 ? 42.670 -5.668 -66.074 1.00 83.12 348 SER A CA 1
ATOM 2447 C C . SER A 1 348 ? 41.288 -6.135 -66.518 1.00 83.12 348 SER A C 1
ATOM 2449 O O . SER A 1 348 ? 41.007 -7.330 -66.635 1.00 83.12 348 SER A O 1
ATOM 2451 N N . ALA A 1 349 ? 40.399 -5.175 -66.753 1.00 73.94 349 ALA A N 1
ATOM 2452 C CA . ALA A 1 349 ? 39.110 -5.474 -67.335 1.00 73.94 349 ALA A CA 1
ATOM 2453 C C . ALA A 1 349 ? 39.363 -6.097 -68.720 1.00 73.94 349 ALA A C 1
ATOM 2455 O O . ALA A 1 349 ? 40.184 -5.566 -69.479 1.00 73.94 349 ALA A O 1
ATOM 2456 N N . PRO A 1 350 ? 38.690 -7.208 -69.075 1.00 69.88 350 PRO A N 1
ATOM 2457 C CA . PRO A 1 350 ? 38.747 -7.713 -70.438 1.00 69.88 350 PRO A CA 1
ATOM 2458 C C . PRO A 1 350 ? 38.382 -6.574 -71.402 1.00 69.88 350 PRO A C 1
ATOM 2460 O O . PRO A 1 350 ? 37.543 -5.735 -71.047 1.00 69.88 350 PRO A O 1
ATOM 2463 N N . PRO A 1 351 ? 39.022 -6.504 -72.588 1.00 50.00 351 PRO A N 1
ATOM 2464 C CA . PRO A 1 351 ? 38.834 -5.397 -73.512 1.00 50.00 351 PRO A CA 1
ATOM 2465 C C . PRO A 1 351 ? 37.337 -5.180 -73.731 1.00 50.00 351 PRO A C 1
ATOM 2467 O O . PRO A 1 351 ? 36.608 -6.168 -73.893 1.00 50.00 351 PRO A O 1
ATOM 2470 N N . PRO A 1 352 ? 36.859 -3.921 -73.696 1.00 45.72 352 PRO A N 1
ATOM 2471 C CA . PRO A 1 352 ? 35.453 -3.641 -73.909 1.00 45.72 352 PRO A CA 1
ATOM 2472 C C . PRO A 1 352 ? 35.049 -4.307 -75.220 1.00 45.72 352 PRO A C 1
ATOM 2474 O O . PRO A 1 352 ? 35.617 -4.019 -76.274 1.00 45.72 352 PRO A O 1
ATOM 2477 N N . ILE A 1 353 ? 34.102 -5.244 -75.143 1.00 46.34 353 ILE A N 1
ATOM 2478 C CA . ILE A 1 353 ? 33.463 -5.803 -76.329 1.00 46.34 353 ILE A CA 1
ATOM 2479 C C . ILE A 1 353 ? 32.900 -4.588 -77.066 1.00 46.34 353 ILE A C 1
ATOM 2481 O O . ILE A 1 353 ? 32.038 -3.895 -76.524 1.00 46.34 353 ILE A O 1
ATOM 2485 N N . GLY A 1 354 ? 33.494 -4.278 -78.223 1.00 36.53 354 GLY A N 1
ATOM 2486 C CA . GLY A 1 354 ? 33.317 -3.013 -78.928 1.00 36.53 354 GLY A CA 1
ATOM 2487 C C . GLY A 1 354 ? 31.851 -2.597 -78.993 1.00 36.53 354 GLY A C 1
ATOM 2488 O O . GLY A 1 354 ? 30.985 -3.394 -79.348 1.00 36.53 354 GLY A O 1
ATOM 2489 N N . GLY A 1 355 ? 31.594 -1.345 -78.616 1.00 33.75 355 GLY A N 1
ATOM 2490 C CA . GLY A 1 355 ? 30.277 -0.747 -78.400 1.00 33.75 355 GLY A CA 1
ATOM 2491 C C . GLY A 1 355 ? 29.409 -0.541 -79.642 1.00 33.75 355 GLY A C 1
ATOM 2492 O O . GLY A 1 355 ? 28.711 0.460 -79.715 1.00 33.75 355 GLY A O 1
ATOM 2493 N N . ASN A 1 356 ? 29.384 -1.484 -80.582 1.00 36.12 356 ASN A N 1
ATOM 2494 C CA . ASN A 1 356 ? 28.380 -1.519 -81.645 1.00 36.12 356 ASN A CA 1
ATOM 2495 C C . ASN A 1 356 ? 27.321 -2.576 -81.316 1.00 36.12 356 ASN A C 1
ATOM 2497 O O . ASN A 1 356 ? 27.204 -3.607 -81.977 1.00 36.12 356 ASN A O 1
ATOM 2501 N N . PHE A 1 357 ? 26.549 -2.313 -80.261 1.00 32.97 357 PHE A N 1
ATOM 2502 C CA . PHE A 1 357 ? 25.336 -3.064 -79.954 1.00 32.97 357 PHE A CA 1
ATOM 2503 C C . PHE A 1 357 ? 24.129 -2.314 -80.518 1.00 32.97 357 PHE A C 1
ATOM 2505 O O . PHE A 1 357 ? 23.749 -1.260 -80.012 1.00 32.97 357 PHE A O 1
ATOM 2512 N N . TYR A 1 358 ? 23.509 -2.864 -81.561 1.00 32.62 358 TYR A N 1
ATOM 2513 C CA . TYR A 1 358 ? 22.218 -2.384 -82.043 1.00 32.62 358 TYR A CA 1
ATOM 2514 C C . TYR A 1 358 ? 21.113 -2.920 -81.125 1.00 32.62 358 TYR A C 1
ATOM 2516 O O . TYR A 1 358 ? 20.821 -4.116 -81.123 1.00 32.62 358 TYR A O 1
ATOM 2524 N N . ASN A 1 359 ? 20.503 -2.036 -80.335 1.00 27.12 359 ASN A N 1
ATOM 2525 C CA . ASN A 1 359 ? 19.199 -2.290 -79.724 1.00 27.12 359 ASN A CA 1
ATOM 2526 C C . ASN A 1 359 ? 18.124 -2.041 -80.789 1.00 27.12 359 ASN A C 1
ATOM 2528 O O . ASN A 1 359 ? 17.977 -0.912 -81.253 1.00 27.12 359 ASN A O 1
ATOM 2532 N N . CYS A 1 360 ? 17.363 -3.071 -81.156 1.00 30.25 360 CYS A N 1
ATOM 2533 C CA . CYS A 1 360 ? 16.195 -2.923 -82.023 1.00 30.25 360 CYS A CA 1
ATOM 2534 C C . CYS A 1 360 ? 14.913 -3.049 -81.192 1.00 30.25 360 CYS A C 1
ATOM 2536 O O . CYS A 1 360 ? 14.774 -3.956 -80.372 1.00 30.25 360 CYS A O 1
ATOM 2538 N N . TRP A 1 361 ? 14.017 -2.088 -81.405 1.00 25.89 361 TRP A N 1
ATOM 2539 C CA . TRP A 1 361 ? 12.747 -1.875 -80.714 1.00 25.89 361 TRP A CA 1
ATOM 2540 C C . TRP A 1 361 ? 11.776 -3.065 -80.777 1.00 25.89 361 TRP A C 1
ATOM 2542 O O . TRP A 1 361 ? 11.759 -3.844 -81.727 1.00 25.89 361 TRP A O 1
ATOM 2552 N N . THR A 1 362 ? 10.933 -3.150 -79.749 1.00 33.72 362 THR A N 1
ATOM 2553 C CA . THR A 1 362 ? 9.819 -4.088 -79.579 1.00 33.72 362 THR A CA 1
ATOM 2554 C C . THR A 1 362 ? 8.629 -3.719 -80.470 1.00 33.72 362 THR A C 1
ATOM 2556 O O . THR A 1 362 ? 8.046 -2.652 -80.289 1.00 33.72 362 THR A O 1
ATOM 2559 N N . GLY A 1 363 ? 8.239 -4.617 -81.379 1.00 30.03 363 GLY A N 1
ATOM 2560 C CA . GLY A 1 363 ? 6.992 -4.542 -82.150 1.00 30.03 363 GLY A CA 1
ATOM 2561 C C . GLY A 1 363 ? 7.007 -5.486 -83.358 1.00 30.03 363 GLY A C 1
ATOM 2562 O O . GLY A 1 363 ? 7.727 -5.230 -84.312 1.00 30.03 363 GLY A O 1
ATOM 2563 N N . ASP A 1 364 ? 6.211 -6.555 -83.284 1.00 29.44 364 ASP A N 1
ATOM 2564 C CA . ASP A 1 364 ? 5.926 -7.599 -84.289 1.00 29.44 364 ASP A CA 1
ATOM 2565 C C . ASP A 1 364 ? 7.029 -8.609 -84.711 1.00 29.44 364 ASP A C 1
ATOM 2567 O O . ASP A 1 364 ? 8.127 -8.240 -85.131 1.00 29.44 364 ASP A O 1
ATOM 2571 N N . PRO A 1 365 ? 6.748 -9.936 -84.672 1.00 35.12 365 PRO A N 1
ATOM 2572 C CA . PRO A 1 365 ? 7.742 -11.000 -84.837 1.00 35.12 365 PRO A CA 1
ATOM 2573 C C . PRO A 1 365 ? 7.967 -11.383 -86.310 1.00 35.12 365 PRO A C 1
ATOM 2575 O O . PRO A 1 365 ? 8.036 -12.561 -86.658 1.00 35.12 365 PRO A O 1
ATOM 2578 N N . HIS A 1 366 ? 8.070 -10.409 -87.214 1.00 28.89 366 HIS A N 1
ATOM 2579 C CA . HIS A 1 366 ? 8.371 -10.657 -88.625 1.00 28.89 366 HIS A CA 1
ATOM 2580 C C . HIS A 1 366 ? 9.743 -10.071 -88.979 1.00 28.89 366 HIS A C 1
ATOM 2582 O O . HIS A 1 366 ? 9.866 -8.938 -89.430 1.00 28.89 366 HIS A O 1
ATOM 2588 N N . PHE A 1 367 ? 10.802 -10.873 -88.833 1.00 35.03 367 PHE A N 1
ATOM 2589 C CA . PHE A 1 367 ? 12.127 -10.502 -89.334 1.00 35.03 367 PHE A CA 1
ATOM 2590 C C . PHE A 1 367 ? 12.118 -10.506 -90.874 1.00 35.03 367 PHE A C 1
ATOM 2592 O O . PHE A 1 367 ? 12.117 -11.562 -91.524 1.00 35.03 367 PHE A O 1
ATOM 2599 N N . VAL A 1 368 ? 12.094 -9.313 -91.467 1.00 31.58 368 VAL A N 1
ATOM 2600 C CA . VAL A 1 368 ? 12.410 -9.065 -92.877 1.00 31.58 368 VAL A CA 1
ATOM 2601 C C . VAL A 1 368 ? 13.506 -8.002 -92.902 1.00 31.58 368 VAL A C 1
ATOM 2603 O O . VAL A 1 368 ? 13.249 -6.840 -92.613 1.00 31.58 368 VAL A O 1
ATOM 2606 N N . CYS A 1 369 ? 14.739 -8.376 -93.257 1.00 30.47 369 CYS A N 1
ATOM 2607 C CA . CYS A 1 369 ? 15.727 -7.388 -93.694 1.00 30.47 369 CYS A CA 1
ATOM 2608 C C . CYS A 1 369 ? 15.311 -6.889 -95.083 1.00 30.47 369 CYS A C 1
ATOM 2610 O O . CYS A 1 369 ? 15.729 -7.436 -96.101 1.00 30.47 369 CYS A O 1
ATOM 2612 N N . SER A 1 370 ? 14.447 -5.877 -95.137 1.00 29.81 370 SER A N 1
ATOM 2613 C CA . SER A 1 370 ? 14.218 -5.097 -96.350 1.00 29.81 370 SER A CA 1
ATOM 2614 C C . SER A 1 370 ? 15.327 -4.052 -96.467 1.00 29.81 370 SER A C 1
ATOM 2616 O O . SER A 1 370 ? 15.469 -3.190 -95.603 1.00 29.81 370 SER A O 1
ATOM 2618 N N . HIS A 1 371 ? 16.135 -4.153 -97.522 1.00 34.50 371 HIS A N 1
ATOM 2619 C CA . HIS A 1 371 ? 17.228 -3.232 -97.823 1.00 34.50 371 HIS A CA 1
ATOM 2620 C C . HIS A 1 371 ? 16.747 -1.774 -97.935 1.00 34.50 371 HIS A C 1
ATOM 2622 O O . HIS A 1 371 ? 16.205 -1.367 -98.961 1.00 34.50 371 HIS A O 1
ATOM 2628 N N . GLY A 1 372 ? 17.034 -0.965 -96.915 1.00 27.78 372 GLY A N 1
ATOM 2629 C CA . GLY A 1 372 ? 17.247 0.472 -97.071 1.00 27.78 372 GLY A CA 1
ATOM 2630 C C . GLY A 1 372 ? 18.681 0.698 -97.550 1.00 27.78 372 GLY A C 1
ATOM 2631 O O . GLY A 1 372 ? 19.623 0.206 -96.936 1.00 27.78 372 GLY A O 1
ATOM 2632 N N . ARG A 1 373 ? 18.837 1.370 -98.692 1.00 31.58 373 ARG A N 1
ATOM 2633 C CA . ARG A 1 373 ? 20.095 1.592 -99.423 1.00 31.58 373 ARG A CA 1
ATOM 2634 C C . ARG A 1 373 ? 21.253 2.060 -98.524 1.00 31.58 373 ARG A C 1
ATOM 2636 O O . ARG A 1 373 ? 21.354 3.248 -98.251 1.00 31.58 373 ARG A O 1
ATOM 2643 N N . ARG A 1 374 ? 22.174 1.159 -98.175 1.00 26.78 374 ARG A N 1
ATOM 2644 C CA . ARG A 1 374 ? 23.622 1.414 -98.075 1.00 26.78 374 ARG A CA 1
ATOM 2645 C C . ARG A 1 374 ? 24.363 0.110 -98.358 1.00 26.78 374 ARG A C 1
ATOM 2647 O O . ARG A 1 374 ? 24.023 -0.948 -97.837 1.00 26.78 374 ARG A O 1
ATOM 2654 N N . SER A 1 375 ? 25.297 0.207 -99.287 1.00 33.03 375 SER A N 1
ATOM 2655 C CA . SER A 1 375 ? 26.134 -0.858 -99.812 1.00 33.03 375 SER A CA 1
ATOM 2656 C C . SER A 1 375 ? 27.298 -1.115 -98.866 1.00 33.03 375 SER A C 1
ATOM 2658 O O . SER A 1 375 ? 28.250 -0.352 -98.899 1.00 33.03 375 SER A O 1
ATOM 2660 N N . ASP A 1 376 ? 27.236 -2.196 -98.096 1.00 30.45 376 ASP A N 1
ATOM 2661 C CA . ASP A 1 376 ? 28.434 -2.920 -97.674 1.00 30.45 376 ASP A CA 1
ATOM 2662 C C . ASP A 1 376 ? 28.133 -4.426 -97.765 1.00 30.45 376 ASP A C 1
ATOM 2664 O O . ASP A 1 376 ? 27.224 -4.921 -97.089 1.00 30.45 376 ASP A O 1
ATOM 2668 N N . PRO A 1 377 ? 28.801 -5.176 -98.659 1.00 35.94 377 PRO A N 1
ATOM 2669 C CA . PRO A 1 377 ? 28.631 -6.619 -98.739 1.00 35.94 377 PRO A CA 1
ATOM 2670 C C . PRO A 1 377 ? 29.165 -7.276 -97.459 1.00 35.94 377 PRO A C 1
ATOM 2672 O O . PRO A 1 377 ? 30.236 -6.924 -96.973 1.00 35.94 377 PRO A O 1
ATOM 2675 N N . LEU A 1 378 ? 28.436 -8.263 -96.924 1.00 37.00 378 LEU A N 1
ATOM 2676 C CA . LEU A 1 378 ? 28.914 -9.100 -95.818 1.00 37.00 378 LEU A CA 1
ATOM 2677 C C . LEU A 1 378 ? 30.264 -9.724 -96.207 1.00 37.00 378 LEU A C 1
ATOM 2679 O O . LEU A 1 378 ? 30.331 -10.582 -97.090 1.00 37.00 378 LEU A O 1
ATOM 2683 N N . VAL A 1 379 ? 31.337 -9.269 -95.560 1.00 38.78 379 VAL A N 1
ATOM 2684 C CA . VAL A 1 379 ? 32.698 -9.752 -95.808 1.00 38.78 379 VAL A CA 1
ATOM 2685 C C . VAL A 1 379 ? 32.823 -11.178 -95.253 1.00 38.78 379 VAL A C 1
ATOM 2687 O O . VAL A 1 379 ? 32.398 -11.422 -94.116 1.00 38.78 379 VAL A O 1
ATOM 2690 N N . PRO A 1 380 ? 33.388 -12.141 -96.006 1.00 39.41 380 PRO A N 1
ATOM 2691 C CA . PRO A 1 380 ? 33.686 -13.477 -95.493 1.00 39.41 380 PRO A CA 1
ATOM 2692 C C . PRO A 1 380 ? 34.452 -13.411 -94.163 1.00 39.41 380 PRO A C 1
ATOM 2694 O O . PRO A 1 380 ? 35.436 -12.687 -94.056 1.00 39.41 380 PRO A O 1
ATOM 2697 N N . GLY A 1 381 ? 33.998 -14.156 -93.149 1.00 40.16 381 GLY A N 1
ATOM 2698 C CA . GLY A 1 381 ? 34.590 -14.128 -91.801 1.00 40.16 381 GLY A CA 1
ATOM 2699 C C . GLY A 1 381 ? 33.901 -13.200 -90.790 1.00 40.16 381 GLY A C 1
ATOM 2700 O O . GLY A 1 381 ? 34.327 -13.139 -89.641 1.00 40.16 381 GLY A O 1
ATOM 2701 N N . THR A 1 382 ? 32.815 -12.517 -91.161 1.00 41.72 382 THR A N 1
ATOM 2702 C CA . THR A 1 382 ? 32.043 -11.693 -90.215 1.00 41.72 382 THR A CA 1
ATOM 2703 C C . THR A 1 382 ? 31.179 -12.538 -89.270 1.00 41.72 382 THR A C 1
ATOM 2705 O O . THR A 1 382 ? 30.464 -13.456 -89.682 1.00 41.72 382 THR A O 1
ATOM 2708 N N . HIS A 1 383 ? 31.264 -12.218 -87.975 1.00 43.97 383 HIS A N 1
ATOM 2709 C CA . HIS A 1 383 ? 30.411 -12.760 -86.919 1.00 43.97 383 HIS A CA 1
ATOM 2710 C C . HIS A 1 383 ? 29.172 -11.877 -86.798 1.00 43.97 383 HIS A C 1
ATOM 2712 O O . HIS A 1 383 ? 29.290 -10.655 -86.731 1.00 43.97 383 HIS A O 1
ATOM 2718 N N . TRP A 1 384 ? 27.993 -12.476 -86.701 1.00 45.81 384 TRP A N 1
ATOM 2719 C CA . TRP A 1 384 ? 26.781 -11.750 -86.324 1.00 45.81 384 TRP A CA 1
ATOM 2720 C C . TRP A 1 384 ? 26.165 -12.397 -85.095 1.00 45.81 384 TRP A C 1
ATOM 2722 O O . TRP A 1 384 ? 26.188 -13.620 -84.979 1.00 45.81 384 TRP A O 1
ATOM 2732 N N . VAL A 1 385 ? 25.631 -11.577 -84.186 1.00 44.25 385 VAL A N 1
ATOM 2733 C CA . VAL A 1 385 ? 24.906 -12.026 -82.993 1.00 44.25 385 VAL A CA 1
ATOM 2734 C C . VAL A 1 385 ? 23.537 -11.356 -82.975 1.00 44.25 385 VAL A C 1
ATOM 2736 O O . VAL A 1 385 ? 23.439 -10.140 -82.840 1.00 44.25 385 VAL A O 1
ATOM 2739 N N . LEU A 1 386 ? 22.476 -12.146 -83.106 1.00 47.91 386 LEU A N 1
ATOM 2740 C CA . LEU A 1 386 ? 21.099 -11.697 -82.897 1.00 47.91 386 LEU A CA 1
ATOM 2741 C C . LEU A 1 386 ? 20.735 -11.940 -81.434 1.00 47.91 386 LEU A C 1
ATOM 2743 O O . LEU A 1 386 ? 20.736 -13.086 -80.989 1.00 47.91 386 LEU A O 1
ATOM 2747 N N . LYS A 1 387 ? 20.437 -10.873 -80.687 1.00 44.88 387 LYS A N 1
ATOM 2748 C CA . LYS A 1 387 ? 19.988 -10.950 -79.292 1.00 44.88 387 LYS A CA 1
ATOM 2749 C C . LYS A 1 387 ? 18.500 -10.631 -79.232 1.00 44.88 387 LYS A C 1
ATOM 2751 O O . LYS A 1 387 ? 18.087 -9.562 -79.669 1.00 44.88 387 LYS A O 1
ATOM 2756 N N . GLN A 1 388 ? 17.707 -11.537 -78.668 1.00 45.28 388 GLN A N 1
ATOM 2757 C CA . GLN A 1 388 ? 16.328 -11.239 -78.294 1.00 45.28 388 GLN A CA 1
ATOM 2758 C C . GLN A 1 388 ? 16.291 -11.091 -76.772 1.00 45.28 388 GLN A C 1
ATOM 2760 O O . GLN A 1 388 ? 16.541 -12.044 -76.034 1.00 45.28 388 GLN A O 1
ATOM 2765 N N . SER A 1 389 ? 16.035 -9.875 -76.300 1.00 42.94 389 SER A N 1
ATOM 2766 C CA . SER A 1 389 ? 15.800 -9.587 -74.886 1.00 42.94 389 SER A CA 1
ATOM 2767 C C . SER A 1 389 ? 14.566 -8.709 -74.769 1.00 42.94 389 SER A C 1
ATOM 2769 O O . SER A 1 389 ? 14.577 -7.575 -75.243 1.00 42.94 389 SER A O 1
ATOM 2771 N N . CYS A 1 390 ? 13.513 -9.219 -74.132 1.00 42.00 390 CYS A N 1
ATOM 2772 C CA . CYS A 1 390 ? 12.442 -8.363 -73.633 1.00 42.00 390 CYS A CA 1
ATOM 2773 C C . CYS A 1 390 ? 13.022 -7.471 -72.517 1.00 42.00 390 CYS A C 1
ATOM 2775 O O . CYS A 1 390 ? 13.739 -7.997 -71.656 1.00 42.00 390 CYS A O 1
ATOM 2777 N N . PRO A 1 391 ? 12.751 -6.154 -72.500 1.00 36.19 391 PRO A N 1
ATOM 2778 C CA . PRO A 1 391 ? 13.206 -5.278 -71.423 1.00 36.19 391 PRO A CA 1
ATOM 2779 C C . PRO A 1 391 ? 12.725 -5.807 -70.064 1.00 36.19 391 PRO A C 1
ATOM 2781 O O . PRO A 1 391 ? 11.535 -6.036 -69.876 1.00 36.19 391 PRO A O 1
ATOM 2784 N N . GLY A 1 392 ? 13.655 -6.044 -69.133 1.00 47.00 392 GLY A N 1
ATOM 2785 C CA . GLY A 1 392 ? 13.350 -6.513 -67.774 1.00 47.00 392 GLY A CA 1
ATOM 2786 C C . GLY A 1 392 ? 13.249 -8.032 -67.578 1.00 47.00 392 GLY A C 1
ATOM 2787 O O . GLY A 1 392 ? 13.047 -8.465 -66.448 1.00 47.00 392 GLY A O 1
ATOM 2788 N N . SER A 1 393 ? 13.431 -8.857 -68.618 1.00 44.72 393 SER A N 1
ATOM 2789 C CA . SER A 1 393 ? 13.470 -10.317 -68.442 1.00 44.72 393 SER A CA 1
ATOM 2790 C C . SER A 1 393 ? 14.895 -10.814 -68.144 1.00 44.72 393 SER A C 1
ATOM 2792 O O . SER A 1 393 ? 15.811 -10.496 -68.908 1.00 44.72 393 SER A O 1
ATOM 2794 N N . PRO A 1 394 ? 15.119 -11.635 -67.094 1.00 44.66 394 PRO A N 1
ATOM 2795 C CA . PRO A 1 394 ? 16.421 -12.261 -66.830 1.00 44.66 394 PRO A CA 1
ATOM 2796 C C . PRO A 1 394 ? 16.803 -13.309 -67.891 1.00 44.66 394 PRO A C 1
ATOM 2798 O O . PRO A 1 394 ? 17.939 -13.784 -67.926 1.00 44.66 394 PRO A O 1
ATOM 2801 N N . ASN A 1 395 ? 15.870 -13.661 -68.781 1.00 47.91 395 ASN A N 1
ATOM 2802 C CA . ASN A 1 395 ? 16.040 -14.715 -69.763 1.00 47.91 395 ASN A CA 1
ATOM 2803 C C . ASN A 1 395 ? 16.346 -14.116 -71.141 1.00 47.91 395 ASN A C 1
ATOM 2805 O O . ASN A 1 395 ? 15.450 -13.679 -71.860 1.00 47.91 395 ASN A O 1
ATOM 2809 N N . PHE A 1 396 ? 17.624 -14.107 -71.524 1.00 53.16 396 PHE A N 1
ATOM 2810 C CA . PHE A 1 396 ? 18.050 -13.738 -72.875 1.00 53.16 396 PHE A CA 1
ATOM 2811 C C . PHE A 1 396 ? 18.623 -14.949 -73.615 1.00 53.16 396 PHE A C 1
ATOM 2813 O O . PHE A 1 396 ? 19.256 -15.829 -73.020 1.00 53.16 396 PHE A O 1
ATOM 2820 N N . MET A 1 397 ? 18.416 -14.969 -74.930 1.00 50.28 397 MET A N 1
ATOM 2821 C CA . MET A 1 397 ? 19.044 -15.914 -75.847 1.00 50.28 397 MET A CA 1
ATOM 2822 C C . MET A 1 397 ? 19.699 -15.149 -76.993 1.00 50.28 397 MET A C 1
ATOM 2824 O O . MET A 1 397 ? 19.210 -14.102 -77.428 1.00 50.28 397 MET A O 1
ATOM 2828 N N . TRP A 1 398 ? 20.830 -15.667 -77.455 1.00 55.06 398 TRP A N 1
ATOM 2829 C CA . TRP A 1 398 ? 21.585 -15.128 -78.570 1.00 55.06 398 TRP A CA 1
ATOM 2830 C C . TRP A 1 398 ? 21.825 -16.206 -79.630 1.00 55.06 398 TRP A C 1
ATOM 2832 O O . TRP A 1 398 ? 22.007 -17.385 -79.317 1.00 55.06 398 TRP A O 1
ATOM 2842 N N . VAL A 1 399 ? 21.811 -15.789 -80.896 1.00 53.56 399 VAL A N 1
ATOM 2843 C CA . VAL A 1 399 ? 22.157 -16.626 -82.050 1.00 53.56 399 VAL A CA 1
ATOM 2844 C C . VAL A 1 399 ? 23.392 -16.044 -82.703 1.00 53.56 399 VAL A C 1
ATOM 2846 O O . VAL A 1 399 ? 23.354 -14.891 -83.127 1.00 53.56 399 VAL A O 1
ATOM 2849 N N . GLN A 1 400 ? 24.461 -16.831 -82.803 1.00 51.12 400 GLN A N 1
ATOM 2850 C CA . GLN A 1 400 ? 25.687 -16.433 -83.487 1.00 51.12 400 GLN A CA 1
ATOM 2851 C C . GLN A 1 400 ? 25.901 -17.264 -84.750 1.00 51.12 400 GLN A C 1
ATOM 2853 O O . GLN A 1 400 ? 25.833 -18.494 -84.704 1.00 51.12 400 GLN A O 1
ATOM 2858 N N . GLY A 1 401 ? 26.186 -16.608 -85.875 1.00 51.22 401 GLY A N 1
ATOM 2859 C CA . GLY A 1 401 ? 26.508 -17.285 -87.130 1.00 51.22 401 GLY A CA 1
ATOM 2860 C C . GLY A 1 401 ? 27.829 -16.833 -87.742 1.00 51.22 401 GLY A C 1
ATOM 2861 O O . GLY A 1 401 ? 28.256 -15.695 -87.553 1.00 51.22 401 GLY A O 1
ATOM 2862 N N . LEU A 1 402 ? 28.453 -17.743 -88.497 1.00 47.22 402 LEU A N 1
ATOM 2863 C CA . LEU A 1 402 ? 29.643 -17.480 -89.310 1.00 47.22 402 LEU A CA 1
ATOM 2864 C C . LEU A 1 402 ? 29.355 -17.822 -90.778 1.00 47.22 402 LEU A C 1
ATOM 2866 O O . LEU A 1 402 ? 28.908 -18.937 -91.070 1.00 47.22 402 LEU A O 1
ATOM 2870 N N . PHE A 1 403 ? 29.622 -16.893 -91.701 1.00 44.66 403 PHE A N 1
ATOM 2871 C CA . PHE A 1 403 ? 29.466 -17.122 -93.142 1.00 44.66 403 PHE A CA 1
ATOM 2872 C C . PHE A 1 403 ? 30.832 -17.294 -93.828 1.00 44.66 403 PHE A C 1
ATOM 2874 O O . PHE A 1 403 ? 31.691 -16.413 -93.760 1.00 44.66 403 PHE A O 1
ATOM 2881 N N . GLY A 1 404 ? 31.035 -18.449 -94.473 1.00 46.03 404 GLY A N 1
ATOM 2882 C CA . GLY A 1 404 ? 32.270 -18.789 -95.192 1.00 46.03 404 GLY A CA 1
ATOM 2883 C C . GLY A 1 404 ? 32.312 -18.288 -96.650 1.00 46.03 404 GLY A C 1
ATOM 2884 O O . GLY A 1 404 ? 31.267 -17.969 -97.219 1.00 46.03 404 GLY A O 1
ATOM 2885 N N . PRO A 1 405 ? 33.504 -18.239 -97.278 1.00 40.38 405 PRO A N 1
ATOM 2886 C CA . PRO A 1 405 ? 33.713 -17.640 -98.600 1.00 40.38 405 PRO A CA 1
ATOM 2887 C C . PRO A 1 405 ? 33.014 -18.364 -99.771 1.00 40.38 405 PRO A C 1
ATOM 2889 O O . PRO A 1 405 ? 32.608 -19.530 -99.705 1.00 40.38 405 PRO A O 1
ATOM 2892 N N . VAL A 1 406 ? 32.848 -17.619 -100.869 1.00 45.78 406 VAL A N 1
ATOM 2893 C CA . VAL A 1 406 ? 31.968 -17.913 -102.009 1.00 45.78 406 VAL A CA 1
ATOM 2894 C C . VAL A 1 406 ? 32.636 -18.873 -103.012 1.00 45.78 406 VAL A C 1
ATOM 2896 O O . VAL A 1 406 ? 33.192 -18.431 -104.008 1.00 45.78 406 VAL A O 1
ATOM 2899 N N . ARG A 1 407 ? 32.452 -20.187 -102.773 1.00 39.59 407 ARG A N 1
ATOM 2900 C CA . ARG A 1 407 ? 32.519 -21.369 -103.691 1.00 39.59 407 ARG A CA 1
ATOM 2901 C C . ARG A 1 407 ? 33.713 -22.339 -103.516 1.00 39.59 407 ARG A C 1
ATOM 2903 O O . ARG A 1 407 ? 34.836 -21.879 -103.388 1.00 39.59 407 ARG A O 1
ATOM 2910 N N . PRO A 1 408 ? 33.498 -23.671 -103.657 1.00 43.81 408 PRO A N 1
ATOM 2911 C CA . PRO A 1 408 ? 32.280 -24.448 -103.447 1.00 43.81 408 PRO A CA 1
ATOM 2912 C C . PRO A 1 408 ? 32.458 -25.393 -102.246 1.00 43.81 408 PRO A C 1
ATOM 2914 O O . PRO A 1 408 ? 32.592 -26.595 -102.408 1.00 43.81 408 PRO A O 1
ATOM 2917 N N . ALA A 1 409 ? 32.425 -24.852 -101.029 1.00 43.22 409 ALA A N 1
ATOM 2918 C CA . ALA A 1 409 ? 32.207 -25.637 -99.815 1.00 43.22 409 ALA A CA 1
ATOM 2919 C C . ALA A 1 409 ? 31.789 -24.698 -98.668 1.00 43.22 409 ALA A C 1
ATOM 2921 O O . ALA A 1 409 ? 32.539 -24.446 -97.725 1.00 43.22 409 ALA A O 1
ATOM 2922 N N . CYS A 1 410 ? 30.569 -24.157 -98.731 1.00 44.09 410 CYS A N 1
ATOM 2923 C CA . CYS A 1 410 ? 30.048 -23.281 -97.679 1.00 44.09 410 CYS A CA 1
ATOM 2924 C C . CYS A 1 410 ? 29.833 -24.081 -96.382 1.00 44.09 410 CYS A C 1
ATOM 2926 O O . CYS A 1 410 ? 28.916 -24.897 -96.300 1.00 44.09 410 CYS A O 1
ATOM 2928 N N . THR A 1 411 ? 30.689 -23.861 -95.385 1.00 46.50 411 THR A N 1
ATOM 2929 C CA . THR A 1 411 ? 30.487 -24.331 -94.010 1.00 46.50 411 THR A CA 1
ATOM 2930 C C . THR A 1 411 ? 29.609 -23.301 -93.306 1.00 46.50 411 THR A C 1
ATOM 2932 O O . THR A 1 411 ? 30.009 -22.145 -93.194 1.00 46.50 411 THR A O 1
ATOM 2935 N N . MET A 1 412 ? 28.410 -23.684 -92.871 1.00 51.00 412 MET A N 1
ATOM 2936 C CA . MET A 1 412 ? 27.564 -22.826 -92.032 1.00 51.00 412 MET A CA 1
ATOM 2937 C C . MET A 1 412 ? 27.633 -23.340 -90.602 1.00 51.00 412 MET A C 1
ATOM 2939 O O . MET A 1 412 ? 27.319 -24.504 -90.361 1.00 51.00 412 MET A O 1
ATOM 2943 N N . GLY A 1 413 ? 28.066 -22.491 -89.673 1.00 54.53 413 GLY A N 1
ATOM 2944 C CA . GLY A 1 413 ? 27.958 -22.736 -88.239 1.00 54.53 413 GLY A CA 1
ATOM 2945 C C . GLY A 1 413 ? 26.933 -21.781 -87.646 1.00 54.53 413 GLY A C 1
ATOM 2946 O O . GLY A 1 413 ? 27.072 -20.571 -87.818 1.00 54.53 413 GLY A O 1
ATOM 2947 N N . THR A 1 414 ? 25.916 -22.308 -86.971 1.00 59.78 414 THR A N 1
ATOM 2948 C CA . THR A 1 414 ? 24.978 -21.515 -86.171 1.00 59.78 414 THR A CA 1
ATOM 2949 C C . THR A 1 414 ? 25.022 -22.028 -84.740 1.00 59.78 414 THR A C 1
ATOM 2951 O O . THR A 1 414 ? 24.812 -23.218 -84.505 1.00 59.78 414 THR A O 1
ATOM 2954 N N . ALA A 1 415 ? 25.332 -21.142 -83.798 1.00 56.50 415 ALA A N 1
ATOM 2955 C CA . ALA A 1 415 ? 25.316 -21.425 -82.373 1.00 56.50 415 ALA A CA 1
ATOM 2956 C C . ALA A 1 415 ? 24.134 -20.713 -81.706 1.00 56.50 415 ALA A C 1
ATOM 2958 O O . ALA A 1 415 ? 23.881 -19.539 -81.972 1.00 56.50 415 ALA A O 1
ATOM 2959 N N . PHE A 1 416 ? 23.429 -21.432 -80.842 1.00 64.06 416 PHE A N 1
ATOM 2960 C CA . PHE A 1 416 ? 22.335 -20.950 -80.011 1.00 64.06 416 PHE A CA 1
ATOM 2961 C C . PHE A 1 416 ? 22.784 -21.053 -78.553 1.00 64.06 416 PHE A C 1
ATOM 2963 O O . PHE A 1 416 ? 23.192 -22.127 -78.112 1.00 64.06 416 PHE A O 1
ATOM 2970 N N . GLY A 1 417 ? 22.731 -19.955 -77.802 1.00 58.44 417 GLY A N 1
ATOM 2971 C CA . GLY A 1 417 ? 23.131 -19.931 -76.393 1.00 58.44 417 GLY A CA 1
ATOM 2972 C C . GLY A 1 417 ? 22.257 -18.986 -75.580 1.00 58.44 417 GLY A C 1
ATOM 2973 O O . GLY A 1 417 ? 21.815 -17.955 -76.080 1.00 58.44 417 GLY A O 1
ATOM 2974 N N . GLY A 1 418 ? 21.980 -19.315 -74.319 1.00 62.66 418 GLY A N 1
ATOM 2975 C CA . GLY A 1 418 ? 21.151 -18.454 -73.474 1.00 62.66 418 GLY A CA 1
ATOM 2976 C C . GLY A 1 418 ? 20.764 -19.058 -72.131 1.00 62.66 418 GLY A C 1
ATOM 2977 O O . GLY A 1 418 ? 20.991 -20.240 -71.866 1.00 62.66 418 GLY A O 1
ATOM 2978 N N . HIS A 1 419 ? 20.139 -18.240 -71.281 1.00 54.34 419 HIS A N 1
ATOM 2979 C CA . HIS A 1 419 ? 19.673 -18.670 -69.955 1.00 54.34 419 HIS A CA 1
ATOM 2980 C C . HIS A 1 419 ? 18.594 -19.768 -70.051 1.00 54.34 419 HIS A C 1
ATOM 2982 O O . HIS A 1 419 ? 18.526 -20.642 -69.193 1.00 54.34 419 HIS A O 1
ATOM 2988 N N . PHE A 1 420 ? 17.841 -19.789 -71.158 1.00 56.91 420 PHE A N 1
ATOM 2989 C CA . PHE A 1 420 ? 16.853 -20.816 -71.515 1.00 56.91 420 PHE A CA 1
ATOM 2990 C C . PHE A 1 420 ? 17.434 -22.209 -71.779 1.00 56.91 420 PHE A C 1
ATOM 2992 O O . PHE A 1 420 ? 16.714 -23.200 -71.716 1.00 56.91 420 PHE A O 1
ATOM 2999 N N . LEU A 1 421 ? 18.731 -22.291 -72.071 1.00 57.03 421 LEU A N 1
ATOM 3000 C CA . LEU A 1 421 ? 19.451 -23.557 -72.169 1.00 57.03 421 LEU A CA 1
ATOM 3001 C C . LEU A 1 421 ? 20.197 -23.867 -70.863 1.00 57.03 421 LEU A C 1
ATOM 3003 O O . LEU A 1 421 ? 21.060 -24.729 -70.861 1.00 57.03 421 LEU A O 1
ATOM 3007 N N . GLY A 1 422 ? 19.937 -23.157 -69.757 1.00 57.59 422 GLY A N 1
ATOM 3008 C CA . GLY A 1 422 ? 20.656 -23.350 -68.493 1.00 57.59 422 GLY A CA 1
ATOM 3009 C C . GLY A 1 422 ? 22.132 -22.947 -68.569 1.00 57.59 422 GLY A C 1
ATOM 3010 O O . GLY A 1 422 ? 22.971 -23.609 -67.969 1.00 57.59 422 GLY A O 1
ATOM 3011 N N . LYS A 1 423 ? 22.453 -21.885 -69.329 1.00 62.41 423 LYS A N 1
ATOM 3012 C CA . LYS A 1 423 ? 23.824 -21.447 -69.689 1.00 62.41 423 LYS A CA 1
ATOM 3013 C C . LYS A 1 423 ? 24.563 -22.380 -70.660 1.00 62.41 423 LYS A C 1
ATOM 3015 O O . LYS A 1 423 ? 25.747 -22.173 -70.912 1.00 62.41 423 LYS A O 1
ATOM 3020 N N . ASN A 1 424 ? 23.869 -23.359 -71.237 1.00 64.94 424 ASN A N 1
ATOM 3021 C CA . ASN A 1 424 ? 24.441 -24.268 -72.224 1.00 64.94 424 ASN A CA 1
ATOM 3022 C C . ASN A 1 424 ? 24.365 -23.688 -73.654 1.00 64.94 424 ASN A C 1
ATOM 3024 O O . ASN A 1 424 ? 23.591 -22.767 -73.931 1.00 64.94 424 ASN A O 1
ATOM 3028 N N . VAL A 1 425 ? 25.188 -24.216 -74.565 1.00 66.50 425 VAL A N 1
ATOM 3029 C CA . VAL A 1 425 ? 25.320 -23.758 -75.960 1.00 66.50 425 VAL A CA 1
ATOM 3030 C C . VAL A 1 425 ? 25.105 -24.921 -76.925 1.00 66.50 425 VAL A C 1
ATOM 3032 O O . VAL A 1 425 ? 25.788 -25.940 -76.837 1.00 66.50 425 VAL A O 1
ATOM 3035 N N . ILE A 1 426 ? 24.202 -24.751 -77.890 1.00 68.62 426 ILE A N 1
ATOM 3036 C CA . ILE A 1 426 ? 24.023 -25.672 -79.016 1.00 68.62 426 ILE A CA 1
ATOM 3037 C C . ILE A 1 426 ? 24.724 -25.115 -80.238 1.00 68.62 426 ILE A C 1
ATOM 3039 O O . ILE A 1 426 ? 24.388 -24.026 -80.687 1.00 68.62 426 ILE A O 1
ATOM 3043 N N . THR A 1 427 ? 25.611 -25.891 -80.850 1.00 68.50 427 THR A N 1
ATOM 3044 C CA . THR A 1 427 ? 26.255 -25.519 -82.112 1.00 68.50 427 THR A CA 1
ATOM 3045 C C . THR A 1 427 ? 25.868 -26.499 -83.201 1.00 68.50 427 THR A C 1
ATOM 3047 O O . THR A 1 427 ? 26.131 -27.691 -83.089 1.00 68.50 427 THR A O 1
ATOM 3050 N N . ILE A 1 428 ? 25.289 -25.997 -84.287 1.00 67.88 428 ILE A N 1
ATOM 3051 C CA . ILE A 1 428 ? 24.951 -26.778 -85.476 1.00 67.88 428 ILE A CA 1
ATOM 3052 C C . ILE A 1 428 ? 25.904 -26.357 -86.583 1.00 67.88 428 ILE A C 1
ATOM 3054 O O . ILE A 1 428 ? 25.918 -25.196 -86.993 1.00 67.88 428 ILE A O 1
ATOM 3058 N N . ARG A 1 429 ? 26.717 -27.298 -87.065 1.00 63.81 429 ARG A N 1
ATOM 3059 C CA . ARG A 1 429 ? 27.680 -27.043 -88.136 1.00 63.81 429 ARG A CA 1
ATOM 3060 C C . ARG A 1 429 ? 27.403 -27.938 -89.335 1.00 63.81 429 ARG A C 1
ATOM 3062 O O . ARG A 1 429 ? 27.395 -29.158 -89.205 1.00 63.81 429 ARG A O 1
ATOM 3069 N N . SER A 1 430 ? 27.241 -27.326 -90.504 1.00 58.69 430 SER A N 1
ATOM 3070 C CA . SER A 1 430 ? 27.274 -28.000 -91.803 1.00 58.69 430 SER A CA 1
ATOM 3071 C C . SER A 1 430 ? 28.717 -28.152 -92.248 1.00 58.69 430 SER A C 1
ATOM 3073 O O . SER A 1 430 ? 29.312 -27.155 -92.653 1.00 58.69 430 SER A O 1
ATOM 3075 N N . ASN A 1 431 ? 29.278 -29.358 -92.243 1.00 54.38 431 ASN A N 1
ATOM 3076 C CA . ASN A 1 431 ? 30.517 -29.609 -92.979 1.00 54.38 431 ASN A CA 1
ATOM 3077 C C . ASN A 1 431 ? 30.190 -30.158 -94.374 1.00 54.38 431 ASN A C 1
ATOM 3079 O O . ASN A 1 431 ? 29.259 -30.949 -94.543 1.00 54.38 431 ASN A O 1
ATOM 3083 N N . ASN A 1 432 ? 30.931 -29.713 -95.394 1.00 53.34 432 ASN A N 1
ATOM 3084 C CA . ASN A 1 432 ? 30.769 -30.245 -96.744 1.00 53.34 432 ASN A CA 1
ATOM 3085 C C . ASN A 1 432 ? 31.328 -31.655 -96.787 1.00 53.34 432 ASN A C 1
ATOM 3087 O O . ASN A 1 432 ? 32.533 -31.836 -96.839 1.00 53.34 432 ASN A O 1
ATOM 3091 N N . ASN A 1 433 ? 30.401 -32.606 -96.784 1.00 46.72 433 ASN A N 1
ATOM 3092 C CA . ASN A 1 433 ? 30.606 -34.018 -97.051 1.00 46.72 433 ASN A CA 1
ATOM 3093 C C . ASN A 1 433 ? 31.600 -34.736 -96.096 1.00 46.72 433 ASN A C 1
ATOM 3095 O O . ASN A 1 433 ? 32.806 -34.619 -96.292 1.00 46.72 433 ASN A O 1
ATOM 3099 N N . PRO A 1 434 ? 31.121 -35.558 -95.135 1.00 49.84 434 PRO A N 1
ATOM 3100 C CA . PRO A 1 434 ? 29.717 -35.884 -94.885 1.00 49.84 434 PRO A CA 1
ATOM 3101 C C . PRO A 1 434 ? 29.352 -35.954 -93.394 1.00 49.84 434 PRO A C 1
ATOM 3103 O O . PRO A 1 434 ? 29.245 -37.041 -92.841 1.00 49.84 434 PRO A O 1
ATOM 3106 N N . SER A 1 435 ? 29.055 -34.818 -92.757 1.00 53.81 435 SER A N 1
ATOM 3107 C CA . SER A 1 435 ? 28.132 -34.797 -91.607 1.00 53.81 435 SER A CA 1
ATOM 3108 C C . SER A 1 435 ? 27.806 -33.382 -91.133 1.00 53.81 435 SER A C 1
ATOM 3110 O O . SER A 1 435 ? 28.673 -32.517 -90.998 1.00 53.81 435 SER A O 1
ATOM 3112 N N . TRP A 1 436 ? 26.522 -33.153 -90.850 1.00 58.50 436 TRP A N 1
ATOM 3113 C CA . TRP A 1 436 ? 26.131 -32.092 -89.932 1.00 58.50 436 TRP A CA 1
ATOM 3114 C C . TRP A 1 436 ? 26.461 -32.568 -88.525 1.00 58.50 436 TRP A C 1
ATOM 3116 O O . TRP A 1 436 ? 26.067 -33.671 -88.144 1.00 58.50 436 TRP A O 1
ATOM 3126 N N . ILE A 1 437 ? 27.188 -31.746 -87.776 1.00 64.62 437 ILE A N 1
ATOM 3127 C CA . ILE A 1 437 ? 27.532 -32.036 -86.390 1.00 64.62 437 ILE A CA 1
ATOM 3128 C C . ILE A 1 437 ? 26.708 -31.098 -85.524 1.00 64.62 437 ILE A C 1
ATOM 3130 O O . ILE A 1 437 ? 26.807 -29.874 -85.655 1.00 64.62 437 ILE A O 1
ATOM 3134 N N . VAL A 1 438 ? 25.894 -31.683 -84.651 1.00 69.75 438 VAL A N 1
ATOM 3135 C CA . VAL A 1 438 ? 25.227 -30.941 -83.583 1.00 69.75 438 VAL A CA 1
ATOM 3136 C C . VAL A 1 438 ? 26.033 -31.162 -82.319 1.00 69.75 438 VAL A C 1
ATOM 3138 O O . VAL A 1 438 ? 26.282 -32.304 -81.931 1.00 69.75 438 VAL A O 1
ATOM 3141 N N . LYS A 1 439 ? 26.454 -30.068 -81.694 1.00 71.62 439 LYS A N 1
ATOM 3142 C CA . LYS A 1 439 ? 27.176 -30.073 -80.430 1.00 71.62 439 LYS A CA 1
ATOM 3143 C C . LYS A 1 439 ? 26.333 -29.447 -79.330 1.00 71.62 439 LYS A C 1
ATOM 3145 O O . LYS A 1 439 ? 25.729 -28.409 -79.569 1.00 71.62 439 LYS A O 1
ATOM 3150 N N . TRP A 1 440 ? 26.357 -30.027 -78.137 1.00 70.06 440 TRP A N 1
ATOM 3151 C CA . TRP A 1 440 ? 25.863 -29.429 -76.896 1.00 70.06 440 TRP A CA 1
ATOM 3152 C C . TRP A 1 440 ? 27.063 -29.165 -75.987 1.00 70.06 440 TRP A C 1
ATOM 3154 O O . TRP A 1 440 ? 27.835 -30.079 -75.708 1.00 70.06 440 TRP A O 1
ATOM 3164 N N . ASN A 1 441 ? 27.287 -27.911 -75.594 1.00 70.81 441 ASN A N 1
ATOM 3165 C CA . ASN A 1 441 ? 28.474 -27.466 -74.849 1.00 70.81 441 ASN A CA 1
ATOM 3166 C C . ASN A 1 441 ? 29.803 -27.935 -75.460 1.00 70.81 441 ASN A C 1
ATOM 3168 O O . ASN A 1 441 ? 30.743 -28.296 -74.759 1.00 70.81 441 ASN A O 1
ATOM 3172 N N . GLY A 1 442 ? 29.874 -27.973 -76.792 1.00 67.62 442 GLY A N 1
ATOM 3173 C CA . GLY A 1 442 ? 31.065 -28.421 -77.514 1.00 67.62 442 GLY A CA 1
ATOM 3174 C C . GLY A 1 442 ? 31.189 -29.938 -77.714 1.00 67.62 442 GLY A C 1
ATOM 3175 O O . GLY A 1 442 ? 31.998 -30.343 -78.553 1.00 67.62 442 GLY A O 1
ATOM 3176 N N . GLN A 1 443 ? 30.368 -30.762 -77.052 1.00 71.88 443 GLN A N 1
ATOM 3177 C CA . GLN A 1 443 ? 30.328 -32.219 -77.238 1.00 71.88 443 GLN A CA 1
ATOM 3178 C C . GLN A 1 443 ? 29.364 -32.613 -78.355 1.00 71.88 443 GLN A C 1
ATOM 3180 O O . GLN A 1 443 ? 28.245 -32.110 -78.399 1.00 71.88 443 GLN A O 1
ATOM 3185 N N . ASN A 1 444 ? 29.769 -33.516 -79.252 1.00 71.81 444 ASN A N 1
ATOM 3186 C CA . ASN A 1 444 ? 28.890 -33.995 -80.318 1.00 71.81 444 ASN A CA 1
ATOM 3187 C C . ASN A 1 444 ? 27.723 -34.790 -79.725 1.00 71.81 444 ASN A C 1
ATOM 3189 O O . ASN A 1 444 ? 27.935 -35.835 -79.119 1.00 71.81 444 ASN A O 1
ATOM 3193 N N . ILE A 1 445 ? 26.501 -34.328 -79.966 1.00 70.69 445 ILE A N 1
ATOM 3194 C CA . ILE A 1 445 ? 25.284 -35.091 -79.670 1.00 70.69 445 ILE A CA 1
ATOM 3195 C C . ILE A 1 445 ? 24.750 -35.807 -80.915 1.00 70.69 445 ILE A C 1
ATOM 3197 O O . ILE A 1 445 ? 23.983 -36.755 -80.794 1.00 70.69 445 ILE A O 1
ATOM 3201 N N . VAL A 1 446 ? 25.203 -35.412 -82.116 1.00 68.31 446 VAL A N 1
ATOM 3202 C CA . VAL A 1 446 ? 24.977 -36.170 -83.355 1.00 68.31 446 VAL A CA 1
ATOM 3203 C C . VAL A 1 446 ? 26.211 -36.130 -84.247 1.00 68.31 446 VAL A C 1
ATOM 3205 O O . VAL A 1 446 ? 26.703 -35.050 -84.575 1.00 68.31 446 VAL A O 1
ATOM 3208 N N . ASN A 1 447 ? 26.678 -37.310 -84.664 1.00 57.50 447 ASN A N 1
ATOM 3209 C CA . ASN A 1 447 ? 27.919 -37.471 -85.426 1.00 57.50 447 ASN A CA 1
ATOM 3210 C C . ASN A 1 447 ? 27.718 -37.543 -86.956 1.00 57.50 447 ASN A C 1
ATOM 3212 O O . ASN A 1 447 ? 28.643 -37.203 -87.690 1.00 57.50 447 ASN A O 1
ATOM 3216 N N . ALA A 1 448 ? 26.536 -37.937 -87.458 1.00 56.69 448 ALA A N 1
ATOM 3217 C CA . ALA A 1 448 ? 26.210 -37.936 -88.893 1.00 56.69 448 ALA A CA 1
ATOM 3218 C C . ALA A 1 448 ? 24.689 -37.973 -89.153 1.00 56.69 448 ALA A C 1
ATOM 3220 O O . ALA A 1 448 ? 23.957 -38.647 -88.435 1.00 56.69 448 ALA A O 1
ATOM 3221 N N . TRP A 1 449 ? 24.212 -37.264 -90.185 1.00 63.53 449 TRP A N 1
ATOM 3222 C CA . TRP A 1 449 ? 22.789 -37.189 -90.573 1.00 63.53 449 TRP A CA 1
ATOM 3223 C C . TRP A 1 449 ? 22.572 -37.780 -91.978 1.00 63.53 449 TRP A C 1
ATOM 3225 O O . TRP A 1 449 ? 23.375 -37.528 -92.879 1.00 63.53 449 TRP A O 1
ATOM 3235 N N . LYS A 1 450 ? 21.475 -38.527 -92.195 1.00 57.84 450 LYS A N 1
ATOM 3236 C CA . LYS A 1 450 ? 21.085 -39.049 -93.525 1.00 57.84 450 LYS A CA 1
ATOM 3237 C C . LYS A 1 450 ? 20.457 -37.938 -94.383 1.00 57.84 450 LYS A C 1
ATOM 3239 O O . LYS A 1 450 ? 19.676 -37.129 -93.896 1.00 57.84 450 LYS A O 1
ATOM 3244 N N . ARG A 1 451 ? 20.814 -37.894 -95.673 1.00 54.31 451 ARG A N 1
ATOM 3245 C CA . ARG A 1 451 ? 20.617 -36.733 -96.568 1.00 54.31 451 ARG A CA 1
ATOM 3246 C C . ARG A 1 451 ? 19.202 -36.583 -97.160 1.00 54.31 451 ARG A C 1
ATOM 3248 O O . ARG A 1 451 ? 18.941 -35.568 -97.799 1.00 54.31 451 ARG A O 1
ATOM 3255 N N . SER A 1 452 ? 18.298 -37.546 -96.968 1.00 57.38 452 SER A N 1
ATOM 3256 C CA . SER A 1 452 ? 16.970 -37.553 -97.601 1.00 57.38 452 SER A CA 1
ATOM 3257 C C . SER A 1 452 ? 15.840 -37.787 -96.596 1.00 57.38 452 SER A C 1
ATOM 3259 O O . SER A 1 452 ? 15.907 -38.719 -95.797 1.00 57.38 452 SER A O 1
ATOM 3261 N N . GLY A 1 453 ? 14.791 -36.967 -96.688 1.00 62.31 453 GLY A N 1
ATOM 3262 C CA . GLY A 1 453 ? 13.553 -37.100 -95.913 1.00 62.31 453 GLY A CA 1
ATOM 3263 C C . GLY A 1 453 ? 13.331 -35.991 -94.882 1.00 62.31 453 GLY A C 1
ATOM 3264 O O . GLY A 1 453 ? 14.265 -35.301 -94.467 1.00 62.31 453 GLY A O 1
ATOM 3265 N N . HIS A 1 454 ? 12.068 -35.815 -94.496 1.00 73.62 454 HIS A N 1
ATOM 3266 C CA . HIS A 1 454 ? 11.680 -35.027 -93.331 1.00 73.62 454 HIS A CA 1
ATOM 3267 C C . HIS A 1 454 ? 11.976 -35.864 -92.083 1.00 73.62 454 HIS A C 1
ATOM 3269 O O . HIS A 1 454 ? 11.288 -36.848 -91.833 1.00 73.62 454 HIS A O 1
ATOM 3275 N N . ASN A 1 455 ? 13.019 -35.505 -91.334 1.00 74.38 455 ASN A N 1
ATOM 3276 C CA . ASN A 1 455 ? 13.426 -36.242 -90.137 1.00 74.38 455 ASN A CA 1
ATOM 3277 C C . ASN A 1 455 ? 13.366 -35.317 -88.919 1.00 74.38 455 ASN A C 1
ATOM 3279 O O . ASN A 1 455 ? 13.903 -34.206 -88.961 1.00 74.38 455 ASN A O 1
ATOM 3283 N N . THR A 1 456 ? 12.741 -35.792 -87.842 1.00 79.81 456 THR A N 1
ATOM 3284 C CA . THR A 1 456 ? 12.673 -35.111 -86.544 1.00 79.81 456 THR A CA 1
ATOM 3285 C C . THR A 1 456 ? 13.447 -35.914 -85.512 1.00 79.81 456 THR A C 1
ATOM 3287 O O . THR A 1 456 ? 13.202 -37.104 -85.333 1.00 79.81 456 THR A O 1
ATOM 3290 N N . TYR A 1 457 ? 14.367 -35.254 -84.817 1.00 79.00 457 TYR A N 1
ATOM 3291 C CA . TYR A 1 457 ? 15.178 -35.847 -83.764 1.00 79.00 457 TYR A CA 1
ATOM 3292 C C . TYR A 1 457 ? 14.847 -35.194 -82.429 1.00 79.00 457 TYR A C 1
ATOM 3294 O O . TYR A 1 457 ? 14.923 -33.972 -82.311 1.00 79.00 457 TYR A O 1
ATOM 3302 N N . LYS A 1 458 ? 14.502 -36.012 -81.437 1.00 80.81 458 LYS A N 1
ATOM 3303 C CA . LYS A 1 458 ? 14.154 -35.581 -80.082 1.00 80.81 458 LYS A CA 1
ATOM 3304 C C . LYS A 1 458 ? 15.307 -35.864 -79.125 1.00 80.81 458 LYS A C 1
ATOM 3306 O O . LYS A 1 458 ? 15.835 -36.971 -79.115 1.00 80.81 458 LYS A O 1
ATOM 3311 N N . TYR A 1 459 ? 15.669 -34.877 -78.315 1.00 78.06 459 TYR A N 1
ATOM 3312 C CA . TYR A 1 459 ? 16.702 -34.978 -77.289 1.00 78.06 459 TYR A CA 1
ATOM 3313 C C . TYR A 1 459 ? 16.142 -34.473 -75.970 1.00 78.06 459 TYR A C 1
ATOM 3315 O O . TYR A 1 459 ? 15.522 -33.417 -75.938 1.00 78.06 459 TYR A O 1
ATOM 3323 N N . ASN A 1 460 ? 16.384 -35.194 -74.881 1.00 77.44 460 ASN A N 1
ATOM 3324 C CA . ASN A 1 460 ? 16.106 -34.691 -73.543 1.00 77.44 460 ASN A CA 1
ATOM 3325 C C . ASN A 1 460 ? 17.422 -34.204 -72.934 1.00 77.44 460 ASN A C 1
ATOM 3327 O O . ASN A 1 460 ? 18.321 -35.002 -72.676 1.00 77.44 460 ASN A O 1
ATOM 3331 N N . LEU A 1 461 ? 17.559 -32.889 -72.775 1.00 69.50 461 LEU A N 1
ATOM 3332 C CA . LEU A 1 461 ? 18.787 -32.250 -72.312 1.00 69.50 461 LEU A CA 1
ATOM 3333 C C . LEU A 1 461 ? 18.471 -31.487 -71.027 1.00 69.50 461 LEU A C 1
ATOM 3335 O O . LEU A 1 461 ? 17.858 -30.423 -71.057 1.00 69.50 461 LEU A O 1
ATOM 3339 N N . GLY A 1 462 ? 18.847 -32.069 -69.884 1.00 66.62 462 GLY A N 1
ATOM 3340 C CA . GLY A 1 462 ? 18.634 -31.458 -68.568 1.00 66.62 462 GLY A CA 1
ATOM 3341 C C . GLY A 1 462 ? 17.160 -31.241 -68.203 1.00 66.62 462 GLY A C 1
ATOM 3342 O O . GLY A 1 462 ? 16.844 -30.248 -67.557 1.00 66.62 462 GLY A O 1
ATOM 3343 N N . GLY A 1 463 ? 16.255 -32.125 -68.646 1.00 70.38 463 GLY A N 1
ATOM 3344 C CA . GLY A 1 463 ? 14.814 -32.040 -68.364 1.00 70.38 463 GLY A CA 1
ATOM 3345 C C . GLY A 1 463 ? 14.010 -31.225 -69.381 1.00 70.38 463 GLY A C 1
ATOM 3346 O O . GLY A 1 463 ? 12.791 -31.147 -69.268 1.00 70.38 463 GLY A O 1
ATOM 3347 N N . THR A 1 464 ? 14.665 -30.649 -70.393 1.00 66.88 464 THR A N 1
ATOM 3348 C CA . THR A 1 464 ? 14.004 -29.991 -71.527 1.00 66.88 464 THR A CA 1
ATOM 3349 C C . THR A 1 464 ? 14.043 -30.910 -72.746 1.00 66.88 464 THR A C 1
ATOM 3351 O O . THR A 1 464 ? 15.122 -31.270 -73.221 1.00 66.88 464 THR A O 1
ATOM 3354 N N . GLU A 1 465 ? 12.877 -31.273 -73.287 1.00 78.50 465 GLU A N 1
ATOM 3355 C CA . GLU A 1 465 ? 12.796 -31.954 -74.584 1.00 78.50 465 GLU A CA 1
ATOM 3356 C C . GLU A 1 465 ? 13.029 -30.941 -75.714 1.00 78.50 465 GLU A C 1
ATOM 3358 O O . GLU A 1 465 ? 12.436 -29.858 -75.738 1.00 78.50 465 GLU A O 1
ATOM 3363 N N . LEU A 1 466 ? 13.904 -31.300 -76.643 1.00 79.44 466 LEU A N 1
ATOM 3364 C CA . LEU A 1 466 ? 14.328 -30.519 -77.790 1.00 79.44 466 LEU A CA 1
ATOM 3365 C C . LEU A 1 466 ? 14.093 -31.341 -79.056 1.00 79.44 466 LEU A C 1
ATOM 3367 O O . LEU A 1 466 ? 14.638 -32.431 -79.196 1.00 79.44 466 LEU A O 1
ATOM 3371 N N . SER A 1 467 ? 13.301 -30.816 -79.988 1.00 80.81 467 SER A N 1
ATOM 3372 C CA . SER A 1 467 ? 13.025 -31.414 -81.296 1.00 80.81 467 SER A CA 1
ATOM 3373 C C . SER A 1 467 ? 13.720 -30.643 -82.412 1.00 80.81 467 SER A C 1
ATOM 3375 O O . SER A 1 467 ? 13.375 -29.504 -82.710 1.00 80.81 467 SER A O 1
ATOM 3377 N N . LEU A 1 468 ? 14.668 -31.285 -83.086 1.00 78.44 468 LEU A N 1
ATOM 3378 C CA . LEU A 1 468 ? 15.297 -30.789 -84.306 1.00 78.44 468 LEU A CA 1
ATOM 3379 C C . LEU A 1 468 ? 14.643 -31.456 -85.515 1.00 78.44 468 LEU A C 1
ATOM 3381 O O . LEU A 1 468 ? 14.871 -32.636 -85.768 1.00 78.44 468 LEU A O 1
ATOM 3385 N N . THR A 1 469 ? 13.847 -30.702 -86.269 1.00 78.12 469 THR A N 1
ATOM 3386 C CA . THR A 1 469 ? 13.228 -31.163 -87.517 1.00 78.12 469 THR A CA 1
ATOM 3387 C C . THR A 1 469 ? 13.955 -30.569 -88.709 1.00 78.12 469 THR A C 1
ATOM 3389 O O . THR A 1 469 ? 14.108 -29.356 -88.815 1.00 78.12 469 THR A O 1
ATOM 3392 N N . TRP A 1 470 ? 14.392 -31.413 -89.635 1.00 69.44 470 TRP A N 1
ATOM 3393 C CA . TRP A 1 470 ? 15.030 -30.972 -90.869 1.00 69.44 470 TRP A CA 1
ATOM 3394 C C . TRP A 1 470 ? 14.173 -31.313 -92.085 1.00 69.44 470 TRP A C 1
ATOM 3396 O O . TRP A 1 470 ? 13.514 -32.353 -92.144 1.00 69.44 470 TRP A O 1
ATOM 3406 N N . SER A 1 471 ? 14.211 -30.426 -93.074 1.00 70.62 471 SER A N 1
ATOM 3407 C CA . SER A 1 471 ? 13.659 -30.617 -94.411 1.00 70.62 471 SER A CA 1
ATOM 3408 C C . SER A 1 471 ? 14.676 -30.185 -95.460 1.00 70.62 471 SER A C 1
ATOM 3410 O O . SER A 1 471 ? 15.641 -29.486 -95.156 1.00 70.62 471 SER A O 1
ATOM 3412 N N . THR A 1 472 ? 14.420 -30.515 -96.723 1.00 65.19 472 THR A N 1
ATOM 3413 C CA . THR A 1 472 ? 15.253 -30.085 -97.858 1.00 65.19 472 THR A CA 1
ATOM 3414 C C . THR A 1 472 ? 15.538 -28.581 -97.881 1.00 65.19 472 THR A C 1
ATOM 3416 O O . THR A 1 472 ? 16.610 -28.184 -98.335 1.00 65.19 472 THR A O 1
ATOM 3419 N N . ASN A 1 473 ? 14.629 -27.751 -97.353 1.00 63.97 473 ASN A N 1
ATOM 3420 C CA . ASN A 1 473 ? 14.714 -26.295 -97.463 1.00 63.97 473 ASN A CA 1
ATOM 3421 C C . ASN A 1 473 ? 14.663 -25.537 -96.124 1.00 63.97 473 ASN A C 1
ATOM 3423 O O . ASN A 1 473 ? 14.819 -24.316 -96.135 1.00 63.97 473 ASN A O 1
ATOM 3427 N N . HIS A 1 474 ? 14.456 -26.199 -94.981 1.00 69.25 474 HIS A N 1
ATOM 3428 C CA . HIS A 1 474 ? 14.459 -25.541 -93.669 1.00 69.25 474 HIS A CA 1
ATOM 3429 C C . HIS A 1 474 ? 14.885 -26.456 -92.512 1.00 69.25 474 HIS A C 1
ATOM 3431 O O . HIS A 1 474 ? 14.562 -27.642 -92.505 1.00 69.25 474 HIS A O 1
ATOM 3437 N N . LEU A 1 475 ? 15.547 -25.864 -91.515 1.00 71.56 475 LEU A N 1
ATOM 3438 C CA . LEU A 1 475 ? 15.807 -26.427 -90.191 1.00 71.56 475 LEU A CA 1
ATOM 3439 C C . LEU A 1 475 ? 14.819 -25.829 -89.199 1.00 71.56 475 LEU A C 1
ATOM 3441 O O . LEU A 1 475 ? 14.655 -24.611 -89.163 1.00 71.56 475 LEU A O 1
ATOM 3445 N N . GLN A 1 476 ? 14.222 -26.664 -88.368 1.00 76.94 476 GLN A N 1
ATOM 3446 C CA . GLN A 1 476 ? 13.342 -26.253 -87.295 1.00 76.94 476 GLN A CA 1
ATOM 3447 C C . GLN A 1 476 ? 13.853 -26.793 -85.959 1.00 76.94 476 GLN A C 1
ATOM 3449 O O . GLN A 1 476 ? 14.163 -27.974 -85.840 1.00 76.94 476 GLN A O 1
ATOM 3454 N N . LEU A 1 477 ? 13.952 -25.920 -84.963 1.00 77.38 477 LEU A N 1
ATOM 3455 C CA . LEU A 1 477 ? 14.301 -26.249 -83.588 1.00 77.38 477 LEU A CA 1
ATOM 3456 C C . LEU A 1 477 ? 13.098 -25.914 -82.709 1.00 77.38 477 LEU A C 1
ATOM 3458 O O . LEU A 1 477 ? 12.776 -24.742 -82.543 1.00 77.38 477 LEU A O 1
ATOM 3462 N N . ALA A 1 478 ? 12.443 -26.933 -82.170 1.00 79.19 478 ALA A N 1
ATOM 3463 C CA . ALA A 1 478 ? 11.343 -26.798 -81.230 1.00 79.19 478 ALA A CA 1
ATOM 3464 C C . ALA A 1 478 ? 11.805 -27.196 -79.826 1.00 79.19 478 ALA A C 1
ATOM 3466 O O . ALA A 1 478 ? 12.509 -28.190 -79.652 1.00 79.19 478 ALA A O 1
ATOM 3467 N N . LEU A 1 479 ? 11.410 -26.416 -78.830 1.00 76.12 479 LEU A N 1
ATOM 3468 C CA . LEU A 1 479 ? 11.678 -26.668 -77.419 1.00 76.12 479 LEU A CA 1
ATOM 3469 C C . LEU A 1 479 ? 10.347 -27.012 -76.744 1.00 76.12 479 LEU A C 1
ATOM 3471 O O . LEU A 1 479 ? 9.308 -26.464 -77.106 1.00 76.12 479 LEU A O 1
ATOM 3475 N N . SER A 1 480 ? 10.373 -27.927 -75.776 1.00 75.19 480 SER A N 1
ATOM 3476 C CA . SER A 1 480 ? 9.181 -28.456 -75.077 1.00 75.19 480 SER A CA 1
ATOM 3477 C C . SER A 1 480 ? 8.269 -27.389 -74.471 1.00 75.19 480 SER A C 1
ATOM 3479 O O . SER A 1 480 ? 7.081 -27.633 -74.308 1.00 75.19 480 SER A O 1
ATOM 3481 N N . TYR A 1 481 ? 8.791 -26.199 -74.188 1.00 72.12 481 TYR A N 1
ATOM 3482 C CA . TYR A 1 481 ? 8.040 -25.055 -73.668 1.00 72.12 481 TYR A CA 1
ATOM 3483 C C . TYR A 1 481 ? 7.448 -24.143 -74.766 1.00 72.12 481 TYR A C 1
ATOM 3485 O O . TYR A 1 481 ? 7.272 -22.949 -74.549 1.00 72.12 481 TYR A O 1
ATOM 3493 N N . GLY A 1 482 ? 7.162 -24.680 -75.960 1.00 66.06 482 GLY A N 1
ATOM 3494 C CA . GLY A 1 482 ? 6.353 -24.012 -76.996 1.00 66.06 482 GLY A CA 1
ATOM 3495 C C . GLY A 1 482 ? 7.113 -23.120 -77.987 1.00 66.06 482 GLY A C 1
ATOM 3496 O O . GLY A 1 482 ? 6.529 -22.605 -78.943 1.00 66.06 482 GLY A O 1
ATOM 3497 N N . VAL A 1 483 ? 8.430 -22.960 -77.834 1.00 65.88 483 VAL A N 1
ATOM 3498 C CA . VAL A 1 483 ? 9.220 -22.092 -78.723 1.00 65.88 483 VAL A CA 1
ATOM 3499 C C . VAL A 1 483 ? 9.735 -22.866 -79.925 1.00 65.88 483 VAL A C 1
ATOM 3501 O O . VAL A 1 483 ? 10.421 -23.877 -79.775 1.00 65.88 483 VAL A O 1
ATOM 3504 N N . THR A 1 484 ? 9.444 -22.361 -81.126 1.00 69.31 484 THR A N 1
ATOM 3505 C CA . THR A 1 484 ? 9.857 -22.982 -82.384 1.00 69.31 484 THR A CA 1
ATOM 3506 C C . THR A 1 484 ? 10.609 -21.995 -83.270 1.00 69.31 484 THR A C 1
ATOM 3508 O O . THR A 1 484 ? 10.068 -21.001 -83.750 1.00 69.31 484 THR A O 1
ATOM 3511 N N . TYR A 1 485 ? 11.862 -22.310 -83.574 1.00 65.75 485 TYR A N 1
ATOM 3512 C CA . TYR A 1 485 ? 12.679 -21.569 -84.529 1.00 65.75 485 TYR A CA 1
ATOM 3513 C C . TYR A 1 485 ? 12.706 -22.280 -85.864 1.00 65.75 485 TYR A C 1
ATOM 3515 O O . TYR A 1 485 ? 12.908 -23.487 -85.905 1.00 65.75 485 TYR A O 1
ATOM 3523 N N . LYS A 1 486 ? 12.563 -21.534 -86.959 1.00 66.44 486 LYS A N 1
ATOM 3524 C CA . LYS A 1 486 ? 12.659 -22.046 -88.325 1.00 66.44 486 LYS A CA 1
ATOM 3525 C C . LYS A 1 486 ? 13.668 -21.222 -89.118 1.00 66.44 486 LYS A C 1
ATOM 3527 O O . LYS A 1 486 ? 13.462 -20.037 -89.371 1.00 66.44 486 LYS A O 1
ATOM 3532 N N . ALA A 1 487 ? 14.753 -21.856 -89.540 1.00 61.78 487 ALA A N 1
ATOM 3533 C CA . ALA A 1 487 ? 15.702 -21.305 -90.497 1.00 61.78 487 ALA A CA 1
ATOM 3534 C C . ALA A 1 487 ? 15.403 -21.892 -91.878 1.00 61.78 487 ALA A C 1
ATOM 3536 O O . ALA A 1 487 ? 15.549 -23.094 -92.080 1.00 61.78 487 ALA A O 1
ATOM 3537 N N . GLN A 1 488 ? 14.977 -21.063 -92.829 1.00 61.12 488 GLN A N 1
ATOM 3538 C CA . GLN A 1 488 ? 14.601 -21.486 -94.177 1.00 61.12 488 GLN A CA 1
ATOM 3539 C C . GLN A 1 488 ? 15.532 -20.870 -95.226 1.00 61.12 488 GLN A C 1
ATOM 3541 O O . GLN A 1 488 ? 15.859 -19.681 -95.190 1.00 61.12 488 GLN A O 1
ATOM 3546 N N . ARG A 1 489 ? 15.946 -21.685 -96.199 1.00 54.59 489 ARG A N 1
ATOM 3547 C CA . ARG A 1 489 ? 16.702 -21.231 -97.366 1.00 54.59 489 ARG A CA 1
ATOM 3548 C C . ARG A 1 489 ? 15.715 -20.758 -98.431 1.00 54.59 489 ARG A C 1
ATOM 3550 O O . ARG A 1 489 ? 14.954 -21.569 -98.955 1.00 54.59 489 ARG A O 1
ATOM 3557 N N . SER A 1 490 ? 15.704 -19.467 -98.759 1.00 50.22 490 SER A N 1
ATOM 3558 C CA . SER A 1 490 ? 14.874 -18.942 -99.849 1.00 50.22 490 SER A CA 1
ATOM 3559 C C . SER A 1 490 ? 15.711 -18.782 -101.119 1.00 50.22 490 SER A C 1
ATOM 3561 O O . SER A 1 490 ? 16.744 -18.117 -101.138 1.00 50.22 490 SER A O 1
ATOM 3563 N N . HIS A 1 491 ? 15.276 -19.415 -102.210 1.00 44.69 491 HIS A N 1
ATOM 3564 C CA . HIS A 1 491 ? 15.850 -19.185 -103.533 1.00 44.69 491 HIS A CA 1
ATOM 3565 C C . HIS A 1 491 ? 15.189 -17.939 -104.133 1.00 44.69 491 HIS A C 1
ATOM 3567 O O . HIS A 1 491 ? 14.144 -18.028 -104.768 1.00 44.69 491 HIS A O 1
ATOM 3573 N N . TRP A 1 492 ? 15.782 -16.764 -103.921 1.00 32.00 492 TRP A N 1
ATOM 3574 C CA . TRP A 1 492 ? 15.370 -15.540 -104.610 1.00 32.00 492 TRP A CA 1
ATOM 3575 C C . TRP A 1 492 ? 16.537 -15.042 -105.468 1.00 32.00 492 TRP A C 1
ATOM 3577 O O . TRP A 1 492 ? 17.641 -14.865 -104.969 1.00 32.00 492 TRP A O 1
ATOM 3587 N N . ARG A 1 493 ? 16.307 -14.966 -106.789 1.00 37.66 493 ARG A N 1
ATOM 3588 C CA . ARG A 1 493 ? 17.219 -14.540 -107.876 1.00 37.66 493 ARG A CA 1
ATOM 3589 C C . ARG A 1 493 ? 18.727 -14.515 -107.536 1.00 37.66 493 ARG A C 1
ATOM 3591 O O . ARG A 1 493 ? 19.254 -13.525 -107.051 1.00 37.66 493 ARG A O 1
ATOM 3598 N N . ARG A 1 494 ? 19.430 -15.603 -107.886 1.00 42.81 494 ARG A N 1
ATOM 3599 C CA . ARG A 1 494 ? 20.906 -15.771 -107.973 1.00 42.81 494 ARG A CA 1
ATOM 3600 C C . ARG A 1 494 ? 21.781 -15.374 -106.760 1.00 42.81 494 ARG A C 1
ATOM 3602 O O . ARG A 1 494 ? 22.981 -15.631 -106.821 1.00 42.81 494 ARG A O 1
ATOM 3609 N N . GLN A 1 495 ? 21.232 -14.902 -105.641 1.00 44.03 495 GLN A N 1
ATOM 3610 C CA . GLN A 1 495 ? 21.958 -14.724 -104.376 1.00 44.03 495 GLN A CA 1
ATOM 3611 C C . GLN A 1 495 ? 21.352 -15.622 -103.284 1.00 44.03 495 GLN A C 1
ATOM 3613 O O . GLN A 1 495 ? 20.141 -15.680 -103.087 1.00 44.03 495 GLN A O 1
ATOM 3618 N N . LYS A 1 496 ? 22.201 -16.416 -102.620 1.00 46.06 496 LYS A N 1
ATOM 3619 C CA . LYS A 1 496 ? 21.796 -17.402 -101.604 1.00 46.06 496 LYS A CA 1
ATOM 3620 C C . LYS A 1 496 ? 21.542 -16.698 -100.266 1.00 46.06 496 LYS A C 1
ATOM 3622 O O . LYS A 1 496 ? 22.433 -16.677 -99.423 1.00 46.06 496 LYS A O 1
ATOM 3627 N N . ASN A 1 497 ? 20.340 -16.166 -100.070 1.00 48.31 497 ASN A N 1
ATOM 3628 C CA . ASN A 1 497 ? 19.939 -15.550 -98.804 1.00 48.31 497 ASN A CA 1
ATOM 3629 C C . ASN A 1 497 ? 19.291 -16.585 -97.862 1.00 48.31 497 ASN A C 1
ATOM 3631 O O . ASN A 1 497 ? 18.654 -17.545 -98.302 1.00 48.31 497 ASN A O 1
ATOM 3635 N N . ILE A 1 498 ? 19.482 -16.410 -96.552 1.00 47.81 498 ILE A N 1
ATOM 3636 C CA . ILE A 1 498 ? 18.893 -17.257 -95.503 1.00 47.81 498 ILE A CA 1
ATOM 3637 C C . ILE A 1 498 ? 17.924 -16.398 -94.703 1.00 47.81 498 ILE A C 1
ATOM 3639 O O . ILE A 1 498 ? 18.280 -15.300 -94.282 1.00 47.81 498 ILE A O 1
ATOM 3643 N N . ARG A 1 499 ? 16.714 -16.910 -94.469 1.00 51.50 499 ARG A N 1
ATOM 3644 C CA . ARG A 1 499 ? 15.745 -16.285 -93.571 1.00 51.50 499 ARG A CA 1
ATOM 3645 C C . ARG A 1 499 ? 15.673 -17.101 -92.288 1.00 51.50 499 ARG A C 1
ATOM 3647 O O . ARG A 1 499 ? 15.343 -18.285 -92.329 1.00 51.50 499 ARG A O 1
ATOM 3654 N N . VAL A 1 500 ? 15.972 -16.471 -91.158 1.00 52.28 500 VAL A N 1
ATOM 3655 C CA . VAL A 1 500 ? 15.729 -17.047 -89.833 1.00 52.28 500 VAL A CA 1
ATOM 3656 C C . VAL A 1 500 ? 14.486 -16.376 -89.266 1.00 52.28 500 VAL A C 1
ATOM 3658 O O . VAL A 1 500 ? 14.432 -15.155 -89.159 1.00 52.28 500 VAL A O 1
ATOM 3661 N N . SER A 1 501 ? 13.476 -17.174 -88.945 1.00 50.34 501 SER A N 1
ATOM 3662 C CA . SER A 1 501 ? 12.240 -16.734 -88.299 1.00 50.34 501 SER A CA 1
ATOM 3663 C C . SER A 1 501 ? 12.065 -17.505 -86.996 1.00 50.34 501 SER A C 1
ATOM 3665 O O . SER A 1 501 ? 12.173 -18.732 -86.991 1.00 50.34 501 SER A O 1
ATOM 3667 N N . GLY A 1 502 ? 11.821 -16.799 -85.895 1.00 49.44 502 GLY A N 1
ATOM 3668 C CA . GLY A 1 502 ? 11.425 -17.398 -84.623 1.00 49.44 502 GLY A CA 1
ATOM 3669 C C . GLY A 1 502 ? 9.937 -17.180 -84.404 1.00 49.44 502 GLY A C 1
ATOM 3670 O O . GLY A 1 502 ? 9.476 -16.049 -84.524 1.00 49.44 502 GLY A O 1
ATOM 3671 N N . PHE A 1 503 ? 9.208 -18.247 -84.091 1.00 51.81 503 PHE A N 1
ATOM 3672 C CA . PHE A 1 503 ? 7.814 -18.172 -83.676 1.00 51.81 503 PHE A CA 1
ATOM 3673 C C . PHE A 1 503 ? 7.745 -18.551 -82.198 1.00 51.81 503 PHE A C 1
ATOM 3675 O O . PHE A 1 503 ? 8.192 -19.628 -81.793 1.00 51.81 503 PHE A O 1
ATOM 3682 N N . TYR A 1 504 ? 7.224 -17.635 -81.390 1.00 42.75 504 TYR A N 1
ATOM 3683 C CA . TYR A 1 504 ? 6.886 -17.905 -80.002 1.00 42.75 504 TYR A CA 1
ATOM 3684 C C . TYR A 1 504 ? 5.389 -18.189 -79.966 1.00 42.75 504 TYR A C 1
ATOM 3686 O O . TYR A 1 504 ? 4.595 -17.290 -80.240 1.00 42.75 504 TYR A O 1
ATOM 3694 N N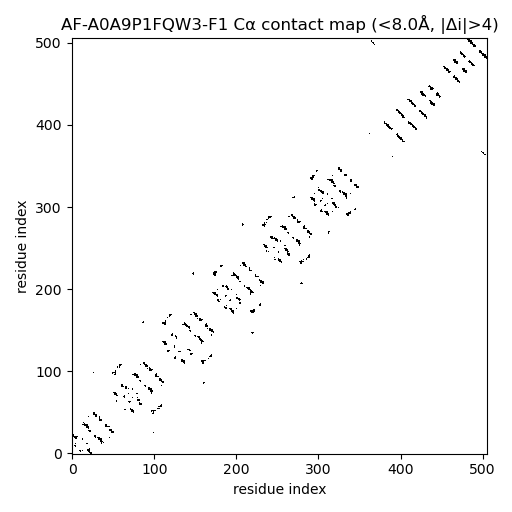 . TYR A 1 505 ? 5.012 -19.435 -79.695 1.00 43.81 505 TYR A N 1
ATOM 3695 C CA . TYR A 1 505 ? 3.631 -19.766 -79.374 1.00 43.81 505 TYR A CA 1
ATOM 3696 C C . TYR A 1 505 ? 3.516 -19.660 -77.853 1.00 43.81 505 TYR A C 1
ATOM 3698 O O . TYR A 1 505 ? 4.190 -20.404 -77.142 1.00 43.81 505 TYR A O 1
ATOM 3706 N N . THR A 1 506 ? 2.776 -18.658 -77.377 1.00 33.94 506 THR A N 1
ATOM 3707 C CA . THR A 1 506 ? 2.386 -18.543 -75.963 1.00 33.94 506 THR A CA 1
ATOM 3708 C C . THR A 1 506 ? 1.430 -19.650 -75.580 1.00 33.94 506 THR A C 1
ATOM 3710 O O . THR A 1 506 ? 0.505 -19.886 -76.393 1.00 33.94 506 THR A O 1
#

Secondary structure (DSSP, 8-state):
---TBGGGT-S---TT-EEEB---TTEEESSSEEEEETTEEESS---EEEPPEEPP--TTEEEEEETT--SSEE-TT-EEEEEEPTTEEESSSEEEEETTEEESS---EEEPPEEPP--TTEEEEEETT--SSEE-TT-EEEEEEPTTEEESSSEEEEETTEEESS---EEEPPEEPP---TTS-SS-BTT-SEEPTT-EE-B---TTEEESSS-EEEETTEEESS---EEEPPEEPPP-TTEEEEEETT-SEEPTT-EE-EEEPTT-EESSS-EEEETTEEESS---EEPPEEPP--TT-S-SBTT-SEEPTT-EEEB---TTEEESSSEEEEETTEEES----EEEPPPP--S---------S-------S------TT-EEEEEE--TT-S--EEEEEEE--SSS---EEEEEEEGGGTT-EEEEEEETTTEEEEEETTEEEES---SSS-EEEEEEETTEEEEEEE-SSEEEEEETTSEEEEEEEEEETTEEEEEEEEEE--

InterPro domains:
  IPR009030 Growth factor receptor cysteine-rich domain superfamily [SSF57184] (182-335)

Mean predicted aligned error: 18.96 Å

Nearest PDB structures (foldseek):
  3gaw-assembly1_A  TM=1.363E-01  e=4.993E-11  Homo sapiens
  5kew-assembly3_F  TM=3.202E-01  e=5.559E-01  Vibrio parahaemolyticus RIMD 2210633
  6m82-assembly1_A-2  TM=4.282E-01  e=3.478E+00  Streptomyces fradiae
  7tt6-assembly1_P  TM=2.793E-01  e=7.736E+00  Escherichia coli

pLDDT: mean 78.29, std 19.49, range [25.89, 97.56]

Foldseek 3Di:
DAAWFPRPPDPDADAQGKGQDDGDQLWDWPDRIWHHHPNATVVRDTDGAGDWAFQDDEPQFDACQFPPDHDGTGGAQDKGQGGGHQQWDKPDRIWHHHSHQIVVNYIYTHGHWAFQDDEPQFDPSQFPPDDDGTGHAQDKTAGGGHQQWDKPDGMWHHHSHAIVVRDIYTFGAWAAADADAPQAPRRQFPCGGTHGAQAWGQGGGHQLWDKPDGIWHHHSRATVVNDIHTHGAWAAADDEPQFDVVQFPCHRTHDAQGKGQGGGHPQWDKPDRIWGHHSHATVVNHIYTAGWAADDDEPQAPAQFPVGRTHHAQDKGQGDGHPQWDKPDRIFHHHRRDGPDDDIYTHGDDPPPDPPDDDDDDDDQDDDPDDDDDDDPDDQFDKDKDKDDDPPDPKIKIKIWHFHDDDDWTKIWIKIAIVVLVRKIWIWIDGDPFATFIDINNHTPDDGDDDDDFDWDWDQRPNKIWIWTDDPFWIWIDIPQQKIKIWGFDPDPPDTDIDIGIDRDD

Organism: NCBI:txid2562237